Protein AF-0000000079573083 (afdb_homodimer)

Solvent-accessible surface area (backbone atoms only — not comparable to full-atom values): 35381 Å² total; per-residue (Å²): 120,45,74,35,43,55,66,50,50,51,19,24,34,50,14,13,25,36,42,2,14,21,21,33,51,56,46,67,58,15,54,59,67,40,42,66,46,48,74,71,64,52,64,42,42,36,28,48,60,87,72,48,52,52,82,40,28,32,33,27,29,32,78,43,72,54,77,53,94,65,79,54,73,93,53,65,86,60,61,70,41,91,61,54,21,32,51,43,2,43,50,37,40,25,65,65,67,75,42,70,73,58,32,30,28,34,64,26,29,6,6,20,43,26,35,42,21,53,44,44,18,58,75,69,71,33,32,32,44,26,29,21,28,49,69,20,33,64,74,49,85,61,51,26,33,34,49,69,66,69,46,61,59,46,43,26,10,33,9,30,50,51,61,25,26,28,33,36,62,41,59,85,44,63,67,54,46,50,49,44,54,50,33,44,10,57,76,41,63,19,30,25,10,28,19,30,45,53,41,34,24,58,59,51,60,72,30,45,41,78,45,36,46,55,54,24,22,51,45,13,44,49,36,53,54,28,47,76,69,69,49,61,26,70,59,50,46,18,68,72,58,66,22,35,81,74,49,41,27,25,31,69,43,75,49,76,47,78,54,96,90,37,42,35,40,39,42,29,31,39,33,36,78,99,30,54,93,38,41,37,37,37,37,30,50,49,20,45,40,39,30,24,50,73,85,35,82,60,47,46,29,59,36,38,45,23,38,27,32,81,82,51,44,62,41,57,65,76,86,82,52,74,63,42,46,37,35,35,32,37,34,71,46,60,69,67,44,75,35,75,64,23,30,62,58,48,19,40,59,65,76,71,40,95,54,83,86,63,85,70,83,112,120,45,74,34,43,55,67,51,51,50,19,24,32,49,14,13,25,36,41,2,14,22,20,32,52,55,47,67,58,15,53,58,68,40,43,67,44,47,75,70,65,52,65,42,44,35,29,48,59,86,72,47,53,53,82,41,29,32,32,28,30,31,77,44,72,53,76,54,95,67,79,54,72,93,54,66,86,59,61,69,42,92,61,55,22,30,52,43,2,44,49,37,40,25,65,66,67,74,45,71,72,57,32,29,29,35,65,27,30,6,6,22,44,29,34,43,20,53,43,44,17,58,75,68,71,32,30,32,45,27,28,21,27,46,68,19,33,62,76,50,84,61,50,26,33,34,48,69,64,71,46,60,60,44,43,26,9,34,10,30,49,52,63,23,25,28,34,36,62,42,58,85,44,63,67,53,46,51,49,45,54,49,32,42,9,58,77,42,62,19,31,25,10,27,18,30,44,53,40,34,22,60,58,50,59,73,30,44,40,79,45,36,46,56,52,23,22,50,46,13,44,51,34,52,54,27,47,75,67,70,49,61,25,68,58,52,47,18,69,74,58,66,22,34,80,74,47,42,26,25,30,68,43,74,49,76,45,78,56,98,91,36,43,34,38,40,41,30,30,38,33,36,77,98,31,53,94,40,42,37,38,36,39,31,51,49,21,47,40,38,29,25,50,73,85,36,81,60,48,45,30,59,35,39,48,24,37,27,33,80,85,50,43,59,41,58,65,75,86,81,51,75,63,42,45,37,36,35,32,35,36,71,45,61,70,66,43,74,35,75,64,23,30,62,60,47,20,40,58,65,76,69,38,96,55,83,87,63,84,70,83,111

InterPro domains:
  IPR010318 S-Me-THD, N-terminal domain [PF06032] (8-169)
  IPR024071 S-Me-THD, C-terminal domain superfamily [G3DSA:2.40.390.10] (235-350)
  IPR027479 S-Me-THD, N-terminal domain superfamily [G3DSA:3.40.1610.10] (2-227)
  IPR048350 S-Me-THD-like, C-terminal domain [PF20906] (173-359)

Foldseek 3Di:
DDKAWPLLVLLLLLLLLQLQQQFQDDLVQLCVLCVVVNVVGDIAAEDFLVPADQFAKEKEKFKFFDFDPDFDPVCVVFDFDPDDQQLLQQVLVCVVVVHHHQEYEFAFRHNRRRSRRRSNCRVVVHHYYQWYQQLYHDQFSCNGLCNLVVQAFDQKWKGARRSDIDTDHDDPHRVRVNVVNQVVCVVRSTMMMMMTSIDGSNSVSPRTGTRSSVLSSVLSVLLVVCLVVVHDSQVSSCVVQVKFFDAKFFWADWDWDDDPNWIWIKTKGAGDDVQHPKIKMFTDTSRTAWMDIRRHTAAGPPKRWWKAWPSSGTHHDDDDDGGTIIIIMIGGTDPSLVDPSNCVRRNPVVVPDPDDDDDHDD/DDKAWPLLVLLLLQLLLQLQQQFQDDLVQLCVLCVVVNVVGDIAAEDFLVPADQFAKEKEKFKFFDFDPDFDPVCVVFDFDPDDQQLLQQVLVCVVVVHHHQEYEFAFRHSRRRSRRRSNCRVVVHHYYQWYQQLYHDQFSCNGLCNLVVQAFDQKWKGARRSDIDTDHDDPHRVRVNVVNQVVCVVRSTMMMMMTRIDGSNSVSPRTGTRSSVLSSVLSVLLVVCLVVVHDSQVSSCVVQVKFFDAKFFWADKDWDDDPNWIWIKTKGAGDDVQHPKIKMFTDTSRTAWMDIRRHTAAGPPKRWWKAWPSSGTHHDDDDDGGTIIIIMTGGTDPSLVDPSNCVRRNPVVVPDPDDDDDHDD

Organism: NCBI:txid592978

Secondary structure (DSSP, 8-state):
-EEE-HHHHHHHHHHHHHHTTT-SS-HHHHHHHHHHHHHTT--EEEE-GGGS-TTSEEEEEEEEE---SS--GGGTTSPPPSS-HHHHHHHHHHHHHT--EEEE--SS--HHHHHHHHHHHHHHT-PEESEESSSS--SSTT-SHHHHTT----SEEEEETTS-EEEEEE-SSHHHHHHHHHHHHHTTTTEEEEEEEEEEHHHHHTTSEETHHHHHHHHHHHHHHHHHHT--HHHHHHHHTT-EEEEEEEEEEEEEEEETTEEEEEEEEEE-GGGTT-EEEEEEESEEEEEEETTEEEEETTSEEEEEETTS-B--SS---TT-EEEEEEEPPPGGGGSHHHHHHHSGGGGT------PPP-/-EEE-HHHHHHHHHHHHHHTTT-SS-HHHHHHHHHHHHHTT--EEEE-GGGS-TTSEEEEEEEEE---SS--GGGTTSPPPSS-HHHHHHHHHHHHHT--EEEE--SS--HHHHHHHHHHHHHHT-PEESEESSSS--SSTT-SHHHHTT----SEEEEETTS-EEEEEE-SSHHHHHHHHHHHHHTTTTEEEEEEEEEEHHHHTTTSEETHHHHHHHHHHHHHHHHHHT--HHHHHHHHTT-EEEEEEEEEEEEEEEETTEEEEEEEEEE-GGGTT-EEEEEEESEEEEEEETTEEEEETTSEEEEEETTS-B--SS---TT-EEEEEEEPPPGGGGSHHHHHHHSGGGGT------PPP-

pLDDT: mean 95.77, std 5.27, range [60.56, 98.88]

Nearest PDB structures (foldseek):
  2o3i-assembly1_A  TM=7.972E-01  e=1.270E-24  Chromobacterium violaceum
  2o3i-assembly1_B  TM=7.947E-01  e=7.758E-24  Chromobacterium violaceum
  1uuz-assembly2_B  TM=4.400E-01  e=6.073E-01  Pseudomonas aeruginosa
  2ret-assembly1_G  TM=3.176E-01  e=4.721E+00  Vibrio vulnificus
  2o3i-assembly1_A  TM=8.034E-01  e=6.096E-25  Chromobacterium violaceum

Radius of gyration: 31.09 Å; Cα contacts (8 Å, |Δi|>4): 1873; chains: 2; bounding box: 51×95×67 Å

Sequence (724 aa):
MRELNKQDMIDLLYGCAVLGTGGGGPLADGLALLEEHFEKGKTLKLITLDELPDDEYVVTPYGCGAPSAKPDPRLAHLKHSETAPAVLAVQALEESLGKKMYAIGSTELGGENTAEALHVALLMDLPLIDADPAGRSVPELQHSTYYVKNVPIFPMGVATKFGEKIVIQNVADDLRAEDIVRAIAVVSDNLVGVADHANVGKVIKNSLIPGAITYAQEIGRVLRETKEAGGDVASAICDDKEGKVLFRGHISDYTCETRDGFNFGEIHLKGERDYTDEAYRIWFKNENIISYRNGEVDVIAPDLICMINGEGNPMTTPNFEVGDKMTVIALPSPEIWTTPEGLECFGPKHFGFDVEYKPFEKMRELNKQDMIDLLYGCAVLGTGGGGPLADGLALLEEHFEKGKTLKLITLDELPDDEYVVTPYGCGAPSAKPDPRLAHLKHSETAPAVLAVQALEESLGKKMYAIGSTELGGENTAEALHVALLMDLPLIDADPAGRSVPELQHSTYYVKNVPIFPMGVATKFGEKIVIQNVADDLRAEDIVRAIAVVSDNLVGVADHANVGKVIKNSLIPGAITYAQEIGRVLRETKEAGGDVASAICDDKEGKVLFRGHISDYTCETRDGFNFGEIHLKGERDYTDEAYRIWFKNENIISYRNGEVDVIAPDLICMINGEGNPMTTPNFEVGDKMTVIALPSPEIWTTPEGLECFGPKHFGFDVEYKPFEK

Structure (mmCIF, N/CA/C/O backbone):
data_AF-0000000079573083-model_v1
#
loop_
_entity.id
_entity.type
_entity.pdbx_description
1 polymer 'DUF917 family protein'
#
loop_
_atom_site.group_PDB
_atom_site.id
_atom_site.type_symbol
_atom_site.label_atom_id
_atom_site.label_alt_id
_atom_site.label_comp_id
_atom_site.label_asym_id
_atom_site.label_entity_id
_atom_site.label_seq_id
_atom_site.pdbx_PDB_ins_code
_atom_site.Cartn_x
_atom_site.Cartn_y
_atom_site.Cartn_z
_atom_site.occupancy
_atom_site.B_iso_or_equiv
_atom_site.auth_seq_id
_atom_site.auth_comp_id
_atom_site.auth_asym_id
_atom_site.auth_atom_id
_atom_site.pdbx_PDB_model_num
ATOM 1 N N . MET A 1 1 ? 17.703 -34 0.01 1 91.31 1 MET A N 1
ATOM 2 C CA . MET A 1 1 ? 17.969 -32.875 -0.872 1 91.31 1 MET A CA 1
ATOM 3 C C . MET A 1 1 ? 18.406 -33.344 -2.252 1 91.31 1 MET A C 1
ATOM 5 O O . MET A 1 1 ? 19.188 -34.281 -2.369 1 91.31 1 MET A O 1
ATOM 9 N N . ARG A 1 2 ? 17.734 -32.844 -3.26 1 95.56 2 ARG A N 1
ATOM 10 C CA . ARG A 1 2 ? 18.094 -33.125 -4.645 1 95.56 2 ARG A CA 1
ATOM 11 C C . ARG A 1 2 ? 18.406 -31.828 -5.402 1 95.56 2 ARG A C 1
ATOM 13 O O . ARG A 1 2 ? 17.938 -30.75 -5.027 1 95.56 2 ARG A O 1
ATOM 20 N N . GLU A 1 3 ? 19.234 -32 -6.422 1 97.94 3 GLU A N 1
ATOM 21 C CA . GLU A 1 3 ? 19.578 -30.859 -7.254 1 97.94 3 GLU A CA 1
ATOM 22 C C . GLU A 1 3 ? 18.906 -30.953 -8.625 1 97.94 3 GLU A C 1
ATOM 24 O O . GLU A 1 3 ? 18.922 -32 -9.258 1 97.94 3 GLU A O 1
ATOM 29 N N . LEU A 1 4 ? 18.359 -29.922 -8.984 1 98.62 4 LEU A N 1
ATOM 30 C CA . LEU A 1 4 ? 17.766 -29.812 -10.312 1 98.62 4 LEU A CA 1
ATOM 31 C C . LEU A 1 4 ? 18.688 -29.047 -11.258 1 98.62 4 LEU A C 1
ATOM 33 O O . LEU A 1 4 ? 19.047 -27.906 -11 1 98.62 4 LEU A O 1
ATOM 37 N N . ASN A 1 5 ? 19.047 -29.672 -12.305 1 98.25 5 ASN A N 1
ATOM 38 C CA . ASN A 1 5 ? 19.844 -29 -13.336 1 98.25 5 ASN A CA 1
ATOM 39 C C . ASN A 1 5 ? 18.953 -28.297 -14.352 1 98.25 5 ASN A C 1
ATOM 41 O O . ASN A 1 5 ? 17.734 -28.219 -14.172 1 98.25 5 ASN A O 1
ATOM 45 N N . LYS A 1 6 ? 19.547 -27.781 -15.391 1 98.5 6 LYS A N 1
ATOM 46 C CA . LYS A 1 6 ? 18.844 -27.016 -16.406 1 98.5 6 LYS A CA 1
ATOM 47 C C . LYS A 1 6 ? 17.672 -27.797 -16.984 1 98.5 6 LYS A C 1
ATOM 49 O O . LYS A 1 6 ? 16.547 -27.328 -17.016 1 98.5 6 LYS A O 1
ATOM 54 N N . GLN A 1 7 ? 17.922 -29.016 -17.422 1 98.56 7 GLN A N 1
ATOM 55 C CA . GLN A 1 7 ? 16.875 -29.828 -18.031 1 98.56 7 GLN A CA 1
ATOM 56 C C . GLN A 1 7 ? 15.773 -30.141 -17.031 1 98.56 7 GLN A C 1
ATOM 58 O O . GLN A 1 7 ? 14.586 -30.141 -17.391 1 98.56 7 GLN A O 1
ATOM 63 N N . ASP A 1 8 ? 16.172 -30.438 -15.828 1 98.62 8 ASP A N 1
ATOM 64 C CA . ASP A 1 8 ? 15.188 -30.703 -14.781 1 98.62 8 ASP A CA 1
ATOM 65 C C . ASP A 1 8 ? 14.258 -29.5 -14.609 1 98.62 8 ASP A C 1
ATOM 67 O O . ASP A 1 8 ? 13.047 -29.672 -14.461 1 98.62 8 ASP A O 1
ATOM 71 N N . MET A 1 9 ? 14.828 -28.312 -14.586 1 98.81 9 MET A N 1
ATOM 72 C CA . MET A 1 9 ? 14.039 -27.109 -14.367 1 98.81 9 MET A CA 1
ATOM 73 C C . MET A 1 9 ? 13.148 -26.812 -15.57 1 98.81 9 MET A C 1
ATOM 75 O O . MET A 1 9 ? 12.023 -26.344 -15.414 1 98.81 9 MET A O 1
ATOM 79 N N . ILE A 1 10 ? 13.648 -27.078 -16.734 1 98.75 10 ILE A N 1
ATOM 80 C CA . ILE A 1 10 ? 12.844 -26.906 -17.938 1 98.75 10 ILE A CA 1
ATOM 81 C C . ILE A 1 10 ? 11.672 -27.875 -17.922 1 98.75 10 ILE A C 1
ATOM 83 O O . ILE A 1 10 ? 10.531 -27.5 -18.188 1 98.75 10 ILE A O 1
ATOM 87 N N . ASP A 1 11 ? 11.945 -29.172 -17.594 1 98.81 11 ASP A N 1
ATOM 88 C CA . ASP A 1 11 ? 10.875 -30.156 -17.453 1 98.81 11 ASP A CA 1
ATOM 89 C C . ASP A 1 11 ? 9.836 -29.688 -16.438 1 98.81 11 ASP A C 1
ATOM 91 O O . ASP A 1 11 ? 8.633 -29.812 -16.672 1 98.81 11 ASP A O 1
ATOM 95 N N . LEU A 1 12 ? 10.359 -29.203 -15.367 1 98.81 12 LEU A N 1
ATOM 96 C CA . LEU A 1 12 ? 9.484 -28.719 -14.305 1 98.81 12 LEU A CA 1
ATOM 97 C C . LEU A 1 12 ? 8.539 -27.641 -14.82 1 98.81 12 LEU A C 1
ATOM 99 O O . LEU A 1 12 ? 7.332 -27.703 -14.594 1 98.81 12 LEU A O 1
ATOM 103 N N . LEU A 1 13 ? 9.023 -26.656 -15.562 1 98.75 13 LEU A N 1
ATOM 104 C CA . LEU A 1 13 ? 8.211 -25.531 -16.016 1 98.75 13 LEU A CA 1
ATOM 105 C C . LEU A 1 13 ? 7.207 -26 -17.078 1 98.75 13 LEU A C 1
ATOM 107 O O . LEU A 1 13 ? 6.086 -25.484 -17.125 1 98.75 13 LEU A O 1
ATOM 111 N N . TYR A 1 14 ? 7.582 -26.938 -17.922 1 98.75 14 TYR A N 1
ATOM 112 C CA . TYR A 1 14 ? 6.625 -27.5 -18.859 1 98.75 14 TYR A CA 1
ATOM 113 C C . TYR A 1 14 ? 5.5 -28.234 -18.125 1 98.75 14 TYR A C 1
ATOM 115 O O . TYR A 1 14 ? 4.328 -28.094 -18.484 1 98.75 14 TYR A O 1
ATOM 123 N N . GLY A 1 15 ? 5.887 -29.016 -17.156 1 98.81 15 GLY A N 1
ATOM 124 C CA . GLY A 1 15 ? 4.871 -29.656 -16.344 1 98.81 15 GLY A CA 1
ATOM 125 C C . GLY A 1 15 ? 3.949 -28.672 -15.656 1 98.81 15 GLY A C 1
ATOM 126 O O . GLY A 1 15 ? 2.738 -28.891 -15.578 1 98.81 15 GLY A O 1
ATOM 127 N N . CYS A 1 16 ? 4.535 -27.594 -15.148 1 98.69 16 CYS A N 1
ATOM 128 C CA . CYS A 1 16 ? 3.756 -26.547 -14.508 1 98.69 16 CYS A CA 1
ATOM 129 C C . CYS A 1 16 ? 2.783 -25.906 -15.5 1 98.69 16 CYS A C 1
ATOM 131 O O . CYS A 1 16 ? 1.665 -25.547 -15.125 1 98.69 16 CYS A O 1
ATOM 133 N N . ALA A 1 17 ? 3.23 -25.734 -16.703 1 98.25 17 ALA A N 1
ATOM 134 C CA . ALA A 1 17 ? 2.352 -25.188 -17.734 1 98.25 17 ALA A CA 1
ATOM 135 C C . ALA A 1 17 ? 1.168 -26.109 -18 1 98.25 17 ALA A C 1
ATOM 137 O O . ALA A 1 17 ? 0.049 -25.641 -18.234 1 98.25 17 ALA A O 1
ATOM 138 N N . VAL A 1 18 ? 1.409 -27.375 -18 1 98.56 18 VAL A N 1
ATOM 139 C CA . VAL A 1 18 ? 0.328 -28.344 -18.156 1 98.56 18 VAL A CA 1
ATOM 140 C C . VAL A 1 18 ? -0.638 -28.234 -16.984 1 98.56 18 VAL A C 1
ATOM 142 O O . VAL A 1 18 ? -1.854 -28.156 -17.172 1 98.56 18 VAL A O 1
ATOM 145 N N . LEU A 1 19 ? -0.084 -28.109 -15.812 1 98.62 19 LEU A N 1
ATOM 146 C CA . LEU A 1 19 ? -0.875 -28.078 -14.586 1 98.62 19 LEU A CA 1
ATOM 147 C C . LEU A 1 19 ? -1.496 -26.688 -14.391 1 98.62 19 LEU A C 1
ATOM 149 O O . LEU A 1 19 ? -2.297 -26.5 -13.477 1 98.62 19 LEU A O 1
ATOM 153 N N . GLY A 1 20 ? -1.164 -25.781 -15.258 1 97.69 20 GLY A N 1
ATOM 154 C CA . GLY A 1 20 ? -1.67 -24.422 -15.156 1 97.69 20 GLY A CA 1
ATOM 155 C C . GLY A 1 20 ? -3.113 -24.297 -15.602 1 97.69 20 GLY A C 1
ATOM 156 O O . GLY A 1 20 ? -3.746 -23.25 -15.375 1 97.69 20 GLY A O 1
ATOM 157 N N . THR A 1 21 ? -3.605 -25.312 -16.281 1 97.31 21 THR A N 1
ATOM 158 C CA . THR A 1 21 ? -4.984 -25.375 -16.75 1 97.31 21 THR A CA 1
ATOM 159 C C . THR A 1 21 ? -5.348 -24.109 -17.516 1 97.31 21 THR A C 1
ATOM 161 O O . THR A 1 21 ? -6.395 -23.516 -17.281 1 97.31 21 THR A O 1
ATOM 164 N N . GLY A 1 22 ? -4.453 -23.672 -18.281 1 95.25 22 GLY A N 1
ATOM 165 C CA . GLY A 1 22 ? -4.691 -22.5 -19.125 1 95.25 22 GLY A CA 1
ATOM 166 C C . GLY A 1 22 ? -4.113 -21.219 -18.547 1 95.25 22 GLY A C 1
ATOM 167 O O . GLY A 1 22 ? -3.961 -20.234 -19.25 1 95.25 22 GLY A O 1
ATOM 168 N N . GLY A 1 23 ? -3.811 -21.266 -17.297 1 94.38 23 GLY A N 1
ATOM 169 C CA . GLY A 1 23 ? -3.268 -20.094 -16.641 1 94.38 23 GLY A CA 1
ATOM 170 C C . GLY A 1 23 ? -1.901 -20.328 -16.031 1 94.38 23 GLY A C 1
ATOM 171 O O . GLY A 1 23 ? -1.12 -21.141 -16.531 1 94.38 23 GLY A O 1
ATOM 172 N N . GLY A 1 24 ? -1.458 -19.359 -15.07 1 91.88 24 GLY A N 1
ATOM 173 C CA . GLY A 1 24 ? -0.182 -19.484 -14.383 1 91.88 24 GLY A CA 1
ATOM 174 C C . GLY A 1 24 ? 0.926 -18.688 -15.047 1 91.88 24 GLY A C 1
ATOM 175 O O . GLY A 1 24 ? 2.076 -18.719 -14.602 1 91.88 24 GLY A O 1
ATOM 176 N N . GLY A 1 25 ? 0.586 -17.938 -16.016 1 91.69 25 GLY A N 1
ATOM 177 C CA . GLY A 1 25 ? 1.544 -17.125 -16.75 1 91.69 25 GLY A CA 1
ATOM 178 C C . GLY A 1 25 ? 2.172 -17.844 -17.922 1 91.69 25 GLY A C 1
ATOM 179 O O . GLY A 1 25 ? 2.303 -19.062 -17.906 1 91.69 25 GLY A O 1
ATOM 180 N N . PRO A 1 26 ? 2.625 -17.109 -18.844 1 92.44 26 PRO A N 1
ATOM 181 C CA . PRO A 1 26 ? 3.191 -17.734 -20.047 1 92.44 26 PRO A CA 1
ATOM 182 C C . PRO A 1 26 ? 4.48 -18.5 -19.766 1 92.44 26 PRO A C 1
ATOM 184 O O . PRO A 1 26 ? 5.391 -17.969 -19.125 1 92.44 26 PRO A O 1
ATOM 187 N N . LEU A 1 27 ? 4.527 -19.703 -20.312 1 96.12 27 LEU A N 1
ATOM 188 C CA . LEU A 1 27 ? 5.703 -20.547 -20.156 1 96.12 27 LEU A CA 1
ATOM 189 C C . LEU A 1 27 ? 6.949 -19.859 -20.688 1 96.12 27 LEU A C 1
ATOM 191 O O . LEU A 1 27 ? 8.016 -19.922 -20.078 1 96.12 27 LEU A O 1
ATOM 195 N N . ALA A 1 28 ? 6.832 -19.188 -21.781 1 95.75 28 ALA A N 1
ATOM 196 C CA . ALA A 1 28 ? 7.957 -18.5 -22.406 1 95.75 28 ALA A CA 1
ATOM 197 C C . ALA A 1 28 ? 8.578 -17.469 -21.453 1 95.75 28 ALA A C 1
ATOM 199 O O . ALA A 1 28 ? 9.797 -17.328 -21.406 1 95.75 28 ALA A O 1
ATOM 200 N N . ASP A 1 29 ? 7.723 -16.781 -20.781 1 94.44 29 ASP A N 1
ATOM 201 C CA . ASP A 1 29 ? 8.203 -15.789 -19.828 1 94.44 29 ASP A CA 1
ATOM 202 C C . ASP A 1 29 ? 8.938 -16.453 -18.656 1 94.44 29 ASP A C 1
ATOM 204 O O . ASP A 1 29 ? 9.945 -15.93 -18.172 1 94.44 29 ASP A O 1
ATOM 208 N N . GLY A 1 30 ? 8.445 -17.547 -18.203 1 96.94 30 GLY A N 1
ATOM 209 C CA . GLY A 1 30 ? 9.117 -18.297 -17.156 1 96.94 30 GLY A CA 1
ATOM 210 C C . GLY A 1 30 ? 10.492 -18.781 -17.562 1 96.94 30 GLY A C 1
ATOM 211 O O . GLY A 1 30 ? 11.453 -18.656 -16.797 1 96.94 30 GLY A O 1
ATOM 212 N N . LEU A 1 31 ? 10.562 -19.344 -18.734 1 98.06 31 LEU A N 1
ATOM 213 C CA . LEU A 1 31 ? 11.844 -19.828 -19.25 1 98.06 31 LEU A CA 1
ATOM 214 C C . LEU A 1 31 ? 12.828 -18.672 -19.391 1 98.06 31 LEU A C 1
ATOM 216 O O . LEU A 1 31 ? 14.008 -18.812 -19.047 1 98.06 31 LEU A O 1
ATOM 220 N N . ALA A 1 32 ? 12.32 -17.578 -19.875 1 97.56 32 ALA A N 1
ATOM 221 C CA . ALA A 1 32 ? 13.164 -16.391 -20.062 1 97.56 32 ALA A CA 1
ATOM 222 C C . ALA A 1 32 ? 13.719 -15.906 -18.719 1 97.56 32 ALA A C 1
ATOM 224 O O . ALA A 1 32 ? 14.859 -15.445 -18.641 1 97.56 32 ALA A O 1
ATOM 225 N N . LEU A 1 33 ? 12.914 -15.984 -17.734 1 96.12 33 LEU A N 1
ATOM 226 C CA . LEU A 1 33 ? 13.289 -15.539 -16.406 1 96.12 33 LEU A CA 1
ATOM 227 C C . LEU A 1 33 ? 14.492 -16.328 -15.883 1 96.12 33 LEU A C 1
ATOM 229 O O . LEU A 1 33 ? 15.297 -15.805 -15.109 1 96.12 33 LEU A O 1
ATOM 233 N N . LEU A 1 34 ? 14.664 -17.578 -16.312 1 98.25 34 LEU A N 1
ATOM 234 C CA . LEU A 1 34 ? 15.688 -18.469 -15.766 1 98.25 34 LEU A CA 1
ATOM 235 C C . LEU A 1 34 ? 16.875 -18.594 -16.719 1 98.25 34 LEU A C 1
ATOM 237 O O . LEU A 1 34 ? 17.859 -19.266 -16.406 1 98.25 34 LEU A O 1
ATOM 241 N N . GLU A 1 35 ? 16.828 -17.906 -17.812 1 98.12 35 GLU A N 1
ATOM 242 C CA . GLU A 1 35 ? 17.797 -18.078 -18.891 1 98.12 35 GLU A CA 1
ATOM 243 C C . GLU A 1 35 ? 19.219 -17.828 -18.391 1 98.12 35 GLU A C 1
ATOM 245 O O . GLU A 1 35 ? 20.141 -18.594 -18.688 1 98.12 35 GLU A O 1
ATOM 250 N N . GLU A 1 36 ? 19.375 -16.734 -17.703 1 97.44 36 GLU A N 1
ATOM 251 C CA . GLU A 1 36 ? 20.703 -16.391 -17.203 1 97.44 36 GLU A CA 1
ATOM 252 C C . GLU A 1 36 ? 21.25 -17.469 -16.281 1 97.44 36 GLU A C 1
ATOM 254 O O . GLU A 1 36 ? 22.453 -17.75 -16.281 1 97.44 36 GLU A O 1
ATOM 259 N N . HIS A 1 37 ? 20.406 -18 -15.477 1 98.12 37 HIS A N 1
ATOM 260 C CA . HIS A 1 37 ? 20.812 -19.062 -14.57 1 98.12 37 HIS A CA 1
ATOM 261 C C . HIS A 1 37 ? 21.25 -20.297 -15.344 1 98.12 37 HIS A C 1
ATOM 263 O O . HIS A 1 37 ? 22.219 -20.969 -14.977 1 98.12 37 HIS A O 1
ATOM 269 N N . PHE A 1 38 ? 20.5 -20.609 -16.375 1 97.88 38 PHE A N 1
ATOM 270 C CA . PHE A 1 38 ? 20.844 -21.75 -17.219 1 97.88 38 PHE A CA 1
ATOM 271 C C . PHE A 1 38 ? 22.219 -21.562 -17.859 1 97.88 38 PHE A C 1
ATOM 273 O O . PHE A 1 38 ? 23.031 -22.5 -17.875 1 97.88 38 PHE A O 1
ATOM 280 N N . GLU A 1 39 ? 22.422 -20.391 -18.344 1 98 39 GLU A N 1
ATOM 281 C CA . GLU A 1 39 ? 23.688 -20.094 -19 1 98 39 GLU A CA 1
ATOM 282 C C . GLU A 1 39 ? 24.859 -20.219 -18.031 1 98 39 GLU A C 1
ATOM 284 O O . GLU A 1 39 ? 25.953 -20.641 -18.438 1 98 39 GLU A O 1
ATOM 289 N N . LYS A 1 40 ? 24.656 -19.922 -16.844 1 97.94 40 LYS A N 1
ATOM 290 C CA . LYS A 1 40 ? 25.703 -19.953 -15.82 1 97.94 40 LYS A CA 1
ATOM 291 C C . LYS A 1 40 ? 25.828 -21.359 -15.219 1 97.94 40 LYS A C 1
ATOM 293 O O . LYS A 1 40 ? 26.688 -21.578 -14.352 1 97.94 40 LYS A O 1
ATOM 298 N N . GLY A 1 41 ? 25 -22.219 -15.57 1 97.69 41 GLY A N 1
ATOM 299 C CA . GLY A 1 41 ? 25.062 -23.594 -15.117 1 97.69 41 GLY A CA 1
ATOM 300 C C . GLY A 1 41 ? 24.609 -23.766 -13.68 1 97.69 41 GLY A C 1
ATOM 301 O O . GLY A 1 41 ? 25.062 -24.688 -12.984 1 97.69 41 GLY A O 1
ATOM 302 N N . LYS A 1 42 ? 23.75 -22.922 -13.25 1 97.75 42 LYS A N 1
ATOM 303 C CA . LYS A 1 42 ? 23.281 -23.016 -11.867 1 97.75 42 LYS A CA 1
ATOM 304 C C . LYS A 1 42 ? 22.344 -24.203 -11.68 1 97.75 42 LYS A C 1
ATOM 306 O O . LYS A 1 42 ? 21.609 -24.578 -12.594 1 97.75 42 LYS A O 1
ATOM 311 N N . THR A 1 43 ? 22.422 -24.781 -10.469 1 98.38 43 THR A N 1
ATOM 312 C CA . THR A 1 43 ? 21.516 -25.844 -10.078 1 98.38 43 THR A CA 1
ATOM 313 C C . THR A 1 43 ? 20.641 -25.406 -8.906 1 98.38 43 THR A C 1
ATOM 315 O O . THR A 1 43 ? 21.047 -24.562 -8.102 1 98.38 43 THR A O 1
ATOM 318 N N . LEU A 1 44 ? 19.469 -25.906 -8.859 1 98.69 44 LEU A N 1
ATOM 319 C CA . LEU A 1 44 ? 18.516 -25.562 -7.816 1 98.69 44 LEU A CA 1
ATOM 320 C C . LEU A 1 44 ? 18.406 -26.688 -6.789 1 98.69 44 LEU A C 1
ATOM 322 O O . LEU A 1 44 ? 18.219 -27.844 -7.152 1 98.69 44 LEU A O 1
ATOM 326 N N . LYS A 1 45 ? 18.562 -26.344 -5.574 1 98.62 45 LYS A N 1
ATOM 327 C CA . LYS A 1 45 ? 18.375 -27.312 -4.5 1 98.62 45 LYS A CA 1
ATOM 328 C C . LYS A 1 45 ? 16.891 -27.516 -4.199 1 98.62 45 LYS A C 1
ATOM 330 O O . LYS A 1 45 ? 16.141 -26.547 -4.031 1 98.62 45 LYS A O 1
ATOM 335 N N . LEU A 1 46 ? 16.469 -28.734 -4.211 1 98.81 46 LEU A N 1
ATOM 336 C CA . LEU A 1 46 ? 15.094 -29.109 -3.871 1 98.81 46 LEU A CA 1
ATOM 337 C C . LEU A 1 46 ? 15.062 -29.953 -2.604 1 98.81 46 LEU A C 1
ATOM 339 O O . LEU A 1 46 ? 15.773 -30.969 -2.508 1 98.81 46 LEU A O 1
ATOM 343 N N . ILE A 1 47 ? 14.234 -29.547 -1.633 1 98.81 47 ILE A N 1
ATOM 344 C CA . ILE A 1 47 ? 14.141 -30.312 -0.396 1 98.81 47 ILE A CA 1
ATOM 345 C C . ILE A 1 47 ? 12.695 -30.75 -0.165 1 98.81 47 ILE A C 1
ATOM 347 O O . ILE A 1 47 ? 11.766 -30.031 -0.524 1 98.81 47 ILE A O 1
ATOM 351 N N . THR A 1 48 ? 12.508 -31.906 0.437 1 98.5 48 THR A N 1
ATOM 352 C CA . THR A 1 48 ? 11.18 -32.375 0.817 1 98.5 48 THR A CA 1
ATOM 353 C C . THR A 1 48 ? 10.719 -31.703 2.102 1 98.5 48 THR A C 1
ATOM 355 O O . THR A 1 48 ? 11.508 -31.062 2.791 1 98.5 48 THR A O 1
ATOM 358 N N . LEU A 1 49 ? 9.469 -31.797 2.383 1 98.25 49 LEU A N 1
ATOM 359 C CA . LEU A 1 49 ? 8.922 -31.234 3.609 1 98.25 49 LEU A CA 1
ATOM 360 C C . LEU A 1 49 ? 9.555 -31.875 4.836 1 98.25 49 LEU A C 1
ATOM 362 O O . LEU A 1 49 ? 9.742 -31.219 5.863 1 98.25 49 LEU A O 1
ATOM 366 N N . ASP A 1 50 ? 9.883 -33.156 4.742 1 97.56 50 ASP A N 1
ATOM 367 C CA . ASP A 1 50 ? 10.492 -33.875 5.855 1 97.56 50 ASP A CA 1
ATOM 368 C C . ASP A 1 50 ? 11.883 -33.344 6.164 1 97.56 50 ASP A C 1
ATOM 370 O O . ASP A 1 50 ? 12.352 -33.438 7.305 1 97.56 50 ASP A O 1
ATOM 374 N N . GLU A 1 51 ? 12.523 -32.781 5.215 1 98.25 51 GLU A N 1
ATOM 375 C CA . GLU A 1 51 ? 13.883 -32.281 5.363 1 98.25 51 GLU A CA 1
ATOM 376 C C . GLU A 1 51 ? 13.859 -30.844 5.91 1 98.25 51 GLU A C 1
ATOM 378 O O . GLU A 1 51 ? 14.898 -30.312 6.316 1 98.25 51 GLU A O 1
ATOM 383 N N . LEU A 1 52 ? 12.742 -30.219 5.926 1 98.31 52 LEU A N 1
ATOM 384 C CA . LEU A 1 52 ? 12.594 -28.859 6.445 1 98.31 52 LEU A CA 1
ATOM 385 C C . LEU A 1 52 ? 12.586 -28.859 7.973 1 98.31 52 LEU A C 1
ATOM 387 O O . LEU A 1 52 ? 11.734 -29.5 8.594 1 98.31 52 LEU A O 1
ATOM 391 N N . PRO A 1 53 ? 13.562 -28.156 8.578 1 98.5 53 PRO A N 1
ATOM 392 C CA . PRO A 1 53 ? 13.516 -28.062 10.039 1 98.5 53 PRO A CA 1
ATOM 393 C C . PRO A 1 53 ? 12.25 -27.375 10.547 1 98.5 53 PRO A C 1
ATOM 395 O O . PRO A 1 53 ? 11.781 -26.422 9.93 1 98.5 53 PRO A O 1
ATOM 398 N N . ASP A 1 54 ? 11.789 -27.781 11.727 1 98.31 54 ASP A N 1
ATOM 399 C CA . ASP A 1 54 ? 10.508 -27.328 12.273 1 98.31 54 ASP A CA 1
ATOM 400 C C . ASP A 1 54 ? 10.547 -25.844 12.602 1 98.31 54 ASP A C 1
ATOM 402 O O . ASP A 1 54 ? 9.516 -25.172 12.57 1 98.31 54 ASP A O 1
ATOM 406 N N . ASP A 1 55 ? 11.727 -25.312 12.914 1 98.06 55 ASP A N 1
ATOM 407 C CA . ASP A 1 55 ? 11.797 -23.984 13.5 1 98.06 55 ASP A CA 1
ATOM 408 C C . ASP A 1 55 ? 12.328 -22.969 12.492 1 98.06 55 ASP A C 1
ATOM 410 O O . ASP A 1 55 ? 12.438 -21.781 12.797 1 98.06 55 ASP A O 1
ATOM 414 N N . GLU A 1 56 ? 12.648 -23.438 11.281 1 98.31 56 GLU A N 1
ATOM 415 C CA . GLU A 1 56 ? 13.164 -22.531 10.258 1 98.31 56 GLU A CA 1
ATOM 416 C C . GLU A 1 56 ? 12.047 -21.984 9.383 1 98.31 56 GLU A C 1
ATOM 418 O O . GLU A 1 56 ? 11.031 -22.656 9.172 1 98.31 56 GLU A O 1
ATOM 423 N N . TYR A 1 57 ? 12.258 -20.797 8.836 1 98.5 57 TYR A N 1
ATOM 424 C CA . TYR A 1 57 ? 11.188 -20.078 8.141 1 98.5 57 TYR A CA 1
ATOM 425 C C . TYR A 1 57 ? 11.219 -20.359 6.645 1 98.5 57 TYR A C 1
ATOM 427 O O . TYR A 1 57 ? 12.297 -20.5 6.055 1 98.5 57 TYR A O 1
ATOM 435 N N . VAL A 1 58 ? 10.062 -20.438 6.082 1 98.62 58 VAL A N 1
ATOM 436 C CA . VAL A 1 58 ? 9.812 -20.531 4.645 1 98.62 58 VAL A CA 1
ATOM 437 C C . VAL A 1 58 ? 8.914 -19.375 4.203 1 98.62 58 VAL A C 1
ATOM 439 O O . VAL A 1 58 ? 8.133 -18.859 4.996 1 98.62 58 VAL A O 1
ATOM 442 N N . VAL A 1 59 ? 9.117 -18.938 3.006 1 98.62 59 VAL A N 1
ATOM 443 C CA . VAL A 1 59 ? 8.289 -17.859 2.471 1 98.62 59 VAL A CA 1
ATOM 444 C C . VAL A 1 59 ? 7.938 -18.156 1.014 1 98.62 59 VAL A C 1
ATOM 446 O O . VAL A 1 59 ? 8.625 -18.938 0.346 1 98.62 59 VAL A O 1
ATOM 449 N N . THR A 1 60 ? 6.863 -17.578 0.541 1 98.31 60 THR A N 1
ATOM 450 C CA . THR A 1 60 ? 6.375 -17.766 -0.821 1 98.31 60 THR A CA 1
ATOM 451 C C . THR A 1 60 ? 6.445 -16.469 -1.611 1 98.31 60 THR A C 1
ATOM 453 O O . THR A 1 60 ? 5.543 -15.625 -1.521 1 98.31 60 THR A O 1
ATOM 456 N N . PRO A 1 61 ? 7.406 -16.328 -2.447 1 98.19 61 PRO A N 1
ATOM 457 C CA . PRO A 1 61 ? 7.551 -15.109 -3.242 1 98.19 61 PRO A CA 1
ATOM 458 C C . PRO A 1 61 ? 6.918 -15.227 -4.625 1 98.19 61 PRO A C 1
ATOM 460 O O . PRO A 1 61 ? 6.859 -16.312 -5.191 1 98.19 61 PRO A O 1
ATOM 463 N N . TYR A 1 62 ? 6.445 -14.125 -5.164 1 96 62 TYR A N 1
ATOM 464 C CA . TYR A 1 62 ? 5.91 -14.07 -6.52 1 96 62 TYR A CA 1
ATOM 465 C C . TYR A 1 62 ? 5.746 -12.633 -6.992 1 96 62 TYR A C 1
ATOM 467 O O . TYR A 1 62 ? 6.051 -11.695 -6.254 1 96 62 TYR A O 1
ATOM 475 N N . GLY A 1 63 ? 5.461 -12.508 -8.227 1 93.12 63 GLY A N 1
ATOM 476 C CA . GLY A 1 63 ? 5.102 -11.211 -8.773 1 93.12 63 GLY A CA 1
ATOM 477 C C . GLY A 1 63 ? 3.604 -10.969 -8.805 1 93.12 63 GLY A C 1
ATOM 478 O O . GLY A 1 63 ? 2.82 -11.914 -8.938 1 93.12 63 GLY A O 1
ATOM 479 N N . CYS A 1 64 ? 3.25 -9.742 -8.625 1 89.94 64 CYS A N 1
ATOM 480 C CA . CYS A 1 64 ? 1.849 -9.352 -8.719 1 89.94 64 CYS A CA 1
ATOM 481 C C . CYS A 1 64 ? 1.681 -8.141 -9.633 1 89.94 64 CYS A C 1
ATOM 483 O O . CYS A 1 64 ? 2.439 -7.18 -9.531 1 89.94 64 CYS A O 1
ATOM 485 N N . GLY A 1 65 ? 0.717 -8.203 -10.492 1 81.5 65 GLY A N 1
ATOM 486 C CA . GLY A 1 65 ? 0.464 -7.141 -11.453 1 81.5 65 GLY A CA 1
ATOM 487 C C . GLY A 1 65 ? 0.736 -7.555 -12.883 1 81.5 65 GLY A C 1
ATOM 488 O O . GLY A 1 65 ? 0.872 -8.742 -13.18 1 81.5 65 GLY A O 1
ATOM 489 N N . ALA A 1 66 ? 0.511 -6.652 -13.812 1 72.5 66 ALA A N 1
ATOM 490 C CA . ALA A 1 66 ? 0.775 -6.883 -15.234 1 72.5 66 ALA A CA 1
ATOM 491 C C . ALA A 1 66 ? 1.559 -5.723 -15.836 1 72.5 66 ALA A C 1
ATOM 493 O O . ALA A 1 66 ? 1.155 -4.562 -15.719 1 72.5 66 ALA A O 1
ATOM 494 N N . PRO A 1 67 ? 2.656 -6.129 -16.234 1 62.78 67 PRO A N 1
ATOM 495 C CA . PRO A 1 67 ? 3.439 -5.047 -16.828 1 62.78 67 PRO A CA 1
ATOM 496 C C . PRO A 1 67 ? 2.641 -4.242 -17.859 1 62.78 67 PRO A C 1
ATOM 498 O O . PRO A 1 67 ? 1.838 -4.809 -18.594 1 62.78 67 PRO A O 1
ATOM 501 N N . SER A 1 68 ? 2.705 -2.998 -17.562 1 60.88 68 SER A N 1
ATOM 502 C CA . SER A 1 68 ? 2.027 -2.105 -18.484 1 60.88 68 SER A CA 1
ATOM 503 C C . SER A 1 68 ? 2.811 -1.971 -19.797 1 60.88 68 SER A C 1
ATOM 505 O O . SER A 1 68 ? 4.043 -1.985 -19.781 1 60.88 68 SER A O 1
ATOM 507 N N . ALA A 1 69 ? 2.113 -1.996 -20.859 1 60.94 69 ALA A N 1
ATOM 508 C CA . ALA A 1 69 ? 2.75 -1.736 -22.156 1 60.94 69 ALA A CA 1
ATOM 509 C C . ALA A 1 69 ? 3.363 -0.34 -22.188 1 60.94 69 ALA A C 1
ATOM 511 O O . ALA A 1 69 ? 4.375 -0.117 -22.859 1 60.94 69 ALA A O 1
ATOM 512 N N . LYS A 1 70 ? 2.76 0.649 -21.469 1 74 70 LYS A N 1
ATOM 513 C CA . LYS A 1 70 ? 3.266 2.02 -21.469 1 74 70 LYS A CA 1
ATOM 514 C C . LYS A 1 70 ? 3.707 2.441 -20.078 1 74 70 LYS A C 1
ATOM 516 O O . LYS A 1 70 ? 2.895 2.49 -19.156 1 74 70 LYS A O 1
ATOM 521 N N . PRO A 1 71 ? 5.012 2.732 -20.047 1 77.75 71 PRO A N 1
ATOM 522 C CA . PRO A 1 71 ? 5.496 3.188 -18.75 1 77.75 71 PRO A CA 1
ATOM 523 C C . PRO A 1 71 ? 4.828 4.484 -18.297 1 77.75 71 PRO A C 1
ATOM 525 O O . PRO A 1 71 ? 4.516 5.348 -19.125 1 77.75 71 PRO A O 1
ATOM 528 N N . ASP A 1 72 ? 4.559 4.594 -17.031 1 82.31 72 ASP A N 1
ATOM 529 C CA . ASP A 1 72 ? 4.031 5.82 -16.453 1 82.31 72 ASP A CA 1
ATOM 530 C C . ASP A 1 72 ? 5.086 6.926 -16.438 1 82.31 72 ASP A C 1
ATOM 532 O O . ASP A 1 72 ? 6.117 6.809 -15.773 1 82.31 72 ASP A O 1
ATOM 536 N N . PRO A 1 73 ? 4.812 7.984 -17.188 1 85.44 73 PRO A N 1
ATOM 537 C CA . PRO A 1 73 ? 5.801 9.062 -17.266 1 85.44 73 PRO A CA 1
ATOM 538 C C . PRO A 1 73 ? 6.113 9.68 -15.914 1 85.44 73 PRO A C 1
ATOM 540 O O . PRO A 1 73 ? 7.215 10.188 -15.695 1 85.44 73 PRO A O 1
ATOM 543 N N . ARG A 1 74 ? 5.273 9.68 -14.953 1 83.31 74 ARG A N 1
ATOM 544 C CA . ARG A 1 74 ? 5.457 10.25 -13.617 1 83.31 74 ARG A CA 1
ATOM 545 C C . ARG A 1 74 ? 6.539 9.508 -12.844 1 83.31 74 ARG A C 1
ATOM 547 O O . ARG A 1 74 ? 7.062 10.016 -11.852 1 83.31 74 ARG A O 1
ATOM 554 N N . LEU A 1 75 ? 6.922 8.328 -13.359 1 92.06 75 LEU A N 1
ATOM 555 C CA . LEU A 1 75 ? 7.875 7.484 -12.648 1 92.06 75 LEU A CA 1
ATOM 556 C C . LEU A 1 75 ? 9.219 7.465 -13.359 1 92.06 75 LEU A C 1
ATOM 558 O O . LEU A 1 75 ? 10.148 6.781 -12.93 1 92.06 75 LEU A O 1
ATOM 562 N N . ALA A 1 76 ? 9.344 8.188 -14.453 1 90.38 76 ALA A N 1
ATOM 563 C CA . ALA A 1 76 ? 10.516 8.141 -15.328 1 90.38 76 ALA A CA 1
ATOM 564 C C . ALA A 1 76 ? 11.773 8.578 -14.586 1 90.38 76 ALA A C 1
ATOM 566 O O . ALA A 1 76 ? 12.875 8.148 -14.914 1 90.38 76 ALA A O 1
ATOM 567 N N . HIS A 1 77 ? 11.609 9.359 -13.57 1 91.94 77 HIS A N 1
ATOM 568 C CA . HIS A 1 77 ? 12.758 9.914 -12.859 1 91.94 77 HIS A CA 1
ATOM 569 C C . HIS A 1 77 ? 13.32 8.906 -11.859 1 91.94 77 HIS A C 1
ATOM 571 O O . HIS A 1 77 ? 14.422 9.094 -11.344 1 91.94 77 HIS A O 1
ATOM 577 N N . LEU A 1 78 ? 12.648 7.848 -11.625 1 94.69 78 LEU A N 1
ATOM 578 C CA . LEU A 1 78 ? 13.047 6.891 -10.594 1 94.69 78 LEU A CA 1
ATOM 579 C C . LEU A 1 78 ? 14.016 5.859 -11.164 1 94.69 78 LEU A C 1
ATOM 581 O O . LEU A 1 78 ? 13.867 5.422 -12.305 1 94.69 78 LEU A O 1
ATOM 585 N N . LYS A 1 79 ? 14.945 5.512 -10.344 1 94.44 79 LYS A N 1
ATOM 586 C CA . LYS A 1 79 ? 15.906 4.477 -10.719 1 94.44 79 LYS A CA 1
ATOM 587 C C . LYS A 1 79 ? 15.391 3.09 -10.344 1 94.44 79 LYS A C 1
ATOM 589 O O . LYS A 1 79 ? 14.789 2.91 -9.281 1 94.44 79 LYS A O 1
ATOM 594 N N . HIS A 1 80 ? 15.695 2.148 -11.211 1 94.94 80 HIS A N 1
ATOM 595 C CA . HIS A 1 80 ? 15.328 0.764 -10.938 1 94.94 80 HIS A CA 1
ATOM 596 C C . HIS A 1 80 ? 16.344 0.094 -10.023 1 94.94 80 HIS A C 1
ATOM 598 O O . HIS A 1 80 ? 17.547 0.316 -10.156 1 94.94 80 HIS A O 1
ATOM 604 N N . SER A 1 81 ? 15.844 -0.668 -9.148 1 96.06 81 SER A N 1
ATOM 605 C CA . SER A 1 81 ? 16.719 -1.442 -8.273 1 96.06 81 SER A CA 1
ATOM 606 C C . SER A 1 81 ? 17.438 -2.547 -9.039 1 96.06 81 SER A C 1
ATOM 608 O O . SER A 1 81 ? 16.875 -3.131 -9.969 1 96.06 81 SER A O 1
ATOM 610 N N . GLU A 1 82 ? 18.625 -2.891 -8.586 1 95.88 82 GLU A N 1
ATOM 611 C CA . GLU A 1 82 ? 19.375 -4.02 -9.141 1 95.88 82 GLU A CA 1
ATOM 612 C C . GLU A 1 82 ? 18.844 -5.344 -8.602 1 95.88 82 GLU A C 1
ATOM 614 O O . GLU A 1 82 ? 19.031 -6.395 -9.219 1 95.88 82 GLU A O 1
ATOM 619 N N . THR A 1 83 ? 18.281 -5.277 -7.512 1 97.19 83 THR A N 1
ATOM 620 C CA . THR A 1 83 ? 17.719 -6.465 -6.875 1 97.19 83 THR A CA 1
ATOM 621 C C . THR A 1 83 ? 16.281 -6.707 -7.336 1 97.19 83 THR A C 1
ATOM 623 O O . THR A 1 83 ? 15.492 -5.77 -7.43 1 97.19 83 THR A O 1
ATOM 626 N N . ALA A 1 84 ? 15.922 -7.934 -7.637 1 96.94 84 ALA A N 1
ATOM 627 C CA . ALA A 1 84 ? 14.586 -8.297 -8.086 1 96.94 84 ALA A CA 1
ATOM 628 C C . ALA A 1 84 ? 13.539 -7.965 -7.02 1 96.94 84 ALA A C 1
ATOM 630 O O . ALA A 1 84 ? 13.766 -8.195 -5.832 1 96.94 84 ALA A O 1
ATOM 631 N N . PRO A 1 85 ? 12.422 -7.43 -7.434 1 97.38 85 PRO A N 1
ATOM 632 C CA . PRO A 1 85 ? 11.406 -7.004 -6.469 1 97.38 85 PRO A CA 1
ATOM 633 C C . PRO A 1 85 ? 10.977 -8.125 -5.527 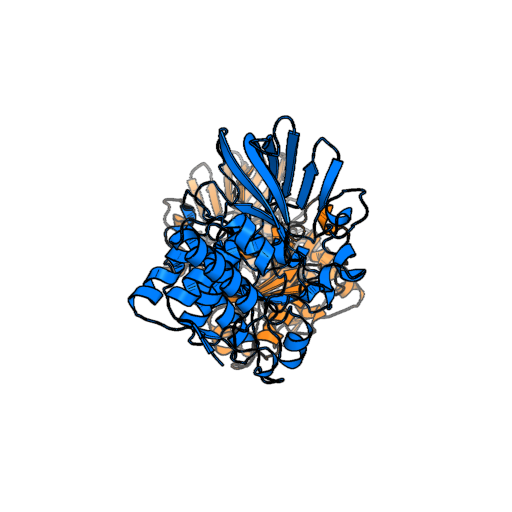1 97.38 85 PRO A C 1
ATOM 635 O O . PRO A 1 85 ? 10.789 -7.895 -4.332 1 97.38 85 PRO A O 1
ATOM 638 N N . ALA A 1 86 ? 10.828 -9.305 -6.047 1 98.06 86 ALA A N 1
ATOM 639 C CA . ALA A 1 86 ? 10.398 -10.414 -5.199 1 98.06 86 ALA A CA 1
ATOM 640 C C . ALA A 1 86 ? 11.445 -10.727 -4.129 1 98.06 86 ALA A C 1
ATOM 642 O O . ALA A 1 86 ? 11.102 -11.102 -3.008 1 98.06 86 ALA A O 1
ATOM 643 N N . VAL A 1 87 ? 12.727 -10.633 -4.484 1 98.69 87 VAL A N 1
ATOM 644 C CA . VAL A 1 87 ? 13.797 -10.82 -3.512 1 98.69 87 VAL A CA 1
ATOM 645 C C . VAL A 1 87 ? 13.734 -9.727 -2.453 1 98.69 87 VAL A C 1
ATOM 647 O O . VAL A 1 87 ? 13.859 -10 -1.257 1 98.69 87 VAL A O 1
ATOM 650 N N . LEU A 1 88 ? 13.5 -8.484 -2.889 1 98.75 88 LEU A N 1
ATOM 651 C CA . LEU A 1 88 ? 13.359 -7.371 -1.961 1 98.75 88 LEU A CA 1
ATOM 652 C C . LEU A 1 88 ? 12.195 -7.602 -1.002 1 98.75 88 LEU A C 1
ATOM 654 O O . LEU A 1 88 ? 12.273 -7.242 0.175 1 98.75 88 LEU A O 1
ATOM 658 N N . ALA A 1 89 ? 11.109 -8.133 -1.524 1 98.81 89 ALA A N 1
ATOM 659 C CA . ALA A 1 89 ? 9.953 -8.445 -0.685 1 98.81 89 ALA A CA 1
ATOM 660 C C . ALA A 1 89 ? 10.32 -9.453 0.401 1 98.81 89 ALA A C 1
ATOM 662 O O . ALA A 1 89 ? 9.898 -9.312 1.553 1 98.81 89 ALA A O 1
ATOM 663 N N . VAL A 1 90 ? 11.078 -10.477 0.033 1 98.81 90 VAL A N 1
ATOM 664 C CA . VAL A 1 90 ? 11.547 -11.453 1.005 1 98.81 90 VAL A CA 1
ATOM 665 C C . VAL A 1 90 ? 12.43 -10.773 2.047 1 98.81 90 VAL A C 1
ATOM 667 O O . VAL A 1 90 ? 12.273 -11 3.248 1 98.81 90 VAL A O 1
ATOM 670 N N . GLN A 1 91 ? 13.344 -9.953 1.612 1 98.69 91 GLN A N 1
ATOM 671 C CA . GLN A 1 91 ? 14.25 -9.25 2.508 1 98.69 91 GLN A CA 1
ATOM 672 C C . GLN A 1 91 ? 13.484 -8.336 3.461 1 98.69 91 GLN A C 1
ATOM 674 O O . GLN A 1 91 ? 13.859 -8.195 4.629 1 98.69 91 GLN A O 1
ATOM 679 N N . ALA A 1 92 ? 12.445 -7.688 2.949 1 98.5 92 ALA A N 1
ATOM 680 C CA . ALA A 1 92 ? 11.602 -6.852 3.801 1 98.5 92 ALA A CA 1
ATOM 681 C C . ALA A 1 92 ? 11.039 -7.652 4.973 1 98.5 92 ALA A C 1
ATOM 683 O O . ALA A 1 92 ? 11.031 -7.18 6.109 1 98.5 92 ALA A O 1
ATOM 684 N N . LEU A 1 93 ? 10.562 -8.852 4.695 1 98.19 93 LEU A N 1
ATOM 685 C CA . LEU A 1 93 ? 10.008 -9.719 5.734 1 98.19 93 LEU A CA 1
ATOM 686 C C . LEU A 1 93 ? 11.102 -10.18 6.695 1 98.19 93 LEU A C 1
ATOM 688 O O . LEU A 1 93 ? 10.883 -10.25 7.906 1 98.19 93 LEU A O 1
ATOM 692 N N . GLU A 1 94 ? 12.281 -10.539 6.117 1 98.44 94 GLU A N 1
ATOM 693 C CA . GLU A 1 94 ? 13.398 -10.953 6.965 1 98.44 94 GLU A CA 1
ATOM 694 C C . GLU A 1 94 ? 13.758 -9.867 7.973 1 98.44 94 GLU A C 1
ATOM 696 O O . GLU A 1 94 ? 13.969 -10.148 9.156 1 98.44 94 GLU A O 1
ATOM 701 N N . GLU A 1 95 ? 13.828 -8.656 7.477 1 96.81 95 GLU A N 1
ATOM 702 C CA . GLU A 1 95 ? 14.148 -7.523 8.336 1 96.81 95 GLU A CA 1
ATOM 703 C C . GLU A 1 95 ? 13.078 -7.34 9.414 1 96.81 95 GLU A C 1
ATOM 705 O O . GLU A 1 95 ? 13.406 -7.105 10.586 1 96.81 95 GLU A O 1
ATOM 710 N N . SER A 1 96 ? 11.867 -7.445 9.055 1 96.06 96 SER A N 1
ATOM 711 C CA . SER A 1 96 ? 10.75 -7.23 9.977 1 96.06 96 SER A CA 1
ATOM 712 C C . SER A 1 96 ? 10.672 -8.344 11.016 1 96.06 96 SER A C 1
ATOM 714 O O . SER A 1 96 ? 10.367 -8.094 12.18 1 96.06 96 SER A O 1
ATOM 716 N N . LEU A 1 97 ? 10.914 -9.562 10.609 1 95.38 97 LEU A N 1
ATOM 717 C CA . LEU A 1 97 ? 10.797 -10.719 11.484 1 95.38 97 LEU A CA 1
ATOM 718 C C . LEU A 1 97 ? 12.078 -10.922 12.297 1 95.38 97 LEU A C 1
ATOM 720 O O . LEU A 1 97 ? 12.07 -11.625 13.305 1 95.38 97 LEU A O 1
ATOM 724 N N . GLY A 1 98 ? 13.188 -10.359 11.883 1 95.75 98 GLY A N 1
ATOM 725 C CA . GLY A 1 98 ? 14.484 -10.602 12.5 1 95.75 98 GLY A CA 1
ATOM 726 C C . GLY A 1 98 ? 14.992 -12.016 12.273 1 95.75 98 GLY A C 1
ATOM 727 O O . GLY A 1 98 ? 15.656 -12.586 13.141 1 95.75 98 GLY A O 1
ATOM 728 N N . LYS A 1 99 ? 14.492 -12.641 11.219 1 96.44 99 LYS A N 1
ATOM 729 C CA . LYS A 1 99 ? 14.836 -14.016 10.859 1 96.44 99 LYS A CA 1
ATOM 730 C C . LYS A 1 99 ? 15.18 -14.125 9.375 1 96.44 99 LYS A C 1
ATOM 732 O O . LYS A 1 99 ? 14.648 -13.375 8.555 1 96.44 99 LYS A O 1
ATOM 737 N N . LYS A 1 100 ? 16.062 -15.023 9.109 1 98.12 100 LYS A N 1
ATOM 738 C CA . LYS A 1 100 ? 16.375 -15.344 7.723 1 98.12 100 LYS A CA 1
ATOM 739 C C . LYS A 1 100 ? 15.523 -16.516 7.23 1 98.12 100 LYS A C 1
ATOM 741 O O . LYS A 1 100 ? 15.195 -17.422 8.008 1 98.12 100 LYS A O 1
ATOM 746 N N . MET A 1 101 ? 15.242 -16.469 5.977 1 98.69 101 MET A N 1
ATOM 747 C CA . MET A 1 101 ? 14.5 -17.578 5.391 1 98.69 101 MET A CA 1
ATOM 748 C C . MET A 1 101 ? 15.414 -18.766 5.145 1 98.69 101 MET A C 1
ATOM 750 O O . MET A 1 101 ? 16.562 -18.609 4.738 1 98.69 101 MET A O 1
ATOM 754 N N . TYR A 1 102 ? 14.867 -19.922 5.352 1 98.75 102 TYR A N 1
ATOM 755 C CA . TYR A 1 102 ? 15.609 -21.156 5.156 1 98.75 102 TYR A CA 1
ATOM 756 C C . TYR A 1 102 ? 15.336 -21.75 3.773 1 98.75 102 TYR A C 1
ATOM 758 O O . TYR A 1 102 ? 16.203 -22.391 3.184 1 98.75 102 TYR A O 1
ATOM 766 N N . ALA A 1 103 ? 14.141 -21.5 3.244 1 98.81 103 ALA A N 1
ATOM 767 C CA . ALA A 1 103 ? 13.727 -22.078 1.973 1 98.81 103 ALA A CA 1
ATOM 768 C C . ALA A 1 103 ? 12.641 -21.25 1.313 1 98.81 103 ALA A C 1
ATOM 770 O O . ALA A 1 103 ? 12.062 -20.359 1.947 1 98.81 103 ALA A O 1
ATOM 771 N N . ILE A 1 104 ? 12.422 -21.547 0.039 1 98.88 104 ILE A N 1
ATOM 772 C CA . ILE A 1 104 ? 11.438 -20.844 -0.776 1 98.88 104 ILE A CA 1
ATOM 773 C C . ILE A 1 104 ? 10.328 -21.812 -1.19 1 98.88 104 ILE A C 1
ATOM 775 O O . ILE A 1 104 ? 10.602 -22.969 -1.522 1 98.88 104 ILE A O 1
ATOM 779 N N . GLY A 1 105 ? 9.125 -21.328 -1.069 1 98.62 105 GLY A N 1
ATOM 780 C CA . GLY A 1 105 ? 7.984 -22.062 -1.605 1 98.62 105 GLY A CA 1
ATOM 781 C C . GLY A 1 105 ? 7.402 -21.438 -2.854 1 98.62 105 GLY A C 1
ATOM 782 O O . GLY A 1 105 ? 7.566 -20.234 -3.082 1 98.62 105 GLY A O 1
ATOM 783 N N . SER A 1 106 ? 6.703 -22.234 -3.662 1 98.19 106 SER A N 1
ATOM 784 C CA . SER A 1 106 ? 5.984 -21.703 -4.816 1 98.19 106 SER A CA 1
ATOM 785 C C . SER A 1 106 ? 4.602 -21.188 -4.422 1 98.19 106 SER A C 1
ATOM 787 O O . SER A 1 106 ? 4.066 -21.578 -3.381 1 98.19 106 SER A O 1
ATOM 789 N N . THR A 1 107 ? 4.07 -20.281 -5.199 1 96.94 107 THR A N 1
ATOM 790 C CA . THR A 1 107 ? 2.734 -19.75 -4.941 1 96.94 107 THR A CA 1
ATOM 791 C C . THR A 1 107 ? 1.669 -20.625 -5.594 1 96.94 107 THR A C 1
ATOM 793 O O . THR A 1 107 ? 0.547 -20.719 -5.09 1 96.94 107 THR A O 1
ATOM 796 N N . GLU A 1 108 ? 1.962 -21.109 -6.656 1 97.31 108 GLU A N 1
ATOM 797 C CA . GLU A 1 108 ? 1.155 -22.031 -7.453 1 97.31 108 GLU A CA 1
ATOM 798 C C . GLU A 1 108 ? 1.997 -22.719 -8.523 1 97.31 108 GLU A C 1
ATOM 800 O O . GLU A 1 108 ? 3.146 -22.328 -8.758 1 97.31 108 GLU A O 1
ATOM 805 N N . LEU A 1 109 ? 1.428 -23.734 -9.078 1 98.12 109 LEU A N 1
ATOM 806 C CA . LEU A 1 109 ? 2.102 -24.359 -10.219 1 98.12 109 LEU A CA 1
ATOM 807 C C . LEU A 1 109 ? 1.67 -23.703 -11.523 1 98.12 109 LEU A C 1
ATOM 809 O O . LEU A 1 109 ? 0.508 -23.812 -11.93 1 98.12 109 LEU A O 1
ATOM 813 N N . GLY A 1 110 ? 2.561 -22.984 -12.109 1 96.75 110 GLY A N 1
ATOM 814 C CA . GLY A 1 110 ? 2.375 -22.297 -13.375 1 96.75 110 GLY A CA 1
ATOM 815 C C . GLY A 1 110 ? 3.682 -21.953 -14.07 1 96.75 110 GLY A C 1
ATOM 816 O O . GLY A 1 110 ? 4.703 -21.75 -13.414 1 96.75 110 GLY A O 1
ATOM 817 N N . GLY A 1 111 ? 3.598 -21.906 -15.344 1 95.69 111 GLY A N 1
ATOM 818 C CA . GLY A 1 111 ? 4.801 -21.688 -16.125 1 95.69 111 GLY A CA 1
ATOM 819 C C . GLY A 1 111 ? 5.605 -20.5 -15.664 1 95.69 111 GLY A C 1
ATOM 820 O O . GLY A 1 111 ? 6.805 -20.609 -15.398 1 95.69 111 GLY A O 1
ATOM 821 N N . GLU A 1 112 ? 4.98 -19.422 -15.562 1 95 112 GLU A N 1
ATOM 822 C CA . GLU A 1 112 ? 5.684 -18.219 -15.148 1 95 112 GLU A CA 1
ATOM 823 C C . GLU A 1 112 ? 5.723 -18.094 -13.625 1 95 112 GLU A C 1
ATOM 825 O O . GLU A 1 112 ? 6.758 -17.75 -13.055 1 95 112 GLU A O 1
ATOM 830 N N . ASN A 1 113 ? 4.668 -18.375 -12.938 1 94.94 113 ASN A N 1
ATOM 831 C CA . ASN A 1 113 ? 4.562 -18.172 -11.5 1 94.94 113 ASN A CA 1
ATOM 832 C C . ASN A 1 113 ? 5.547 -19.062 -10.734 1 94.94 113 ASN A C 1
ATOM 834 O O . ASN A 1 113 ? 6.184 -18.594 -9.781 1 94.94 113 ASN A O 1
ATOM 838 N N . THR A 1 114 ? 5.609 -20.281 -11.133 1 98.19 114 THR A N 1
ATOM 839 C CA . THR A 1 114 ? 6.57 -21.156 -10.484 1 98.19 114 THR A CA 1
ATOM 840 C C . THR A 1 114 ? 8 -20.734 -10.805 1 98.19 114 THR A C 1
ATOM 842 O O . THR A 1 114 ? 8.891 -20.828 -9.961 1 98.19 114 THR A O 1
ATOM 845 N N . ALA A 1 115 ? 8.227 -20.328 -12.055 1 98.19 115 ALA A N 1
ATOM 846 C CA . ALA A 1 115 ? 9.555 -19.844 -12.445 1 98.19 115 ALA A CA 1
ATOM 847 C C . ALA A 1 115 ? 10.023 -18.734 -11.523 1 98.19 115 ALA A C 1
ATOM 849 O O . ALA A 1 115 ? 11.219 -18.625 -11.219 1 98.19 115 ALA A O 1
ATOM 850 N N . GLU A 1 116 ? 9.117 -17.938 -11.109 1 97.31 116 GLU A N 1
ATOM 851 C CA . GLU A 1 116 ? 9.469 -16.844 -10.195 1 97.31 116 GLU A CA 1
ATOM 852 C C . GLU A 1 116 ? 10.031 -17.375 -8.883 1 97.31 116 GLU A C 1
ATOM 854 O O . GLU A 1 116 ? 11 -16.828 -8.352 1 97.31 116 GLU A O 1
ATOM 859 N N . ALA A 1 117 ? 9.422 -18.359 -8.367 1 98.44 117 ALA A N 1
ATOM 860 C CA . ALA A 1 117 ? 9.922 -18.969 -7.133 1 98.44 117 ALA A CA 1
ATOM 861 C C . ALA A 1 117 ? 11.312 -19.562 -7.336 1 98.44 117 ALA A C 1
ATOM 863 O O . ALA A 1 117 ? 12.188 -19.406 -6.477 1 98.44 117 ALA A O 1
ATOM 864 N N . LEU A 1 118 ? 11.516 -20.25 -8.461 1 98.75 118 LEU A N 1
ATOM 865 C CA . LEU A 1 118 ? 12.836 -20.781 -8.773 1 98.75 118 LEU A CA 1
ATOM 866 C C . LEU A 1 118 ? 13.867 -19.672 -8.875 1 98.75 118 LEU A C 1
ATOM 868 O O . LEU A 1 118 ? 14.969 -19.797 -8.336 1 98.75 118 LEU A O 1
ATOM 872 N N . HIS A 1 119 ? 13.453 -18.656 -9.578 1 98.62 119 HIS A N 1
ATOM 873 C CA . HIS A 1 119 ? 14.328 -17.5 -9.789 1 98.62 119 HIS A CA 1
ATOM 874 C C . HIS A 1 119 ? 14.781 -16.906 -8.461 1 98.62 119 HIS A C 1
ATOM 876 O O . HIS A 1 119 ? 15.977 -16.672 -8.266 1 98.62 119 HIS A O 1
ATOM 882 N N . VAL A 1 120 ? 13.875 -16.734 -7.547 1 98.62 120 VAL A N 1
ATOM 883 C CA . VAL A 1 120 ? 14.18 -16.141 -6.246 1 98.62 120 VAL A CA 1
ATOM 884 C C . VAL A 1 120 ? 15.078 -17.094 -5.453 1 98.62 120 VAL A C 1
ATOM 886 O O . VAL A 1 120 ? 16.047 -16.672 -4.824 1 98.62 120 VAL A O 1
ATOM 889 N N . ALA A 1 121 ? 14.742 -18.359 -5.484 1 98.81 121 ALA A N 1
ATOM 890 C CA . ALA A 1 121 ? 15.555 -19.359 -4.789 1 98.81 121 ALA A CA 1
ATOM 891 C C . ALA A 1 121 ? 17 -19.328 -5.27 1 98.81 121 ALA A C 1
ATOM 893 O O . ALA A 1 121 ? 17.938 -19.359 -4.465 1 98.81 121 ALA A O 1
ATOM 894 N N . LEU A 1 122 ? 17.188 -19.25 -6.523 1 98.75 122 LEU A N 1
ATOM 895 C CA . LEU A 1 122 ? 18.516 -19.234 -7.125 1 98.75 122 LEU A CA 1
ATOM 896 C C . LEU A 1 122 ? 19.25 -17.953 -6.781 1 98.75 122 LEU A C 1
ATOM 898 O O . LEU A 1 122 ? 20.453 -17.984 -6.469 1 98.75 122 LEU A O 1
ATOM 902 N N . LEU A 1 123 ? 18.547 -16.844 -6.867 1 98.44 123 LEU A N 1
ATOM 903 C CA . LEU A 1 123 ? 19.172 -15.562 -6.559 1 98.44 123 LEU A CA 1
ATOM 904 C C . LEU A 1 123 ? 19.625 -15.516 -5.105 1 98.44 123 LEU A C 1
ATOM 906 O O . LEU A 1 123 ? 20.656 -14.914 -4.793 1 98.44 123 LEU A O 1
ATOM 910 N N . MET A 1 124 ? 18.875 -16.125 -4.254 1 98.5 124 MET A N 1
ATOM 911 C CA . MET A 1 124 ? 19.141 -16.031 -2.822 1 98.5 124 MET A CA 1
ATOM 912 C C . MET A 1 124 ? 19.953 -17.234 -2.346 1 98.5 124 MET A C 1
ATOM 914 O O . MET A 1 124 ? 20.328 -17.312 -1.175 1 98.5 124 MET A O 1
ATOM 918 N N . ASP A 1 125 ? 20.156 -18.188 -3.215 1 98.12 125 ASP A N 1
ATOM 919 C CA . ASP A 1 125 ? 20.859 -19.438 -2.902 1 98.12 125 ASP A CA 1
ATOM 920 C C . ASP A 1 125 ? 20.172 -20.188 -1.777 1 98.12 125 ASP A C 1
ATOM 922 O O . ASP A 1 125 ? 20.797 -20.547 -0.778 1 98.12 125 ASP A O 1
ATOM 926 N N . LEU A 1 126 ? 18.938 -20.344 -1.874 1 98.75 126 LEU A N 1
ATOM 927 C CA . LEU A 1 126 ? 18.109 -21.094 -0.937 1 98.75 126 LEU A CA 1
ATOM 928 C C . LEU A 1 126 ? 17.438 -22.281 -1.629 1 98.75 126 LEU A C 1
ATOM 930 O O . LEU A 1 126 ? 17.219 -22.25 -2.84 1 98.75 126 LEU A O 1
ATOM 934 N N . PRO A 1 127 ? 17.141 -23.312 -0.903 1 98.75 127 PRO A N 1
ATOM 935 C CA . PRO A 1 127 ? 16.422 -24.422 -1.523 1 98.75 127 PRO A CA 1
ATOM 936 C C . PRO A 1 127 ? 14.945 -24.109 -1.767 1 98.75 127 PRO A C 1
ATOM 938 O O . PRO A 1 127 ? 14.359 -23.297 -1.055 1 98.75 127 PRO A O 1
ATOM 941 N N . LEU A 1 128 ? 14.422 -24.75 -2.779 1 98.81 128 LEU A N 1
ATOM 942 C CA . LEU A 1 128 ? 12.984 -24.781 -3.012 1 98.81 128 LEU A CA 1
ATOM 943 C C . LEU A 1 128 ? 12.352 -25.969 -2.293 1 98.81 128 LEU A C 1
ATOM 945 O O . LEU A 1 128 ? 12.922 -27.062 -2.277 1 98.81 128 LEU A O 1
ATOM 949 N N . ILE A 1 129 ? 11.219 -25.766 -1.717 1 98.81 129 ILE A N 1
ATOM 950 C CA . ILE A 1 129 ? 10.555 -26.891 -1.082 1 98.81 129 ILE A CA 1
ATOM 951 C C . ILE A 1 129 ? 9.773 -27.688 -2.129 1 98.81 129 ILE A C 1
ATOM 953 O O . ILE A 1 129 ? 9.164 -27.109 -3.027 1 98.81 129 ILE A O 1
ATOM 957 N N . ASP A 1 130 ? 9.781 -28.984 -2.025 1 98.75 130 ASP A N 1
ATOM 958 C CA . ASP A 1 130 ? 9.031 -29.859 -2.924 1 98.75 130 ASP A CA 1
ATOM 959 C C . ASP A 1 130 ? 7.578 -29.969 -2.484 1 98.75 130 ASP A C 1
ATOM 961 O O . ASP A 1 130 ? 7.121 -31.062 -2.115 1 98.75 130 ASP A O 1
ATOM 965 N N . ALA A 1 131 ? 6.883 -28.891 -2.586 1 98.69 131 ALA A N 1
ATOM 966 C CA . ALA A 1 131 ? 5.48 -28.734 -2.207 1 98.69 131 ALA A CA 1
ATOM 967 C C . ALA A 1 131 ? 4.879 -27.484 -2.855 1 98.69 131 ALA A C 1
ATOM 969 O O . ALA A 1 131 ? 5.598 -26.672 -3.432 1 98.69 131 ALA A O 1
ATOM 970 N N . ASP A 1 132 ? 3.625 -27.391 -2.805 1 98.5 132 ASP A N 1
ATOM 971 C CA . ASP A 1 132 ? 2.895 -26.266 -3.389 1 98.5 132 ASP A CA 1
ATOM 972 C C . ASP A 1 132 ? 1.536 -26.078 -2.715 1 98.5 132 ASP A C 1
ATOM 974 O O . ASP A 1 132 ? 0.924 -27.062 -2.266 1 98.5 132 ASP A O 1
ATOM 978 N N . PRO A 1 133 ? 1.07 -24.891 -2.668 1 98.31 133 PRO A N 1
ATOM 979 C CA . PRO A 1 133 ? -0.167 -24.656 -1.921 1 98.31 133 PRO A CA 1
ATOM 980 C C . PRO A 1 133 ? -1.415 -24.797 -2.789 1 98.31 133 PRO A C 1
ATOM 982 O O . PRO A 1 133 ? -2.527 -24.531 -2.322 1 98.31 133 PRO A O 1
ATOM 985 N N . ALA A 1 134 ? -1.264 -25.156 -3.996 1 97.75 134 ALA A N 1
ATOM 986 C CA . ALA A 1 134 ? -2.428 -25.266 -4.871 1 97.75 134 ALA A CA 1
ATOM 987 C C . ALA A 1 134 ? -2.398 -26.562 -5.656 1 97.75 134 ALA A C 1
ATOM 989 O O . ALA A 1 134 ? -3.432 -27.219 -5.82 1 97.75 134 ALA A O 1
ATOM 990 N N . GLY A 1 135 ? -1.208 -26.938 -6.133 1 98 135 GLY A N 1
ATOM 991 C CA . GLY A 1 135 ? -1.068 -28.109 -6.965 1 98 135 GLY A CA 1
ATOM 992 C C . GLY A 1 135 ? -1.488 -27.891 -8.406 1 98 135 GLY A C 1
ATOM 993 O O . GLY A 1 135 ? -1.503 -28.828 -9.211 1 98 135 GLY A O 1
ATOM 994 N N . ARG A 1 136 ? -1.8 -26.734 -8.742 1 98 136 ARG A N 1
ATOM 995 C CA . ARG A 1 136 ? -2.197 -26.188 -10.039 1 98 136 ARG A CA 1
ATOM 996 C C . ARG A 1 136 ? -2.229 -24.672 -10.008 1 98 136 ARG A C 1
ATOM 998 O O . ARG A 1 136 ? -1.918 -24.062 -8.984 1 98 136 ARG A O 1
ATOM 1005 N N . SER A 1 137 ? -2.496 -24.047 -11.156 1 96.81 137 SER A N 1
ATOM 1006 C CA . SER A 1 137 ? -2.783 -22.625 -11.117 1 96.81 137 SER A CA 1
ATOM 1007 C C . SER A 1 137 ? -4.207 -22.359 -10.633 1 96.81 137 SER A C 1
ATOM 1009 O O . SER A 1 137 ? -5.102 -23.172 -10.844 1 96.81 137 SER A O 1
ATOM 1011 N N . VAL A 1 138 ? -4.344 -21.25 -9.953 1 95.81 138 VAL A N 1
ATOM 1012 C CA . VAL A 1 138 ? -5.641 -20.891 -9.398 1 95.81 138 VAL A CA 1
ATOM 1013 C C . VAL A 1 138 ? -5.875 -19.391 -9.594 1 95.81 138 VAL A C 1
ATOM 1015 O O . VAL A 1 138 ? -4.93 -18.594 -9.586 1 95.81 138 VAL A O 1
ATOM 1018 N N . PRO A 1 139 ? -7.094 -18.938 -9.68 1 91.75 139 PRO A N 1
ATOM 1019 C CA . PRO A 1 139 ? -7.375 -17.562 -10.078 1 91.75 139 PRO A CA 1
ATOM 1020 C C . PRO A 1 139 ? -7.227 -16.578 -8.922 1 91.75 139 PRO A C 1
ATOM 1022 O O . PRO A 1 139 ? -6.871 -15.414 -9.133 1 91.75 139 PRO A O 1
ATOM 1025 N N . GLU A 1 140 ? -7.504 -17.016 -7.688 1 88.75 140 GLU A N 1
ATOM 1026 C CA . GLU A 1 140 ? -7.578 -16.078 -6.574 1 88.75 140 GLU A CA 1
ATOM 1027 C C . GLU A 1 140 ? -6.645 -16.484 -5.441 1 88.75 140 GLU A C 1
ATOM 1029 O O . GLU A 1 140 ? -6.363 -17.672 -5.258 1 88.75 140 GLU A O 1
ATOM 1034 N N . LEU A 1 141 ? -6.301 -15.531 -4.613 1 86.25 141 LEU A N 1
ATOM 1035 C CA . LEU A 1 141 ? -5.312 -15.766 -3.566 1 86.25 141 LEU A CA 1
ATOM 1036 C C . LEU A 1 141 ? -5.855 -16.734 -2.514 1 86.25 141 LEU A C 1
ATOM 1038 O O . LEU A 1 141 ? -5.086 -17.453 -1.872 1 86.25 141 LEU A O 1
ATOM 1042 N N . GLN A 1 142 ? -7.141 -16.734 -2.354 1 89.12 142 GLN A N 1
ATOM 1043 C CA . GLN A 1 142 ? -7.707 -17.594 -1.317 1 89.12 142 GLN A CA 1
ATOM 1044 C C . GLN A 1 142 ? -7.688 -19.062 -1.745 1 89.12 142 GLN A C 1
ATOM 1046 O O . GLN A 1 142 ? -7.855 -19.953 -0.916 1 89.12 142 GLN A O 1
ATOM 1051 N N . HIS A 1 143 ? -7.52 -19.312 -3.051 1 94.31 143 HIS A N 1
ATOM 1052 C CA . HIS A 1 143 ? -7.441 -20.688 -3.533 1 94.31 143 HIS A CA 1
ATOM 1053 C C . HIS A 1 143 ? -6.078 -21.297 -3.236 1 94.31 143 HIS A C 1
ATOM 1055 O O . HIS A 1 143 ? -5.328 -21.625 -4.156 1 94.31 143 HIS A O 1
ATOM 1061 N N . SER A 1 144 ? -5.844 -21.469 -2 1 96.44 144 SER A N 1
ATOM 1062 C CA . SER A 1 144 ? -4.594 -21.969 -1.446 1 96.44 144 SER A CA 1
ATOM 1063 C C . SER A 1 144 ? -4.852 -22.922 -0.281 1 96.44 144 SER A C 1
ATOM 1065 O O . SER A 1 144 ? -5.758 -22.688 0.521 1 96.44 144 SER A O 1
ATOM 1067 N N . THR A 1 145 ? -4.039 -23.938 -0.213 1 97.81 145 THR A N 1
ATOM 1068 C CA . THR A 1 145 ? -4.184 -24.844 0.916 1 97.81 145 THR A CA 1
ATOM 1069 C C . THR A 1 145 ? -3.85 -24.141 2.227 1 97.81 145 THR A C 1
ATOM 1071 O O . THR A 1 145 ? -4.301 -24.562 3.295 1 97.81 145 THR A O 1
ATOM 1074 N N . TYR A 1 146 ? -3.039 -23.062 2.213 1 97.31 146 TYR A N 1
ATOM 1075 C CA . TYR A 1 146 ? -2.863 -22.234 3.393 1 97.31 146 TYR A CA 1
ATOM 1076 C C . TYR A 1 146 ? -4.211 -21.766 3.941 1 97.31 146 TYR A C 1
ATOM 1078 O O . TYR A 1 146 ? -4.453 -21.844 5.148 1 97.31 146 TYR A O 1
ATOM 1086 N N . TYR A 1 147 ? -5.047 -21.328 3.023 1 95.62 147 TYR A N 1
ATOM 1087 C CA . TYR A 1 147 ? -6.363 -20.844 3.406 1 95.62 147 TYR A CA 1
ATOM 1088 C C . TYR A 1 147 ? -7.203 -21.953 4.016 1 95.62 147 TYR A C 1
ATOM 1090 O O . TYR A 1 147 ? -7.832 -21.766 5.062 1 95.62 147 TYR A O 1
ATOM 1098 N N . VAL A 1 148 ? -7.227 -23.078 3.328 1 96.31 148 VAL A N 1
ATOM 1099 C CA . VAL A 1 148 ? -8 -24.234 3.785 1 96.31 148 VAL A CA 1
ATOM 1100 C C . VAL A 1 148 ? -7.543 -24.641 5.184 1 96.31 148 VAL A C 1
ATOM 1102 O O . VAL A 1 148 ? -8.352 -25.062 6.012 1 96.31 148 VAL A O 1
ATOM 1105 N N . LYS A 1 149 ? -6.219 -24.531 5.473 1 96.75 149 LYS A N 1
ATOM 1106 C CA . LYS A 1 149 ? -5.629 -24.938 6.742 1 96.75 149 LYS A CA 1
ATOM 1107 C C . LYS A 1 149 ? -5.605 -23.781 7.738 1 96.75 149 LYS A C 1
ATOM 1109 O O . LYS A 1 149 ? -5.008 -23.891 8.812 1 96.75 149 LYS A O 1
ATOM 1114 N N . ASN A 1 150 ? -6.152 -22.656 7.406 1 95.25 150 ASN A N 1
ATOM 1115 C CA . ASN A 1 150 ? -6.301 -21.469 8.258 1 95.25 150 ASN A CA 1
ATOM 1116 C C . ASN A 1 150 ? -4.945 -20.859 8.602 1 95.25 150 ASN A C 1
ATOM 1118 O O . ASN A 1 150 ? -4.715 -20.453 9.742 1 95.25 150 ASN A O 1
ATOM 1122 N N . VAL A 1 151 ? -4.008 -20.969 7.73 1 96.62 151 VAL A N 1
ATOM 1123 C CA . VAL A 1 151 ? -2.734 -20.266 7.863 1 96.62 151 VAL A CA 1
ATOM 1124 C C . VAL A 1 151 ? -2.85 -18.859 7.262 1 96.62 151 VAL A C 1
ATOM 1126 O O . VAL A 1 151 ? -3.141 -18.719 6.07 1 96.62 151 VAL A O 1
ATOM 1129 N N . PRO A 1 152 ? -2.611 -17.891 8.055 1 95.25 152 PRO A N 1
ATOM 1130 C CA . PRO A 1 152 ? -2.814 -16.531 7.547 1 95.25 152 PRO A CA 1
ATOM 1131 C C . PRO A 1 152 ? -1.821 -16.156 6.449 1 95.25 152 PRO A C 1
ATOM 1133 O O . PRO A 1 152 ? -0.662 -16.578 6.492 1 95.25 152 PRO A O 1
ATOM 1136 N N . ILE A 1 153 ? -2.246 -15.312 5.555 1 97.31 153 ILE A N 1
ATOM 1137 C CA . ILE A 1 153 ? -1.445 -14.859 4.422 1 97.31 153 ILE A CA 1
ATOM 1138 C C . ILE A 1 153 ? -0.372 -13.891 4.906 1 97.31 153 ILE A C 1
ATOM 1140 O O . ILE A 1 153 ? 0.645 -13.695 4.234 1 97.31 153 ILE A O 1
ATOM 1144 N N . PHE A 1 154 ? -0.551 -13.195 6.043 1 97.12 154 PHE A N 1
ATOM 1145 C CA . PHE A 1 154 ? 0.361 -12.211 6.605 1 97.12 154 PHE A CA 1
ATOM 1146 C C . PHE A 1 154 ? 1.264 -12.844 7.656 1 97.12 154 PHE A C 1
ATOM 1148 O O . PHE A 1 154 ? 0.928 -13.883 8.227 1 97.12 154 PHE A O 1
ATOM 1155 N N . PRO A 1 155 ? 2.354 -12.281 7.953 1 97.69 155 PRO A N 1
ATOM 1156 C CA . PRO A 1 155 ? 2.871 -11.039 7.375 1 97.69 155 PRO A CA 1
ATOM 1157 C C . PRO A 1 155 ? 3.305 -11.195 5.922 1 97.69 155 PRO A C 1
ATOM 1159 O O . PRO A 1 155 ? 3.699 -12.289 5.508 1 97.69 155 PRO A O 1
ATOM 1162 N N . MET A 1 156 ? 3.199 -10.109 5.176 1 98.19 156 MET A N 1
ATOM 1163 C CA . MET A 1 156 ? 3.58 -10.094 3.768 1 98.19 156 MET A CA 1
ATOM 1164 C C . MET A 1 156 ? 4.641 -9.031 3.498 1 98.19 156 MET A C 1
ATOM 1166 O O . MET A 1 156 ? 4.652 -7.988 4.148 1 98.19 156 MET A O 1
ATOM 1170 N N . GLY A 1 157 ? 5.523 -9.359 2.627 1 98.62 157 GLY A N 1
ATOM 1171 C CA . GLY A 1 157 ? 6.41 -8.367 2.045 1 98.62 157 GLY A CA 1
ATOM 1172 C C . GLY A 1 157 ? 5.992 -7.934 0.651 1 98.62 157 GLY A C 1
ATOM 1173 O O . GLY A 1 157 ? 5.555 -8.758 -0.154 1 98.62 157 GLY A O 1
ATOM 1174 N N . VAL A 1 158 ? 6.051 -6.711 0.38 1 98.69 158 VAL A N 1
ATOM 1175 C CA . VAL A 1 158 ? 5.793 -6.133 -0.936 1 98.69 158 VAL A CA 1
ATOM 1176 C C . VAL A 1 158 ? 6.934 -5.195 -1.323 1 98.69 158 VAL A C 1
ATOM 1178 O O . VAL A 1 158 ? 7.43 -4.434 -0.49 1 98.69 158 VAL A O 1
ATOM 1181 N N . ALA A 1 159 ? 7.363 -5.305 -2.549 1 98.75 159 ALA A N 1
ATOM 1182 C CA . ALA A 1 159 ? 8.453 -4.43 -2.98 1 98.75 159 ALA A CA 1
ATOM 1183 C C . ALA A 1 159 ? 8.258 -3.992 -4.43 1 98.75 159 ALA A C 1
ATOM 1185 O O . ALA A 1 159 ? 7.754 -4.758 -5.254 1 98.75 159 ALA A O 1
ATOM 1186 N N . THR A 1 160 ? 8.656 -2.775 -4.715 1 97.75 160 THR A N 1
ATOM 1187 C CA . THR A 1 160 ? 8.555 -2.24 -6.07 1 97.75 160 THR A CA 1
ATOM 1188 C C . THR A 1 160 ? 9.891 -2.355 -6.801 1 97.75 160 THR A C 1
ATOM 1190 O O . THR A 1 160 ? 10.922 -2.611 -6.184 1 97.75 160 THR A O 1
ATOM 1193 N N . LYS A 1 161 ? 9.883 -2.219 -8.109 1 95.62 161 LYS A N 1
ATOM 1194 C CA . LYS A 1 161 ? 11.102 -2.283 -8.914 1 95.62 161 LYS A CA 1
ATOM 1195 C C . LYS A 1 161 ? 12.016 -1.099 -8.625 1 95.62 161 LYS A C 1
ATOM 1197 O O . LYS A 1 161 ? 13.172 -1.08 -9.055 1 95.62 161 LYS A O 1
ATOM 1202 N N . PHE A 1 162 ? 11.523 -0.139 -7.848 1 97.31 162 PHE A N 1
ATOM 1203 C CA . PHE A 1 162 ? 12.305 1.044 -7.508 1 97.31 162 PHE A CA 1
ATOM 1204 C C . PHE A 1 162 ? 13.031 0.853 -6.18 1 97.31 162 PHE A C 1
ATOM 1206 O O . PHE A 1 162 ? 13.703 1.766 -5.695 1 97.31 162 PHE A O 1
ATOM 1213 N N . GLY A 1 163 ? 12.883 -0.306 -5.57 1 98 163 GLY A N 1
ATOM 1214 C CA . GLY A 1 163 ? 13.609 -0.643 -4.359 1 98 163 GLY A CA 1
ATOM 1215 C C . GLY A 1 163 ? 12.828 -0.351 -3.092 1 98 163 GLY A C 1
ATOM 1216 O O . GLY A 1 163 ? 13.367 -0.444 -1.987 1 98 163 GLY A O 1
ATOM 1217 N N . GLU A 1 164 ? 11.594 0.001 -3.186 1 98.5 164 GLU A N 1
ATOM 1218 C CA . GLU A 1 164 ? 10.758 0.302 -2.029 1 98.5 164 GLU A CA 1
ATOM 1219 C C . GLU A 1 164 ? 10.25 -0.976 -1.37 1 98.5 164 GLU A C 1
ATOM 1221 O O . GLU A 1 164 ? 9.812 -1.904 -2.057 1 98.5 164 GLU A O 1
ATOM 1226 N N . LYS A 1 165 ? 10.352 -1.044 -0.067 1 98.69 165 LYS A N 1
ATOM 1227 C CA . LYS A 1 165 ? 9.969 -2.221 0.709 1 98.69 165 LYS A CA 1
ATOM 1228 C C . LYS A 1 165 ? 8.812 -1.906 1.655 1 98.69 165 LYS A C 1
ATOM 1230 O O . LYS A 1 165 ? 8.859 -0.917 2.389 1 98.69 165 LYS A O 1
ATOM 1235 N N . ILE A 1 166 ? 7.867 -2.721 1.633 1 98.81 166 ILE A N 1
ATOM 1236 C CA . ILE A 1 166 ? 6.652 -2.564 2.424 1 98.81 166 ILE A CA 1
ATOM 1237 C C . ILE A 1 166 ? 6.324 -3.877 3.131 1 98.81 166 ILE A C 1
ATOM 1239 O O . ILE A 1 166 ? 6.445 -4.953 2.543 1 98.81 166 ILE A O 1
ATOM 1243 N N . VAL A 1 167 ? 5.945 -3.797 4.348 1 98.81 167 VAL A N 1
ATOM 1244 C CA . VAL A 1 167 ? 5.5 -4.965 5.102 1 98.81 167 VAL A CA 1
ATOM 1245 C C . VAL A 1 167 ? 4.043 -4.785 5.523 1 98.81 167 VAL A C 1
ATOM 1247 O O . VAL A 1 167 ? 3.691 -3.785 6.148 1 98.81 167 VAL A O 1
ATOM 1250 N N . ILE A 1 168 ? 3.24 -5.66 5.125 1 98.69 168 ILE A N 1
ATOM 1251 C CA . ILE A 1 168 ? 1.878 -5.746 5.641 1 98.69 168 ILE A CA 1
ATOM 1252 C C . ILE A 1 168 ? 1.844 -6.672 6.855 1 98.69 168 ILE A C 1
ATOM 1254 O O . ILE A 1 168 ? 2.008 -7.887 6.727 1 98.69 168 ILE A O 1
ATOM 1258 N N . GLN A 1 169 ? 1.624 -6.102 7.996 1 98.5 169 GLN A N 1
ATOM 1259 C CA . GLN A 1 169 ? 1.718 -6.852 9.242 1 98.5 169 GLN A CA 1
ATOM 1260 C C . GLN A 1 169 ? 0.49 -7.738 9.445 1 98.5 169 GLN A C 1
ATOM 1262 O O . GLN A 1 169 ? 0.598 -8.844 9.969 1 98.5 169 GLN A O 1
ATOM 1267 N N . ASN A 1 170 ? -0.658 -7.199 9.062 1 97.94 170 ASN A N 1
ATOM 1268 C CA . ASN A 1 170 ? -1.894 -7.973 9.102 1 97.94 170 ASN A CA 1
ATOM 1269 C C . ASN A 1 170 ? -2.941 -7.406 8.148 1 97.94 170 ASN A C 1
ATOM 1271 O O . ASN A 1 170 ? -2.873 -6.234 7.773 1 97.94 170 ASN A O 1
ATOM 1275 N N . VAL A 1 171 ? -3.863 -8.25 7.75 1 96.94 171 VAL A N 1
ATOM 1276 C CA . VAL A 1 171 ? -5.031 -7.875 6.957 1 96.94 171 VAL A CA 1
ATOM 1277 C C . VAL A 1 171 ? -6.285 -8.523 7.551 1 96.94 171 VAL A C 1
ATOM 1279 O O . VAL A 1 171 ? -6.191 -9.516 8.273 1 96.94 171 VAL A O 1
ATOM 1282 N N . ALA A 1 172 ? -7.441 -7.957 7.211 1 95.19 172 ALA A N 1
ATOM 1283 C CA . ALA A 1 172 ? -8.711 -8.5 7.699 1 95.19 172 ALA A CA 1
ATOM 1284 C C . ALA A 1 172 ? -9 -9.859 7.074 1 95.19 172 ALA A C 1
ATOM 1286 O O . ALA A 1 172 ? -9.547 -10.75 7.734 1 95.19 172 ALA A O 1
ATOM 1287 N N . ASP A 1 173 ? -8.625 -10.039 5.828 1 91.5 173 ASP A N 1
ATOM 1288 C CA . ASP A 1 173 ? -8.75 -11.305 5.109 1 91.5 173 ASP A CA 1
ATOM 1289 C C . ASP A 1 173 ? -7.922 -11.289 3.83 1 91.5 173 ASP A C 1
ATOM 1291 O O . ASP A 1 173 ? -7.242 -10.305 3.533 1 91.5 173 ASP A O 1
ATOM 1295 N N . ASP A 1 174 ? -7.965 -12.383 3.066 1 90.44 174 ASP A N 1
ATOM 1296 C CA . ASP A 1 174 ? -7.109 -12.539 1.895 1 90.44 174 ASP A CA 1
ATOM 1297 C C . ASP A 1 174 ? -7.531 -11.586 0.776 1 90.44 174 ASP A C 1
ATOM 1299 O O . ASP A 1 174 ? -6.703 -11.164 -0.031 1 90.44 174 ASP A O 1
ATOM 1303 N N . LEU A 1 175 ? -8.766 -11.344 0.686 1 89.31 175 LEU A N 1
ATOM 1304 C CA . LEU A 1 175 ? -9.258 -10.414 -0.328 1 89.31 175 LEU A CA 1
ATOM 1305 C C . LEU A 1 175 ? -8.656 -9.031 -0.122 1 89.31 175 LEU A C 1
ATOM 1307 O O . LEU A 1 175 ? -8.289 -8.359 -1.089 1 89.31 175 LEU A O 1
ATOM 1311 N N . ARG A 1 176 ? -8.617 -8.633 1.179 1 94.75 176 ARG A N 1
ATOM 1312 C CA . ARG A 1 176 ? -8.016 -7.352 1.521 1 94.75 176 ARG A CA 1
ATOM 1313 C C . ARG A 1 176 ? -6.535 -7.324 1.143 1 94.75 176 ARG A C 1
ATOM 1315 O O . ARG A 1 176 ? -6.031 -6.305 0.667 1 94.75 176 ARG A O 1
ATOM 1322 N N . ALA A 1 177 ? -5.883 -8.438 1.372 1 95 177 ALA A N 1
ATOM 1323 C CA . ALA A 1 177 ? -4.48 -8.539 0.978 1 95 177 ALA A CA 1
ATOM 1324 C C . ALA A 1 177 ? -4.309 -8.273 -0.515 1 95 177 ALA A C 1
ATOM 1326 O O . ALA A 1 177 ? -3.436 -7.504 -0.917 1 95 177 ALA A O 1
ATOM 1327 N N . GLU A 1 178 ? -5.102 -8.867 -1.282 1 90.94 178 GLU A N 1
ATOM 1328 C CA . GLU A 1 178 ? -5.059 -8.703 -2.732 1 90.94 178 GLU A CA 1
ATOM 1329 C C . GLU A 1 178 ? -5.324 -7.254 -3.129 1 90.94 178 GLU A C 1
ATOM 1331 O O . GLU A 1 178 ? -4.613 -6.691 -3.967 1 90.94 178 GLU A O 1
ATOM 1336 N N . ASP A 1 179 ? -6.324 -6.676 -2.543 1 92.81 179 ASP A N 1
ATOM 1337 C CA . ASP A 1 179 ? -6.695 -5.301 -2.857 1 92.81 179 ASP A CA 1
ATOM 1338 C C . ASP A 1 179 ? -5.535 -4.344 -2.582 1 92.81 179 ASP A C 1
ATOM 1340 O O . ASP A 1 179 ? -5.223 -3.482 -3.406 1 92.81 179 ASP A O 1
ATOM 1344 N N . ILE A 1 180 ? -4.918 -4.48 -1.441 1 96.12 180 ILE A N 1
ATOM 1345 C CA . ILE A 1 180 ? -3.863 -3.57 -1.013 1 96.12 180 ILE A CA 1
ATOM 1346 C C . ILE A 1 180 ? -2.625 -3.77 -1.884 1 96.12 180 ILE A C 1
ATOM 1348 O O . ILE A 1 180 ? -2.039 -2.799 -2.371 1 96.12 180 ILE A O 1
ATOM 1352 N N . VAL A 1 181 ? -2.258 -5.016 -2.119 1 96.31 181 VAL A N 1
ATOM 1353 C CA . VAL A 1 181 ? -1.083 -5.316 -2.932 1 96.31 181 VAL A CA 1
ATOM 1354 C C . VAL A 1 181 ? -1.286 -4.785 -4.348 1 96.31 181 VAL A C 1
ATOM 1356 O O . VAL A 1 181 ? -0.391 -4.152 -4.914 1 96.31 181 VAL A O 1
ATOM 1359 N N . ARG A 1 182 ? -2.398 -5.016 -4.914 1 92.44 182 ARG A N 1
ATOM 1360 C CA . ARG A 1 182 ? -2.682 -4.566 -6.273 1 92.44 182 ARG A CA 1
ATOM 1361 C C . ARG A 1 182 ? -2.688 -3.041 -6.355 1 92.44 182 ARG A C 1
ATOM 1363 O O . ARG A 1 182 ? -2.26 -2.467 -7.359 1 92.44 182 ARG A O 1
ATOM 1370 N N . ALA A 1 183 ? -3.256 -2.402 -5.355 1 93.94 183 ALA A N 1
ATOM 1371 C CA . ALA A 1 183 ? -3.236 -0.942 -5.324 1 93.94 183 ALA A CA 1
ATOM 1372 C C . ALA A 1 183 ? -1.808 -0.41 -5.375 1 93.94 183 ALA A C 1
ATOM 1374 O O . ALA A 1 183 ? -1.522 0.554 -6.086 1 93.94 183 ALA A O 1
ATOM 1375 N N . ILE A 1 184 ? -0.913 -1.012 -4.613 1 96.44 184 ILE A N 1
ATOM 1376 C CA . ILE A 1 184 ? 0.49 -0.608 -4.609 1 96.44 184 ILE A CA 1
ATOM 1377 C C . ILE A 1 184 ? 1.104 -0.861 -5.984 1 96.44 184 ILE A C 1
ATOM 1379 O O . ILE A 1 184 ? 1.876 -0.041 -6.484 1 96.44 184 ILE A O 1
ATOM 1383 N N . ALA A 1 185 ? 0.745 -1.925 -6.621 1 94.31 185 ALA A N 1
ATOM 1384 C CA . ALA A 1 185 ? 1.252 -2.246 -7.953 1 94.31 185 ALA A CA 1
ATOM 1385 C C . ALA A 1 185 ? 0.841 -1.185 -8.969 1 94.31 185 ALA A C 1
ATOM 1387 O O . ALA A 1 185 ? 1.659 -0.741 -9.781 1 94.31 185 ALA A O 1
ATOM 1388 N N . VAL A 1 186 ? -0.373 -0.794 -8.898 1 91.5 186 VAL A N 1
ATOM 1389 C CA . VAL A 1 186 ? -0.935 0.146 -9.859 1 91.5 186 VAL A CA 1
ATOM 1390 C C . VAL A 1 186 ? -0.117 1.436 -9.859 1 91.5 186 VAL A C 1
ATOM 1392 O O . VAL A 1 186 ? 0.212 1.968 -10.93 1 91.5 186 VAL A O 1
ATOM 1395 N N . VAL A 1 187 ? 0.292 1.887 -8.727 1 93.38 187 VAL A N 1
ATOM 1396 C CA . VAL A 1 187 ? 1.006 3.158 -8.648 1 93.38 187 VAL A CA 1
ATOM 1397 C C . VAL A 1 187 ? 2.508 2.914 -8.781 1 93.38 187 VAL A C 1
ATOM 1399 O O . VAL A 1 187 ? 3.311 3.824 -8.57 1 93.38 187 VAL A O 1
ATOM 1402 N N . SER A 1 188 ? 2.922 1.704 -9 1 94.56 188 SER A N 1
ATOM 1403 C CA . SER A 1 188 ? 4.324 1.334 -9.141 1 94.56 188 SER A CA 1
ATOM 1404 C C . SER A 1 188 ? 4.582 0.644 -10.477 1 94.56 188 SER A C 1
ATOM 1406 O O . SER A 1 188 ? 5.211 -0.416 -10.523 1 94.56 188 SER A O 1
ATOM 1408 N N . ASP A 1 189 ? 4.016 1.235 -11.477 1 91.81 189 ASP A N 1
ATOM 1409 C CA . ASP A 1 189 ? 4.16 0.765 -12.852 1 91.81 189 ASP A CA 1
ATOM 1410 C C . ASP A 1 189 ? 3.531 -0.614 -13.031 1 91.81 189 ASP A C 1
ATOM 1412 O O . ASP A 1 189 ? 4.051 -1.448 -13.773 1 91.81 189 ASP A O 1
ATOM 1416 N N . ASN A 1 190 ? 2.604 -0.981 -12.195 1 90 190 ASN A N 1
ATOM 1417 C CA . ASN A 1 190 ? 1.657 -2.084 -12.312 1 90 190 ASN A CA 1
ATOM 1418 C C . ASN A 1 190 ? 2.322 -3.428 -12.031 1 90 190 ASN A C 1
ATOM 1420 O O . ASN A 1 190 ? 1.876 -4.465 -12.531 1 90 190 ASN A O 1
ATOM 1424 N N . LEU A 1 191 ? 3.436 -3.422 -11.359 1 90.56 191 LEU A N 1
ATOM 1425 C CA . LEU A 1 191 ? 4.102 -4.664 -10.984 1 90.56 191 LEU A CA 1
ATOM 1426 C C . LEU A 1 191 ? 4.832 -4.516 -9.656 1 90.56 191 LEU A C 1
ATOM 1428 O O . LEU A 1 191 ? 5.543 -3.529 -9.445 1 90.56 191 LEU A O 1
ATOM 1432 N N . VAL A 1 192 ? 4.656 -5.477 -8.812 1 96.19 192 VAL A N 1
ATOM 1433 C CA . VAL A 1 192 ? 5.387 -5.516 -7.547 1 96.19 192 VAL A CA 1
ATOM 1434 C C . VAL A 1 192 ? 5.824 -6.949 -7.25 1 96.19 192 VAL A C 1
ATOM 1436 O O . VAL A 1 192 ? 5.281 -7.898 -7.812 1 96.19 192 VAL A O 1
ATOM 1439 N N . GLY A 1 193 ? 6.906 -7.055 -6.473 1 97.19 193 GLY A N 1
ATOM 1440 C CA . GLY A 1 193 ? 7.215 -8.32 -5.824 1 97.19 193 GLY A CA 1
ATOM 1441 C C . GLY A 1 193 ? 6.465 -8.523 -4.52 1 97.19 1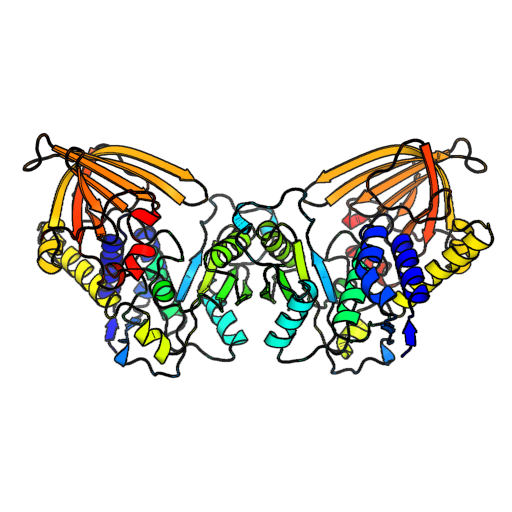93 GLY A C 1
ATOM 1442 O O . GLY A 1 193 ? 6.246 -7.566 -3.77 1 97.19 193 GLY A O 1
ATOM 1443 N N . VAL A 1 194 ? 6.113 -9.719 -4.289 1 98.06 194 VAL A N 1
ATOM 1444 C CA . VAL A 1 194 ? 5.367 -10.07 -3.088 1 98.06 194 VAL A CA 1
ATOM 1445 C C . VAL A 1 194 ? 5.992 -11.297 -2.43 1 98.06 194 VAL A C 1
ATOM 1447 O O . VAL A 1 194 ? 6.633 -12.109 -3.1 1 98.06 194 VAL A O 1
ATOM 1450 N N . ALA A 1 195 ? 5.938 -11.391 -1.183 1 98.31 195 ALA A N 1
ATOM 1451 C CA . ALA A 1 195 ? 6.258 -12.578 -0.387 1 98.31 195 ALA A CA 1
ATOM 1452 C C . ALA A 1 195 ? 5.238 -12.773 0.733 1 98.31 195 ALA A C 1
ATOM 1454 O O . ALA A 1 195 ? 5.055 -11.898 1.575 1 98.31 195 ALA A O 1
ATOM 1455 N N . ASP A 1 196 ? 4.574 -13.914 0.736 1 97.94 196 ASP A N 1
ATOM 1456 C CA . ASP A 1 196 ? 3.535 -14.102 1.742 1 97.94 196 ASP A CA 1
ATOM 1457 C C . ASP A 1 196 ? 3.678 -15.461 2.436 1 97.94 196 ASP A C 1
ATOM 1459 O O . ASP A 1 196 ? 4.602 -16.219 2.139 1 97.94 196 ASP A O 1
ATOM 1463 N N . HIS A 1 197 ? 2.928 -15.688 3.549 1 97.81 197 HIS A N 1
ATOM 1464 C CA . HIS A 1 197 ? 2.869 -16.922 4.316 1 97.81 197 HIS A CA 1
ATOM 1465 C C . HIS A 1 197 ? 4.234 -17.281 4.895 1 97.81 197 HIS A C 1
ATOM 1467 O O . HIS A 1 197 ? 4.637 -18.453 4.883 1 97.81 197 HIS A O 1
ATOM 1473 N N . ALA A 1 198 ? 4.977 -16.25 5.234 1 98.06 198 ALA A N 1
ATOM 1474 C CA . ALA A 1 198 ? 6.184 -16.547 5.996 1 98.06 198 ALA A CA 1
ATOM 1475 C C . ALA A 1 198 ? 5.852 -17.281 7.293 1 98.06 198 ALA A C 1
ATOM 1477 O O . ALA A 1 198 ? 5.137 -16.766 8.148 1 98.06 198 ALA A O 1
ATOM 1478 N N . ASN A 1 199 ? 6.355 -18.469 7.469 1 98.12 199 ASN A N 1
ATOM 1479 C CA . ASN A 1 199 ? 6.035 -19.281 8.641 1 98.12 199 ASN A CA 1
ATOM 1480 C C . ASN A 1 199 ? 7.102 -20.344 8.906 1 98.12 199 ASN A C 1
ATOM 1482 O O . ASN A 1 199 ? 7.992 -20.547 8.086 1 98.12 199 ASN A O 1
ATOM 1486 N N . VAL A 1 200 ? 7.059 -20.969 10.023 1 98.25 200 VAL A N 1
ATOM 1487 C CA . VAL A 1 200 ? 8.031 -21.969 10.438 1 98.25 200 VAL A CA 1
ATOM 1488 C C . VAL A 1 200 ? 7.699 -23.312 9.805 1 98.25 200 VAL A C 1
ATOM 1490 O O . VAL A 1 200 ? 6.555 -23.547 9.414 1 98.25 200 VAL A O 1
ATOM 1493 N N . GLY A 1 201 ? 8.719 -24.156 9.797 1 98.38 201 GLY A N 1
ATOM 1494 C CA . GLY A 1 201 ? 8.617 -25.453 9.156 1 98.38 201 GLY A CA 1
ATOM 1495 C C . GLY A 1 201 ? 7.484 -26.297 9.695 1 98.38 201 GLY A C 1
ATOM 1496 O O . GLY A 1 201 ? 6.801 -26.984 8.93 1 98.38 201 GLY A O 1
ATOM 1497 N N . LYS A 1 202 ? 7.234 -26.25 10.953 1 98.25 202 LYS A N 1
ATOM 1498 C CA . LYS A 1 202 ? 6.184 -27.062 11.562 1 98.25 202 LYS A CA 1
ATOM 1499 C C . LYS A 1 202 ? 4.82 -26.734 10.961 1 98.25 202 LYS A C 1
ATOM 1501 O O . LYS A 1 202 ? 4.012 -27.641 10.719 1 98.25 202 LYS A O 1
ATOM 1506 N N . VAL A 1 203 ? 4.547 -25.5 10.695 1 98.38 203 VAL A N 1
ATOM 1507 C CA . VAL A 1 203 ? 3.285 -25.062 10.109 1 98.38 203 VAL A CA 1
ATOM 1508 C C . VAL A 1 203 ? 3.26 -25.406 8.617 1 98.38 203 VAL A C 1
ATOM 1510 O O . VAL A 1 203 ? 2.273 -25.938 8.117 1 98.38 203 VAL A O 1
ATOM 1513 N N . ILE A 1 204 ? 4.367 -25.141 7.93 1 98.44 204 ILE A N 1
ATOM 1514 C CA . ILE A 1 204 ? 4.473 -25.328 6.484 1 98.44 204 ILE A CA 1
ATOM 1515 C C . ILE A 1 204 ? 4.262 -26.797 6.137 1 98.44 204 ILE A C 1
ATOM 1517 O O . ILE A 1 204 ? 3.539 -27.125 5.195 1 98.44 204 ILE A O 1
ATOM 1521 N N . LYS A 1 205 ? 4.816 -27.688 6.91 1 98.12 205 LYS A N 1
ATOM 1522 C CA . LYS A 1 205 ? 4.754 -29.125 6.676 1 98.12 205 LYS A CA 1
ATOM 1523 C C . LYS A 1 205 ? 3.312 -29.625 6.688 1 98.12 205 LYS A C 1
ATOM 1525 O O . LYS A 1 205 ? 2.979 -30.594 6.008 1 98.12 205 LYS A O 1
ATOM 1530 N N . ASN A 1 206 ? 2.49 -28.875 7.348 1 97.12 206 ASN A N 1
ATOM 1531 C CA . ASN A 1 206 ? 1.104 -29.312 7.496 1 97.12 206 ASN A CA 1
ATOM 1532 C C . ASN A 1 206 ? 0.166 -28.516 6.602 1 97.12 206 ASN A C 1
ATOM 1534 O O . ASN A 1 206 ? -1.053 -28.688 6.66 1 97.12 206 ASN A O 1
ATOM 1538 N N . SER A 1 207 ? 0.704 -27.688 5.738 1 97.69 207 SER A N 1
ATOM 1539 C CA . SER A 1 207 ? -0.176 -26.75 5.051 1 97.69 207 SER A CA 1
ATOM 1540 C C . SER A 1 207 ? -0.112 -26.938 3.539 1 97.69 207 SER A C 1
ATOM 1542 O O . SER A 1 207 ? -0.973 -26.438 2.811 1 97.69 207 SER A O 1
ATOM 1544 N N . LEU A 1 208 ? 0.838 -27.656 3.035 1 98.25 208 LEU A N 1
ATOM 1545 C CA . LEU A 1 208 ? 1.086 -27.688 1.599 1 98.25 208 LEU A CA 1
ATOM 1546 C C . LEU A 1 208 ? 0.855 -29.078 1.028 1 98.25 208 LEU A C 1
ATOM 1548 O O . LEU A 1 208 ? 0.689 -30.047 1.781 1 98.25 208 LEU A O 1
ATOM 1552 N N . ILE A 1 209 ? 0.779 -29.188 -0.277 1 98.44 209 ILE A N 1
ATOM 1553 C CA . ILE A 1 209 ? 0.691 -30.453 -1.003 1 98.44 209 ILE A CA 1
ATOM 1554 C C . ILE A 1 209 ? 2.092 -31.016 -1.214 1 98.44 209 ILE A C 1
ATOM 1556 O O . ILE A 1 209 ? 2.869 -30.5 -2.014 1 98.44 209 ILE A O 1
ATOM 1560 N N . PRO A 1 210 ? 2.402 -32.094 -0.495 1 98.25 210 PRO A N 1
ATOM 1561 C CA . PRO A 1 210 ? 3.762 -32.625 -0.594 1 98.25 210 PRO A CA 1
ATOM 1562 C C . PRO A 1 210 ? 4.07 -33.188 -1.975 1 98.25 210 PRO A C 1
ATOM 1564 O O . PRO A 1 210 ? 3.207 -33.812 -2.596 1 98.25 210 PRO A O 1
ATOM 1567 N N . GLY A 1 211 ? 5.266 -32.938 -2.5 1 98.31 211 GLY A N 1
ATOM 1568 C CA . GLY A 1 211 ? 5.758 -33.562 -3.721 1 98.31 211 GLY A CA 1
ATOM 1569 C C . GLY A 1 211 ? 5.23 -32.906 -4.98 1 98.31 211 GLY A C 1
ATOM 1570 O O . GLY A 1 211 ? 5.379 -33.438 -6.078 1 98.31 211 GLY A O 1
ATOM 1571 N N . ALA A 1 212 ? 4.637 -31.781 -4.832 1 98.56 212 ALA A N 1
ATOM 1572 C CA . ALA A 1 212 ? 3.965 -31.125 -5.953 1 98.56 212 ALA A CA 1
ATOM 1573 C C . ALA A 1 212 ? 4.965 -30.719 -7.031 1 98.56 212 ALA A C 1
ATOM 1575 O O . ALA A 1 212 ? 4.672 -30.812 -8.227 1 98.56 212 ALA A O 1
ATOM 1576 N N . ILE A 1 213 ? 6.141 -30.234 -6.652 1 98.81 213 ILE A N 1
ATOM 1577 C CA . ILE A 1 213 ? 7.164 -29.828 -7.605 1 98.81 213 ILE A CA 1
ATOM 1578 C C . ILE A 1 213 ? 7.664 -31.031 -8.391 1 98.81 213 ILE A C 1
ATOM 1580 O O . ILE A 1 213 ? 7.793 -30.984 -9.609 1 98.81 213 ILE A O 1
ATOM 1584 N N . THR A 1 214 ? 7.934 -32.062 -7.684 1 98.69 214 THR A N 1
ATOM 1585 C CA . THR A 1 214 ? 8.367 -33.281 -8.312 1 98.69 214 THR A CA 1
ATOM 1586 C C . THR A 1 214 ? 7.301 -33.812 -9.266 1 98.69 214 THR A C 1
ATOM 1588 O O . THR A 1 214 ? 7.613 -34.281 -10.359 1 98.69 214 THR A O 1
ATOM 1591 N N . TYR A 1 215 ? 6.082 -33.781 -8.828 1 98.69 215 TYR A N 1
ATOM 1592 C CA . TYR A 1 215 ? 4.965 -34.219 -9.664 1 98.69 215 TYR A CA 1
ATOM 1593 C C . TYR A 1 215 ? 4.957 -33.469 -10.984 1 98.69 215 TYR A C 1
ATOM 1595 O O . TYR A 1 215 ? 4.832 -34.062 -12.055 1 98.69 215 TYR A O 1
ATOM 1603 N N . ALA A 1 216 ? 5.102 -32.156 -10.93 1 98.81 216 ALA A N 1
ATOM 1604 C CA . ALA A 1 216 ? 5.145 -31.328 -12.125 1 98.81 216 ALA A CA 1
ATOM 1605 C C . ALA A 1 216 ? 6.352 -31.672 -12.992 1 98.81 216 ALA A C 1
ATOM 1607 O O . ALA A 1 216 ? 6.242 -31.734 -14.219 1 98.81 216 ALA A O 1
ATOM 1608 N N . GLN A 1 217 ? 7.492 -31.828 -12.398 1 98.81 217 GLN A N 1
ATOM 1609 C CA . GLN A 1 217 ? 8.703 -32.188 -13.125 1 98.81 217 GLN A CA 1
ATOM 1610 C C . GLN A 1 217 ? 8.5 -33.5 -13.906 1 98.81 217 GLN A C 1
ATOM 1612 O O . GLN A 1 217 ? 8.961 -33.625 -15.039 1 98.81 217 GLN A O 1
ATOM 1617 N N . GLU A 1 218 ? 7.895 -34.438 -13.281 1 98.81 218 GLU A N 1
ATOM 1618 C CA . GLU A 1 218 ? 7.648 -35.75 -13.922 1 98.81 218 GLU A CA 1
ATOM 1619 C C . GLU A 1 218 ? 6.754 -35.594 -15.141 1 98.81 218 GLU A C 1
ATOM 1621 O O . GLU A 1 218 ? 6.992 -36.219 -16.172 1 98.81 218 GLU A O 1
ATOM 1626 N N . ILE A 1 219 ? 5.766 -34.812 -15.016 1 98.81 219 ILE A N 1
ATOM 1627 C CA . ILE A 1 219 ? 4.895 -34.531 -16.156 1 98.81 219 ILE A CA 1
ATOM 1628 C C . ILE A 1 219 ? 5.711 -33.938 -17.297 1 98.81 219 ILE A C 1
ATOM 1630 O O . ILE A 1 219 ? 5.57 -34.344 -18.453 1 98.81 219 ILE A O 1
ATOM 1634 N N . GLY A 1 220 ? 6.52 -32.938 -16.984 1 98.81 220 GLY A N 1
ATOM 1635 C CA . GLY A 1 220 ? 7.363 -32.344 -18 1 98.81 220 GLY A CA 1
ATOM 1636 C C . GLY A 1 220 ? 8.312 -33.312 -18.672 1 98.81 220 GLY A C 1
ATOM 1637 O O . GLY A 1 220 ? 8.562 -33.219 -19.875 1 98.81 220 GLY A O 1
ATOM 1638 N N . ARG A 1 221 ? 8.844 -34.188 -17.891 1 98.69 221 ARG A N 1
ATOM 1639 C CA . ARG A 1 221 ? 9.727 -35.219 -18.438 1 98.69 221 ARG A CA 1
ATOM 1640 C C . ARG A 1 221 ? 8.977 -36.125 -19.391 1 98.69 221 ARG A C 1
ATOM 1642 O O . ARG A 1 221 ? 9.469 -36.438 -20.484 1 98.69 221 ARG A O 1
ATOM 1649 N N . VAL A 1 222 ? 7.805 -36.594 -18.984 1 98.81 222 VAL A N 1
ATOM 1650 C CA . VAL A 1 222 ? 6.973 -37.438 -19.828 1 98.81 222 VAL A CA 1
ATOM 1651 C C . VAL A 1 222 ? 6.688 -36.719 -21.141 1 98.81 222 VAL A C 1
ATOM 1653 O O . VAL A 1 222 ? 6.777 -37.312 -22.219 1 98.81 222 VAL A O 1
ATOM 1656 N N . LEU A 1 223 ? 6.367 -35.469 -21.016 1 98.81 223 LEU A N 1
ATOM 1657 C CA . LEU A 1 223 ? 6.098 -34.656 -22.188 1 98.81 223 LEU A CA 1
ATOM 1658 C C . LEU A 1 223 ? 7.301 -34.625 -23.125 1 98.81 223 LEU A C 1
ATOM 1660 O O . LEU A 1 223 ? 7.176 -34.938 -24.312 1 98.81 223 LEU A O 1
ATOM 1664 N N . ARG A 1 224 ? 8.445 -34.25 -22.625 1 98.62 224 ARG A N 1
ATOM 1665 C CA . ARG A 1 224 ? 9.656 -34.125 -23.422 1 98.62 224 ARG A CA 1
ATOM 1666 C C . ARG A 1 224 ? 10.008 -35.438 -24.094 1 98.62 224 ARG A C 1
ATOM 1668 O O . ARG A 1 224 ? 10.211 -35.5 -25.312 1 98.62 224 ARG A O 1
ATOM 1675 N N . GLU A 1 225 ? 10.047 -36.469 -23.328 1 98.56 225 GLU A N 1
ATOM 1676 C CA . GLU A 1 225 ? 10.461 -37.781 -23.844 1 98.56 225 GLU A CA 1
ATOM 1677 C C . GLU A 1 225 ? 9.477 -38.281 -24.891 1 98.56 225 GLU A C 1
ATOM 1679 O O . GLU A 1 225 ? 9.883 -38.906 -25.891 1 98.56 225 GLU A O 1
ATOM 1684 N N . THR A 1 226 ? 8.211 -38.156 -24.609 1 98.62 226 THR A N 1
ATOM 1685 C CA . THR A 1 226 ? 7.195 -38.594 -25.562 1 98.62 226 THR A CA 1
ATOM 1686 C C . THR A 1 226 ? 7.301 -37.812 -26.875 1 98.62 226 THR A C 1
ATOM 1688 O O . THR A 1 226 ? 7.195 -38.375 -27.953 1 98.62 226 THR A O 1
ATOM 1691 N N . LYS A 1 227 ? 7.453 -36.531 -26.703 1 97.19 227 LYS A N 1
ATOM 1692 C CA . LYS A 1 227 ? 7.613 -35.688 -27.891 1 97.19 227 LYS A CA 1
ATOM 1693 C C . LYS A 1 227 ? 8.82 -36.125 -28.719 1 97.19 227 LYS A C 1
ATOM 1695 O O . LYS A 1 227 ? 8.734 -36.219 -29.953 1 97.19 227 LYS A O 1
ATOM 1700 N N . GLU A 1 228 ? 9.898 -36.375 -28.125 1 97.25 228 GLU A N 1
ATOM 1701 C CA . GLU A 1 228 ? 11.117 -36.812 -28.781 1 97.25 228 GLU A CA 1
ATOM 1702 C C . GLU A 1 228 ? 10.914 -38.156 -29.484 1 97.25 228 GLU A C 1
ATOM 1704 O O . GLU A 1 228 ? 11.508 -38.406 -30.547 1 97.25 228 GLU A O 1
ATOM 1709 N N . ALA A 1 229 ? 10.07 -38.906 -28.969 1 97.62 229 ALA A N 1
ATOM 1710 C CA . ALA A 1 229 ? 9.789 -40.219 -29.547 1 97.62 229 ALA A CA 1
ATOM 1711 C C . ALA A 1 229 ? 8.695 -40.125 -30.609 1 97.62 229 ALA A C 1
ATOM 1713 O O . ALA A 1 229 ? 8.391 -41.125 -31.266 1 97.62 229 ALA A O 1
ATOM 1714 N N . GLY A 1 230 ? 8.125 -39.031 -30.734 1 96.5 230 GLY A N 1
ATOM 1715 C CA . GLY A 1 230 ? 7.066 -38.812 -31.703 1 96.5 230 GLY A CA 1
ATOM 1716 C C . GLY A 1 230 ? 5.734 -39.406 -31.266 1 96.5 230 GLY A C 1
ATOM 1717 O O . GLY A 1 230 ? 4.902 -39.75 -32.094 1 96.5 230 GLY A O 1
ATOM 1718 N N . GLY A 1 231 ? 5.602 -39.562 -29.969 1 97.19 231 GLY A N 1
ATOM 1719 C CA . GLY A 1 231 ? 4.387 -40.156 -29.438 1 97.19 231 GLY A CA 1
ATOM 1720 C C . GLY A 1 231 ? 3.312 -39.125 -29.109 1 97.19 231 GLY A C 1
ATOM 1721 O O . GLY A 1 231 ? 3.49 -37.938 -29.375 1 97.19 231 GLY A O 1
ATOM 1722 N N . ASP A 1 232 ? 2.217 -39.656 -28.562 1 97.75 232 ASP A N 1
ATOM 1723 C CA . ASP A 1 232 ? 1.08 -38.844 -28.156 1 97.75 232 ASP A CA 1
ATOM 1724 C C . ASP A 1 232 ? 1.248 -38.312 -26.734 1 97.75 232 ASP A C 1
ATOM 1726 O O . ASP A 1 232 ? 0.931 -39.031 -25.766 1 97.75 232 ASP A O 1
ATOM 1730 N N . VAL A 1 233 ? 1.613 -37.125 -26.641 1 98.5 233 VAL A N 1
ATOM 1731 C CA . VAL A 1 233 ? 1.963 -36.531 -25.359 1 98.5 233 VAL A CA 1
ATOM 1732 C C . VAL A 1 233 ? 0.758 -36.562 -24.422 1 98.5 233 VAL A C 1
ATOM 1734 O O . VAL A 1 233 ? 0.89 -36.906 -23.234 1 98.5 233 VAL A O 1
ATOM 1737 N N . ALA A 1 234 ? -0.424 -36.156 -24.891 1 98.25 234 ALA A N 1
ATOM 1738 C CA . ALA A 1 234 ? -1.638 -36.125 -24.094 1 98.25 234 ALA A CA 1
ATOM 1739 C C . ALA A 1 234 ? -1.921 -37.5 -23.469 1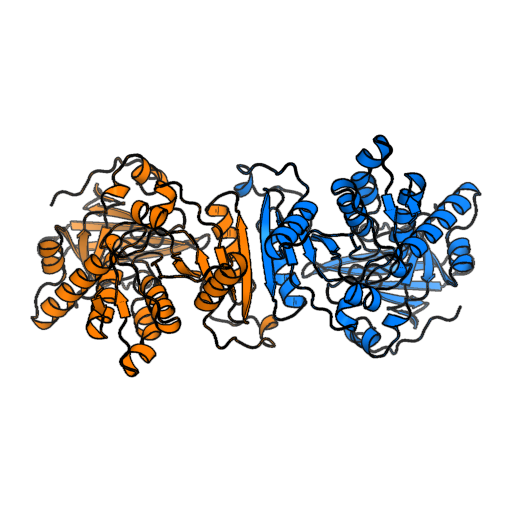 98.25 234 ALA A C 1
ATOM 1741 O O . ALA A 1 234 ? -2.141 -37.594 -22.25 1 98.25 234 ALA A O 1
ATOM 1742 N N . SER A 1 235 ? -1.87 -38.5 -24.266 1 97.94 235 SER A N 1
ATOM 1743 C CA . SER A 1 235 ? -2.133 -39.844 -23.797 1 97.94 235 SER A CA 1
ATOM 1744 C C . SER A 1 235 ? -1.062 -40.312 -22.812 1 97.94 235 SER A C 1
ATOM 1746 O O . SER A 1 235 ? -1.368 -40.969 -21.828 1 97.94 235 SER A O 1
ATOM 1748 N N . ALA A 1 236 ? 0.152 -40 -23.125 1 98.69 236 ALA A N 1
ATOM 1749 C CA . ALA A 1 236 ? 1.263 -40.406 -22.281 1 98.69 236 ALA A CA 1
ATOM 1750 C C . ALA A 1 236 ? 1.139 -39.812 -20.875 1 98.69 236 ALA A C 1
ATOM 1752 O O . ALA A 1 236 ? 1.381 -40.5 -19.891 1 98.69 236 ALA A O 1
ATOM 1753 N N . ILE A 1 237 ? 0.82 -38.562 -20.812 1 98.69 237 ILE A N 1
ATOM 1754 C CA . ILE A 1 237 ? 0.65 -37.875 -19.531 1 98.69 237 ILE A CA 1
ATOM 1755 C C . ILE A 1 237 ? -0.5 -38.531 -18.766 1 98.69 237 ILE A C 1
ATOM 1757 O O . ILE A 1 237 ? -0.379 -38.812 -17.562 1 98.69 237 ILE A O 1
ATOM 1761 N N . CYS A 1 238 ? -1.619 -38.781 -19.406 1 98.38 238 CYS A N 1
ATOM 1762 C CA . CYS A 1 238 ? -2.785 -39.375 -18.781 1 98.38 238 CYS A CA 1
ATOM 1763 C C . CYS A 1 238 ? -2.449 -40.781 -18.234 1 98.38 238 CYS A C 1
ATOM 1765 O O . CYS A 1 238 ? -2.873 -41.125 -17.141 1 98.38 238 CYS A O 1
ATOM 1767 N N . ASP A 1 239 ? -1.727 -41.5 -19.031 1 97.81 239 ASP A N 1
ATOM 1768 C CA . ASP A 1 239 ? -1.347 -42.844 -18.609 1 97.81 239 ASP A CA 1
ATOM 1769 C C . ASP A 1 239 ? -0.443 -42.812 -17.375 1 97.81 239 ASP A C 1
ATOM 1771 O O . ASP A 1 239 ? -0.572 -43.656 -16.484 1 97.81 239 ASP A O 1
ATOM 1775 N N . ASP A 1 240 ? 0.384 -41.906 -17.391 1 97.94 240 ASP A N 1
ATOM 1776 C CA . ASP A 1 240 ? 1.387 -41.812 -16.328 1 97.94 240 ASP A CA 1
ATOM 1777 C C . ASP A 1 240 ? 0.784 -41.25 -15.047 1 97.94 240 ASP A C 1
ATOM 1779 O O . ASP A 1 240 ? 1.233 -41.562 -13.945 1 97.94 240 ASP A O 1
ATOM 1783 N N . LYS A 1 241 ? -0.213 -40.344 -15.109 1 98.06 241 LYS A N 1
ATOM 1784 C CA . LYS A 1 241 ? -0.674 -39.562 -13.961 1 98.06 241 LYS A CA 1
ATOM 1785 C C . LYS A 1 241 ? -2.156 -39.812 -13.688 1 98.06 241 LYS A C 1
ATOM 1787 O O . LYS A 1 241 ? -2.834 -38.969 -13.102 1 98.06 241 LYS A O 1
ATOM 1792 N N . GLU A 1 242 ? -2.635 -40.875 -14.102 1 96.25 242 GLU A N 1
ATOM 1793 C CA . GLU A 1 242 ? -4.012 -41.312 -13.867 1 96.25 242 GLU A CA 1
ATOM 1794 C C . GLU A 1 242 ? -5.008 -40.281 -14.414 1 96.25 242 GLU A C 1
ATOM 1796 O O . GLU A 1 242 ? -5.957 -39.906 -13.727 1 96.25 242 GLU A O 1
ATOM 1801 N N . GLY A 1 243 ? -4.699 -39.75 -15.578 1 98.19 243 GLY A N 1
ATOM 1802 C CA . GLY A 1 243 ? -5.574 -38.781 -16.25 1 98.19 243 GLY A CA 1
ATOM 1803 C C . GLY A 1 243 ? -6.457 -39.438 -17.297 1 98.19 243 GLY A C 1
ATOM 1804 O O . GLY A 1 243 ? -6.594 -40.656 -17.344 1 98.19 243 GLY A O 1
ATOM 1805 N N . LYS A 1 244 ? -7.148 -38.594 -17.984 1 98 244 LYS A N 1
ATOM 1806 C CA . LYS A 1 244 ? -8.047 -39.031 -19.062 1 98 244 LYS A CA 1
ATOM 1807 C C . LYS A 1 244 ? -8.055 -38.031 -20.203 1 98 244 LYS A C 1
ATOM 1809 O O . LYS A 1 244 ? -8.125 -36.812 -19.984 1 98 244 LYS A O 1
ATOM 1814 N N . VAL A 1 245 ? -7.922 -38.594 -21.406 1 97.88 245 VAL A N 1
ATOM 1815 C CA . VAL A 1 245 ? -8.172 -37.75 -22.578 1 97.88 245 VAL A CA 1
ATOM 1816 C C . VAL A 1 245 ? -9.664 -37.469 -22.703 1 97.88 245 VAL A C 1
ATOM 1818 O O . VAL A 1 245 ? -10.469 -38.375 -22.828 1 97.88 245 VAL A O 1
ATOM 1821 N N . LEU A 1 246 ? -10.062 -36.219 -22.672 1 97.88 246 LEU A N 1
ATOM 1822 C CA . LEU A 1 246 ? -11.469 -35.812 -22.672 1 97.88 246 LEU A CA 1
ATOM 1823 C C . LEU A 1 246 ? -11.977 -35.594 -24.094 1 97.88 246 LEU A C 1
ATOM 1825 O O . LEU A 1 246 ? -13.133 -35.875 -24.406 1 97.88 246 LEU A O 1
ATOM 1829 N N . PHE A 1 247 ? -11.094 -35 -24.891 1 98.25 247 PHE A N 1
ATOM 1830 C CA . PHE A 1 247 ? -11.57 -34.562 -26.203 1 98.25 247 PHE A CA 1
ATOM 1831 C C . PHE A 1 247 ? -10.398 -34.219 -27.109 1 98.25 247 PHE A C 1
ATOM 1833 O O . PHE A 1 247 ? -9.352 -33.75 -26.641 1 98.25 247 PHE A O 1
ATOM 1840 N N . ARG A 1 248 ? -10.492 -34.438 -28.406 1 98.25 248 ARG A N 1
ATOM 1841 C CA . ARG A 1 248 ? -9.57 -34.031 -29.453 1 98.25 248 ARG A CA 1
ATOM 1842 C C . ARG A 1 248 ? -10.297 -33.281 -30.562 1 98.25 248 ARG A C 1
ATOM 1844 O O . ARG A 1 248 ? -11.297 -33.781 -31.094 1 98.25 248 ARG A O 1
ATOM 1851 N N . GLY A 1 249 ? -9.828 -32.125 -30.875 1 98.19 249 GLY A N 1
ATOM 1852 C CA . GLY A 1 249 ? -10.453 -31.344 -31.922 1 98.19 249 GLY A CA 1
ATOM 1853 C C . GLY A 1 249 ? -9.711 -30.047 -32.219 1 98.19 249 GLY A C 1
ATOM 1854 O O . GLY A 1 249 ? -8.492 -29.969 -32.062 1 98.19 249 GLY A O 1
ATOM 1855 N N . HIS A 1 250 ? -10.43 -29.141 -32.906 1 98.12 250 HIS A N 1
ATOM 1856 C CA . HIS A 1 250 ? -9.883 -27.812 -33.188 1 98.12 250 HIS A CA 1
ATOM 1857 C C . HIS A 1 250 ? -10.797 -26.719 -32.656 1 98.12 250 HIS A C 1
ATOM 1859 O O . HIS A 1 250 ? -12.008 -26.922 -32.531 1 98.12 250 HIS A O 1
ATOM 1865 N N . ILE A 1 251 ? -10.242 -25.625 -32.281 1 98.06 251 ILE A N 1
ATOM 1866 C CA . ILE A 1 251 ? -10.992 -24.5 -31.734 1 98.06 251 ILE A CA 1
ATOM 1867 C C . ILE A 1 251 ? -11.93 -23.938 -32.812 1 98.06 251 ILE A C 1
ATOM 1869 O O . ILE A 1 251 ? -11.492 -23.562 -33.906 1 98.06 251 ILE A O 1
ATOM 1873 N N . SER A 1 252 ? -13.164 -23.875 -32.469 1 98.12 252 SER A N 1
ATOM 1874 C CA . SER A 1 252 ? -14.164 -23.344 -33.406 1 98.12 252 SER A CA 1
ATOM 1875 C C . SER A 1 252 ? -14.555 -21.922 -33.031 1 98.12 252 SER A C 1
ATOM 1877 O O . SER A 1 252 ? -15.008 -21.156 -33.875 1 98.12 252 SER A O 1
ATOM 1879 N N . ASP A 1 253 ? -14.438 -21.594 -31.734 1 97.31 253 ASP A N 1
ATOM 1880 C CA . ASP A 1 253 ? -14.734 -20.25 -31.25 1 97.31 253 ASP A CA 1
ATOM 1881 C C . ASP A 1 253 ? -14.008 -19.984 -29.922 1 97.31 253 ASP A C 1
ATOM 1883 O O . ASP A 1 253 ? -13.68 -20.922 -29.188 1 97.31 253 ASP A O 1
ATOM 1887 N N . TYR A 1 254 ? -13.68 -18.766 -29.703 1 96.12 254 TYR A N 1
ATOM 1888 C CA . TYR A 1 254 ? -12.984 -18.359 -28.484 1 96.12 254 TYR A CA 1
ATOM 1889 C C . TYR A 1 254 ? -13.375 -16.938 -28.094 1 96.12 254 TYR A C 1
ATOM 1891 O O . TYR A 1 254 ? -13.312 -16.016 -28.906 1 96.12 254 TYR A O 1
ATOM 1899 N N . THR A 1 255 ? -13.812 -16.766 -26.859 1 95.38 255 THR A N 1
ATOM 1900 C CA . THR A 1 255 ? -14.109 -15.438 -26.312 1 95.38 255 THR A CA 1
ATOM 1901 C C . THR A 1 255 ? -13.32 -15.203 -25.031 1 95.38 255 THR A C 1
ATOM 1903 O O . THR A 1 255 ? -13.125 -16.125 -24.234 1 95.38 255 THR A O 1
ATOM 1906 N N . CYS A 1 256 ? -12.852 -14.016 -24.828 1 93.19 256 CYS A N 1
ATOM 1907 C CA . CYS A 1 256 ? -12.133 -13.641 -23.625 1 93.19 256 CYS A CA 1
ATOM 1908 C C . CYS A 1 256 ? -12.383 -12.18 -23.281 1 93.19 256 CYS A C 1
ATOM 1910 O O . CYS A 1 256 ? -12.273 -11.305 -24.141 1 93.19 256 CYS A O 1
ATOM 1912 N N . GLU A 1 257 ? -12.82 -11.906 -22.109 1 92.25 257 GLU A N 1
ATOM 1913 C CA . GLU A 1 257 ? -13.031 -10.555 -21.609 1 92.25 257 GLU A CA 1
ATOM 1914 C C . GLU A 1 257 ? -12.32 -10.344 -20.281 1 92.25 257 GLU A C 1
ATOM 1916 O O . GLU A 1 257 ? -12.289 -11.242 -19.438 1 92.25 257 GLU A O 1
ATOM 1921 N N . THR A 1 258 ? -11.766 -9.219 -20.141 1 86.19 258 THR A N 1
ATOM 1922 C CA . THR A 1 258 ? -11.125 -8.867 -18.875 1 86.19 258 THR A CA 1
ATOM 1923 C C . THR A 1 258 ? -12.07 -8.047 -18 1 86.19 258 THR A C 1
ATOM 1925 O O . THR A 1 258 ? -12.617 -7.035 -18.438 1 86.19 258 THR A O 1
ATOM 1928 N N . ARG A 1 259 ? -12.312 -8.453 -16.891 1 82.38 259 ARG A N 1
ATOM 1929 C CA . ARG A 1 259 ? -13.156 -7.781 -15.906 1 82.38 259 ARG A CA 1
ATOM 1930 C C . ARG A 1 259 ? -12.531 -7.848 -14.516 1 82.38 259 ARG A C 1
ATOM 1932 O O . ARG A 1 259 ? -12.227 -8.93 -14.016 1 82.38 259 ARG A O 1
ATOM 1939 N N . ASP A 1 260 ? -12.328 -6.738 -13.82 1 71.31 260 ASP A N 1
ATOM 1940 C CA . ASP A 1 260 ? -11.828 -6.664 -12.445 1 71.31 260 ASP A CA 1
ATOM 1941 C C . ASP A 1 260 ? -10.484 -7.375 -12.312 1 71.31 260 ASP A C 1
ATOM 1943 O O . ASP A 1 260 ? -10.242 -8.07 -11.328 1 71.31 260 ASP A O 1
ATOM 1947 N N . GLY A 1 261 ? -9.734 -7.402 -13.344 1 73.81 261 GLY A N 1
ATOM 1948 C CA . GLY A 1 261 ? -8.383 -7.945 -13.312 1 73.81 261 GLY A CA 1
ATOM 1949 C C . GLY A 1 261 ? -8.336 -9.43 -13.602 1 73.81 261 GLY A C 1
ATOM 1950 O O . GLY A 1 261 ? -7.281 -10.062 -13.477 1 73.81 261 GLY A O 1
ATOM 1951 N N . PHE A 1 262 ? -9.5 -9.969 -14 1 84.12 262 PHE A N 1
ATOM 1952 C CA . PHE A 1 262 ? -9.578 -11.383 -14.336 1 84.12 262 PHE A CA 1
ATOM 1953 C C . PHE A 1 262 ? -9.977 -11.562 -15.797 1 84.12 262 PHE A C 1
ATOM 1955 O O . PHE A 1 262 ? -10.734 -10.766 -16.344 1 84.12 262 PHE A O 1
ATOM 1962 N N . ASN A 1 263 ? -9.453 -12.602 -16.359 1 88.5 263 ASN A N 1
ATOM 1963 C CA . ASN A 1 263 ? -9.883 -13.016 -17.688 1 88.5 263 ASN A CA 1
ATOM 1964 C C . ASN A 1 263 ? -10.977 -14.07 -17.625 1 88.5 263 ASN A C 1
ATOM 1966 O O . ASN A 1 263 ? -10.805 -15.117 -16.984 1 88.5 263 ASN A O 1
ATOM 1970 N N . PHE A 1 264 ? -12.109 -13.703 -18.25 1 93.44 264 PHE A N 1
ATOM 1971 C CA . PHE A 1 264 ? -13.219 -14.641 -18.375 1 93.44 264 PHE A CA 1
ATOM 1972 C C . PHE A 1 264 ? -13.461 -14.992 -19.844 1 93.44 264 PHE A C 1
ATOM 1974 O O . PHE A 1 264 ? -13.312 -14.148 -20.719 1 93.44 264 PHE A O 1
ATOM 1981 N N . GLY A 1 265 ? -13.898 -16.266 -20 1 95.75 265 GLY A N 1
ATOM 1982 C CA . GLY A 1 265 ? -14.258 -16.578 -21.375 1 95.75 265 GLY A CA 1
ATOM 1983 C C . GLY A 1 265 ? -14.633 -18.047 -21.562 1 95.75 265 GLY A C 1
ATOM 1984 O O . GLY A 1 265 ? -14.914 -18.75 -20.594 1 95.75 265 GLY A O 1
ATOM 1985 N N . GLU A 1 266 ? -14.711 -18.344 -22.922 1 97.56 266 GLU A N 1
ATOM 1986 C CA . GLU A 1 266 ? -15.078 -19.703 -23.312 1 97.56 266 GLU A CA 1
ATOM 1987 C C . GLU A 1 266 ? -14.273 -20.172 -24.531 1 97.56 266 GLU A C 1
ATOM 1989 O O . GLU A 1 266 ? -13.984 -19.375 -25.438 1 97.56 266 GLU A O 1
ATOM 1994 N N . ILE A 1 267 ? -13.961 -21.406 -24.438 1 98.12 267 ILE A N 1
ATOM 1995 C CA . ILE A 1 267 ? -13.312 -22.078 -25.547 1 98.12 267 ILE A CA 1
ATOM 1996 C C . ILE A 1 267 ? -14.25 -23.125 -26.141 1 98.12 267 ILE A C 1
ATOM 1998 O O . ILE A 1 267 ? -14.75 -24 -25.422 1 98.12 267 ILE A O 1
ATOM 2002 N N . HIS A 1 268 ? -14.445 -23.047 -27.422 1 98.56 268 HIS A N 1
ATOM 2003 C CA . HIS A 1 268 ? -15.281 -24.016 -28.109 1 98.56 268 HIS A CA 1
ATOM 2004 C C . HIS A 1 268 ? -14.469 -24.859 -29.078 1 98.56 268 HIS A C 1
ATOM 2006 O O . HIS A 1 268 ? -13.695 -24.312 -29.875 1 98.56 268 HIS A O 1
ATOM 2012 N N . LEU A 1 269 ? -14.695 -26.156 -29.062 1 98.56 269 LEU A N 1
ATOM 2013 C CA . LEU A 1 269 ? -13.977 -27.078 -29.922 1 98.56 269 LEU A CA 1
ATOM 2014 C C . LEU A 1 269 ? -14.945 -27.922 -30.734 1 98.56 269 LEU A C 1
ATOM 2016 O O . LEU A 1 269 ? -16 -28.328 -30.234 1 98.56 269 LEU A O 1
ATOM 2020 N N . LYS A 1 270 ? -14.562 -28.125 -31.938 1 98.44 270 LYS A N 1
ATOM 2021 C CA . LYS A 1 270 ? -15.188 -29.141 -32.781 1 98.44 270 LYS A CA 1
ATOM 2022 C C . LYS A 1 270 ? -14.344 -30.406 -32.812 1 98.44 270 LYS A C 1
ATOM 2024 O O . LYS A 1 270 ? -13.125 -30.344 -33.031 1 98.44 270 LYS A O 1
ATOM 2029 N N . GLY A 1 271 ? -15 -31.531 -32.688 1 98.12 271 GLY A N 1
ATOM 2030 C CA . GLY A 1 271 ? -14.297 -32.781 -32.562 1 98.12 271 GLY A CA 1
ATOM 2031 C C . GLY A 1 271 ? -13.688 -33.281 -33.844 1 98.12 271 GLY A C 1
ATOM 2032 O O . GLY A 1 271 ? -14.195 -32.969 -34.938 1 98.12 271 GLY A O 1
ATOM 2033 N N . GLU A 1 272 ? -12.625 -34.031 -33.656 1 96.12 272 GLU A N 1
ATOM 2034 C CA . GLU A 1 272 ? -11.961 -34.688 -34.781 1 96.12 272 GLU A CA 1
ATOM 2035 C C . GLU A 1 272 ? -11.766 -36.188 -34.469 1 96.12 272 GLU A C 1
ATOM 2037 O O . GLU A 1 272 ? -11.898 -36.625 -33.344 1 96.12 272 GLU A O 1
ATOM 2042 N N . ARG A 1 273 ? -11.555 -36.906 -35.5 1 90.88 273 ARG A N 1
ATOM 2043 C CA . ARG A 1 273 ? -11.297 -38.344 -35.406 1 90.88 273 ARG A CA 1
ATOM 2044 C C . ARG A 1 273 ? -12.398 -39.062 -34.594 1 90.88 273 ARG A C 1
ATOM 2046 O O . ARG A 1 273 ? -13.578 -38.906 -34.906 1 90.88 273 ARG A O 1
ATOM 2053 N N . ASP A 1 274 ? -11.992 -39.625 -33.375 1 92.69 274 ASP A N 1
ATOM 2054 C CA . ASP A 1 274 ? -12.922 -40.406 -32.562 1 92.69 274 ASP A CA 1
ATOM 2055 C C . ASP A 1 274 ? -13.992 -39.531 -31.953 1 92.69 274 ASP A C 1
ATOM 2057 O O . ASP A 1 274 ? -15 -40.031 -31.438 1 92.69 274 ASP A O 1
ATOM 2061 N N . TYR A 1 275 ? -13.82 -38.281 -32.125 1 96.75 275 TYR A N 1
ATOM 2062 C CA . TYR A 1 275 ? -14.75 -37.312 -31.531 1 96.75 275 TYR A CA 1
ATOM 2063 C C . TYR A 1 275 ? -15.516 -36.562 -32.594 1 96.75 275 TYR A C 1
ATOM 2065 O O . TYR A 1 275 ? -16.078 -35.5 -32.344 1 96.75 275 TYR A O 1
ATOM 2073 N N . THR A 1 276 ? -15.508 -37.281 -33.688 1 93.75 276 THR A N 1
ATOM 2074 C CA . THR A 1 276 ? -16.172 -36.625 -34.812 1 93.75 276 THR A CA 1
ATOM 2075 C C . THR A 1 276 ? -17.625 -36.344 -34.5 1 93.75 276 THR A C 1
ATOM 2077 O O . THR A 1 276 ? -18.312 -37.156 -33.875 1 93.75 276 THR A O 1
ATOM 2080 N N . ASP A 1 277 ? -18.266 -35.219 -34.75 1 94.44 277 ASP A N 1
ATOM 2081 C CA . ASP A 1 277 ? -19.641 -34.781 -34.594 1 94.44 277 ASP A CA 1
ATOM 2082 C C . ASP A 1 277 ? -19.938 -34.375 -33.156 1 94.44 277 ASP A C 1
ATOM 2084 O O . ASP A 1 277 ? -21.094 -34.281 -32.75 1 94.44 277 ASP A O 1
ATOM 2088 N N . GLU A 1 278 ? -18.906 -34.375 -32.344 1 98 278 GLU A N 1
ATOM 2089 C CA . GLU A 1 278 ? -19.062 -33.906 -30.953 1 98 278 GLU A CA 1
ATOM 2090 C C . GLU A 1 278 ? -18.531 -32.5 -30.766 1 98 278 GLU A C 1
ATOM 2092 O O . GLU A 1 278 ? -17.812 -31.984 -31.625 1 98 278 GLU A O 1
ATOM 2097 N N . ALA A 1 279 ? -19.016 -31.906 -29.734 1 98.38 279 ALA A N 1
ATOM 2098 C CA . ALA A 1 279 ? -18.578 -30.547 -29.391 1 98.38 279 ALA A CA 1
ATOM 2099 C C . ALA A 1 279 ? -18.125 -30.484 -27.938 1 98.38 279 ALA A C 1
ATOM 2101 O O . ALA A 1 279 ? -18.641 -31.203 -27.078 1 98.38 279 ALA A O 1
ATOM 2102 N N . TYR A 1 280 ? -17.172 -29.656 -27.734 1 98.62 280 TYR A N 1
ATOM 2103 C CA . TYR A 1 280 ? -16.625 -29.453 -26.391 1 98.62 280 TYR A CA 1
ATOM 2104 C C . TYR A 1 280 ? -16.531 -27.969 -26.047 1 98.62 280 TYR A C 1
ATOM 2106 O O . TYR A 1 280 ? -16.188 -27.156 -26.906 1 98.62 280 TYR A O 1
ATOM 2114 N N . ARG A 1 281 ? -16.859 -27.641 -24.844 1 98.69 281 ARG A N 1
ATOM 2115 C CA . ARG A 1 281 ? -16.812 -26.266 -24.375 1 98.69 281 ARG A CA 1
ATOM 2116 C C . ARG A 1 281 ? -16.125 -26.172 -23.016 1 98.69 281 ARG A C 1
ATOM 2118 O O . ARG A 1 281 ? -16.328 -27.016 -22.141 1 98.69 281 ARG A O 1
ATOM 2125 N N . ILE A 1 282 ? -15.258 -25.156 -22.844 1 98.62 282 ILE A N 1
ATOM 2126 C CA . ILE A 1 282 ? -14.578 -24.891 -21.578 1 98.62 282 ILE A CA 1
ATOM 2127 C C . ILE A 1 282 ? -14.852 -23.453 -21.141 1 98.62 282 ILE A C 1
ATOM 2129 O O . ILE A 1 282 ? -14.688 -22.516 -21.922 1 98.62 282 ILE A O 1
ATOM 2133 N N . TRP A 1 283 ? -15.352 -23.297 -19.984 1 98.12 283 TRP A N 1
ATOM 2134 C CA . TRP A 1 283 ? -15.438 -21.984 -19.359 1 98.12 283 TRP A CA 1
ATOM 2135 C C . TRP A 1 283 ? -14.266 -21.75 -18.406 1 98.12 283 TRP A C 1
ATOM 2137 O O . TRP A 1 283 ? -13.859 -22.672 -17.672 1 98.12 283 TRP A O 1
ATOM 2147 N N . PHE A 1 284 ? -13.711 -20.5 -18.484 1 97.12 284 PHE A N 1
ATOM 2148 C CA . PHE A 1 284 ? -12.531 -20.266 -17.656 1 97.12 284 PHE A CA 1
ATOM 2149 C C . PHE A 1 284 ? -12.617 -18.906 -16.969 1 97.12 284 PHE A C 1
ATOM 2151 O O . PHE A 1 284 ? -13.305 -18 -17.453 1 97.12 284 PHE A O 1
ATOM 2158 N N . LYS A 1 285 ? -12.086 -18.859 -15.789 1 95.25 285 LYS A N 1
ATOM 2159 C CA . LYS A 1 285 ? -11.648 -17.656 -15.086 1 95.25 285 LYS A CA 1
ATOM 2160 C C . LYS A 1 285 ? -10.141 -17.672 -14.852 1 95.25 285 LYS A C 1
ATOM 2162 O O . LYS A 1 285 ? -9.664 -18.266 -13.883 1 95.25 285 LYS A O 1
ATOM 2167 N N . ASN A 1 286 ? -9.375 -17.047 -15.633 1 92.5 286 ASN A N 1
ATOM 2168 C CA . ASN A 1 286 ? -7.93 -17.203 -15.727 1 92.5 286 ASN A CA 1
ATOM 2169 C C . ASN A 1 286 ? -7.543 -18.641 -16.031 1 92.5 286 ASN A C 1
ATOM 2171 O O . ASN A 1 286 ? -6.766 -18.906 -16.953 1 92.5 286 ASN A O 1
ATOM 2175 N N . GLU A 1 287 ? -8.055 -19.5 -15.266 1 96.88 287 GLU A N 1
ATOM 2176 C CA . GLU A 1 287 ? -7.844 -20.922 -15.461 1 96.88 287 GLU A CA 1
ATOM 2177 C C . GLU A 1 287 ? -9.125 -21.625 -15.898 1 96.88 287 GLU A C 1
ATOM 2179 O O . GLU A 1 287 ? -10.227 -21.125 -15.656 1 96.88 287 GLU A O 1
ATOM 2184 N N . ASN A 1 288 ? -8.953 -22.75 -16.562 1 97.94 288 ASN A N 1
ATOM 2185 C CA . ASN A 1 288 ? -10.102 -23.578 -16.922 1 97.94 288 ASN A CA 1
ATOM 2186 C C . ASN A 1 288 ? -10.805 -24.125 -15.68 1 97.94 288 ASN A C 1
ATOM 2188 O O . ASN A 1 288 ? -10.18 -24.75 -14.82 1 97.94 288 ASN A O 1
ATOM 2192 N N . ILE A 1 289 ? -12.164 -23.938 -15.641 1 98 289 ILE A N 1
ATOM 2193 C CA . ILE A 1 289 ? -12.875 -24.25 -14.398 1 98 289 ILE A CA 1
ATOM 2194 C C . ILE A 1 289 ? -13.883 -25.375 -14.656 1 98 289 ILE A C 1
ATOM 2196 O O . ILE A 1 289 ? -14.023 -26.281 -13.836 1 98 289 ILE A O 1
ATOM 2200 N N . ILE A 1 290 ? -14.578 -25.266 -15.789 1 98.31 290 ILE A N 1
ATOM 2201 C CA . ILE A 1 290 ? -15.609 -26.25 -16.062 1 98.31 290 ILE A CA 1
ATOM 2202 C C . ILE A 1 290 ? -15.672 -26.547 -17.562 1 98.31 290 ILE A C 1
ATOM 2204 O O . ILE A 1 290 ? -15.445 -25.641 -18.391 1 98.31 290 ILE A O 1
ATOM 2208 N N . SER A 1 291 ? -15.961 -27.797 -17.859 1 98.44 291 SER A N 1
ATOM 2209 C CA . SER A 1 291 ? -16.062 -28.188 -19.266 1 98.44 291 SER A CA 1
ATOM 2210 C C . SER A 1 291 ? -17.375 -28.938 -19.531 1 98.44 291 SER A C 1
ATOM 2212 O O . SER A 1 291 ? -17.969 -29.5 -18.609 1 98.44 291 SER A O 1
ATOM 2214 N N . TYR A 1 292 ? -17.75 -28.875 -20.766 1 98.25 292 TYR A N 1
ATOM 2215 C CA . TYR A 1 292 ? -18.984 -29.5 -21.219 1 98.25 292 TYR A CA 1
ATOM 2216 C C . TYR A 1 292 ? -18.734 -30.328 -22.484 1 98.25 292 TYR A C 1
ATOM 2218 O O . TYR A 1 292 ? -18.078 -29.859 -23.422 1 98.25 292 TYR A O 1
ATOM 2226 N N . ARG A 1 293 ? -19.188 -31.547 -22.469 1 98 293 ARG A N 1
ATOM 2227 C CA . ARG A 1 293 ? -19.219 -32.375 -23.672 1 98 293 ARG A CA 1
ATOM 2228 C C . ARG A 1 293 ? -20.641 -32.531 -24.188 1 98 293 ARG A C 1
ATOM 2230 O O . ARG A 1 293 ? -21.5 -33.094 -23.5 1 98 293 ARG A O 1
ATOM 2237 N N . ASN A 1 294 ? -20.891 -32 -25.359 1 98.06 294 ASN A N 1
ATOM 2238 C CA . ASN A 1 294 ? -22.219 -32 -25.953 1 98.06 294 ASN A CA 1
ATOM 2239 C C . ASN A 1 294 ? -23.281 -31.438 -25.016 1 98.06 294 ASN A C 1
ATOM 2241 O O . ASN A 1 294 ? -24.359 -32 -24.859 1 98.06 294 ASN A O 1
ATOM 2245 N N . GLY A 1 295 ? -22.906 -30.422 -24.312 1 96.44 295 GLY A N 1
ATOM 2246 C CA . GLY A 1 295 ? -23.844 -29.672 -23.484 1 96.44 295 GLY A CA 1
ATOM 2247 C C . GLY A 1 295 ? -23.938 -30.188 -22.062 1 96.44 295 GLY A C 1
ATOM 2248 O O . GLY A 1 295 ? -24.547 -29.547 -21.203 1 96.44 295 GLY A O 1
ATOM 2249 N N . GLU A 1 296 ? -23.312 -31.297 -21.797 1 96.81 296 GLU A N 1
ATOM 2250 C CA . GLU A 1 296 ? -23.328 -31.875 -20.469 1 96.81 296 GLU A CA 1
ATOM 2251 C C . GLU A 1 296 ? -22 -31.656 -19.75 1 96.81 296 GLU A C 1
ATOM 2253 O O . GLU A 1 296 ? -20.938 -31.781 -20.359 1 96.81 296 GLU A O 1
ATOM 2258 N N . VAL A 1 297 ? -22.141 -31.422 -18.438 1 97.38 297 VAL A N 1
ATOM 2259 C CA . VAL A 1 297 ? -20.922 -31.188 -17.656 1 97.38 297 VAL A CA 1
ATOM 2260 C C . VAL A 1 297 ? -20.016 -32.406 -17.734 1 97.38 297 VAL A C 1
ATOM 2262 O O . VAL A 1 297 ? -20.469 -33.562 -17.516 1 97.38 297 VAL A O 1
ATOM 2265 N N . ASP A 1 298 ? -18.781 -32.219 -18.109 1 97.5 298 ASP A N 1
ATOM 2266 C CA . ASP A 1 298 ? -17.812 -33.312 -18.203 1 97.5 298 ASP A CA 1
ATOM 2267 C C . ASP A 1 298 ? -16.859 -33.344 -17.016 1 97.5 298 ASP A C 1
ATOM 2269 O O . ASP A 1 298 ? -16.891 -34.25 -16.203 1 97.5 298 ASP A O 1
ATOM 2273 N N . VAL A 1 299 ? -16.031 -32.281 -16.875 1 98.06 299 VAL A N 1
ATOM 2274 C CA . VAL A 1 299 ? -15.102 -32.125 -15.758 1 98.06 299 VAL A CA 1
ATOM 2275 C C . VAL A 1 299 ? -15.211 -30.719 -15.172 1 98.06 299 VAL A C 1
ATOM 2277 O O . VAL A 1 299 ? -15.453 -29.75 -15.898 1 98.06 299 VAL A O 1
ATOM 2280 N N . ILE A 1 300 ? -15.023 -30.641 -13.906 1 97.5 300 ILE A N 1
ATOM 2281 C CA . ILE A 1 300 ? -15.125 -29.344 -13.234 1 97.5 300 ILE A CA 1
ATOM 2282 C C . ILE A 1 300 ? -14.055 -29.234 -12.148 1 97.5 300 ILE A C 1
ATOM 2284 O O . ILE A 1 300 ? -13.609 -30.25 -11.609 1 97.5 300 ILE A O 1
ATOM 2288 N N . ALA A 1 301 ? -13.609 -28.078 -11.898 1 96.56 301 ALA A N 1
ATOM 2289 C CA . ALA A 1 301 ? -12.695 -27.844 -10.789 1 96.56 301 ALA A CA 1
ATOM 2290 C C . ALA A 1 301 ? -13.242 -28.422 -9.492 1 96.56 301 ALA A C 1
ATOM 2292 O O . ALA A 1 301 ? -14.453 -28.375 -9.25 1 96.56 301 ALA A O 1
ATOM 2293 N N . PRO A 1 302 ? -12.406 -29.031 -8.656 1 97.38 302 PRO A N 1
ATOM 2294 C CA . PRO A 1 302 ? -10.969 -28.734 -8.586 1 97.38 302 PRO A CA 1
ATOM 2295 C C . PRO A 1 302 ? -10.141 -29.641 -9.492 1 97.38 302 PRO A C 1
ATOM 2297 O O . PRO A 1 302 ? -8.914 -29.484 -9.578 1 97.38 302 PRO A O 1
ATOM 2300 N N . ASP A 1 303 ? -10.75 -30.609 -10.188 1 98.19 303 ASP A N 1
ATOM 2301 C CA . ASP A 1 303 ? -9.992 -31.391 -11.156 1 98.19 303 ASP A CA 1
ATOM 2302 C C . ASP A 1 303 ? -9.406 -30.484 -12.242 1 98.19 303 ASP A C 1
ATOM 2304 O O . ASP A 1 303 ? -9.883 -29.375 -12.461 1 98.19 303 ASP A O 1
ATOM 2308 N N . LEU A 1 304 ? -8.344 -30.938 -12.812 1 98.5 304 LEU A N 1
ATOM 2309 C CA . LEU A 1 304 ? -7.602 -30.109 -13.758 1 98.5 304 LEU A CA 1
ATOM 2310 C C . LEU A 1 304 ? -8.055 -30.375 -15.188 1 98.5 304 LEU A C 1
ATOM 2312 O O . LEU A 1 304 ? -8.125 -31.531 -15.625 1 98.5 304 LEU A O 1
ATOM 2316 N N . ILE A 1 305 ? -8.438 -29.359 -15.891 1 98.62 305 ILE A N 1
ATOM 2317 C CA . ILE A 1 305 ? -8.703 -29.391 -17.328 1 98.62 305 ILE A CA 1
ATOM 2318 C C . ILE A 1 305 ? -7.52 -28.797 -18.078 1 98.62 305 ILE A C 1
ATOM 2320 O O . ILE A 1 305 ? -7.375 -27.562 -18.156 1 98.62 305 ILE A O 1
ATOM 2324 N N . CYS A 1 306 ? -6.734 -29.656 -18.672 1 98.69 306 CYS A N 1
ATOM 2325 C CA . CYS A 1 306 ? -5.484 -29.219 -19.297 1 98.69 306 CYS A CA 1
ATOM 2326 C C . CYS A 1 306 ? -5.59 -29.266 -20.812 1 98.69 306 CYS A C 1
ATOM 2328 O O . CYS A 1 306 ? -6.406 -30 -21.359 1 98.69 306 CYS A O 1
ATOM 2330 N N . MET A 1 307 ? -4.781 -28.484 -21.438 1 98.5 307 MET A N 1
ATOM 2331 C CA . MET A 1 307 ? -4.848 -28.328 -22.891 1 98.5 307 MET A CA 1
ATOM 2332 C C . MET A 1 307 ? -3.484 -28.578 -23.531 1 98.5 307 MET A C 1
ATOM 2334 O O . MET A 1 307 ? -2.49 -27.953 -23.141 1 98.5 307 MET A O 1
ATOM 2338 N N . ILE A 1 308 ? -3.441 -29.438 -24.484 1 98.06 308 ILE A N 1
ATOM 2339 C CA . ILE A 1 308 ? -2.23 -29.766 -25.219 1 98.06 308 ILE A CA 1
ATOM 2340 C C . ILE A 1 308 ? -2.457 -29.516 -26.719 1 98.06 308 ILE A C 1
ATOM 2342 O O . ILE A 1 308 ? -3.459 -29.969 -27.281 1 98.06 308 ILE A O 1
ATOM 2346 N N . ASN A 1 309 ? -1.567 -28.859 -27.359 1 96.94 309 ASN A N 1
ATOM 2347 C CA . ASN A 1 309 ? -1.748 -28.562 -28.781 1 96.94 309 ASN A CA 1
ATOM 2348 C C . ASN A 1 309 ? -1.271 -29.719 -29.656 1 96.94 309 ASN A C 1
ATOM 2350 O O . ASN A 1 309 ? -0.887 -30.766 -29.156 1 96.94 309 ASN A O 1
ATOM 2354 N N . GLY A 1 310 ? -1.328 -29.453 -30.953 1 93.75 310 GLY A N 1
ATOM 2355 C CA . GLY A 1 310 ? -1.002 -30.5 -31.922 1 93.75 310 GLY A CA 1
ATOM 2356 C C . GLY A 1 310 ? 0.456 -30.922 -31.875 1 93.75 310 GLY A C 1
ATOM 2357 O O . GLY A 1 310 ? 0.797 -32.031 -32.25 1 93.75 310 GLY A O 1
ATOM 2358 N N . GLU A 1 311 ? 1.275 -30.031 -31.359 1 95.06 311 GLU A N 1
ATOM 2359 C CA . GLU A 1 311 ? 2.711 -30.297 -31.312 1 95.06 311 GLU A CA 1
ATOM 2360 C C . GLU A 1 311 ? 3.111 -30.922 -29.984 1 95.06 311 GLU A C 1
ATOM 2362 O O . GLU A 1 311 ? 4.281 -31.266 -29.781 1 95.06 311 GLU A O 1
ATOM 2367 N N . GLY A 1 312 ? 2.158 -31.109 -29.156 1 96.44 312 GLY A N 1
ATOM 2368 C CA . GLY A 1 312 ? 2.422 -31.734 -27.875 1 96.44 312 GLY A CA 1
ATOM 2369 C C . GLY A 1 312 ? 2.82 -30.734 -26.797 1 96.44 312 GLY A C 1
ATOM 2370 O O . GLY A 1 312 ? 3.328 -31.125 -25.75 1 96.44 312 GLY A O 1
ATOM 2371 N N . ASN A 1 313 ? 2.635 -29.453 -27.016 1 97.12 313 ASN A N 1
ATOM 2372 C CA . ASN A 1 313 ? 2.963 -28.422 -26.031 1 97.12 313 ASN A CA 1
ATOM 2373 C C . ASN A 1 313 ? 1.729 -28 -25.25 1 97.12 313 ASN A C 1
ATOM 2375 O O . ASN A 1 313 ? 0.612 -28.031 -25.766 1 97.12 313 ASN A O 1
ATOM 2379 N N . PRO A 1 314 ? 1.963 -27.641 -24 1 97.62 314 PRO A N 1
ATOM 2380 C CA . PRO A 1 314 ? 0.836 -27.094 -23.25 1 97.62 314 PRO A CA 1
ATOM 2381 C C . PRO A 1 314 ? 0.338 -25.766 -23.812 1 97.62 314 PRO A C 1
ATOM 2383 O O . PRO A 1 314 ? 1.131 -24.969 -24.328 1 97.62 314 PRO A O 1
ATOM 2386 N N . MET A 1 315 ? -0.945 -25.5 -23.672 1 95.75 315 MET A N 1
ATOM 2387 C CA . MET A 1 315 ? -1.553 -24.266 -24.141 1 95.75 315 MET A CA 1
ATOM 2388 C C . MET A 1 315 ? -2.018 -23.406 -22.953 1 95.75 315 MET A C 1
ATOM 2390 O O . MET A 1 315 ? -2.488 -23.938 -21.953 1 95.75 315 MET A O 1
ATOM 2394 N N . THR A 1 316 ? -1.829 -22.125 -23.078 1 93.12 316 THR A N 1
ATOM 2395 C CA . THR A 1 316 ? -2.262 -21.203 -22.047 1 93.12 316 THR A CA 1
ATOM 2396 C C . THR A 1 316 ? -3.15 -20.109 -22.625 1 93.12 316 THR A C 1
ATOM 2398 O O . THR A 1 316 ? -3.043 -19.781 -23.812 1 93.12 316 THR A O 1
ATOM 2401 N N . THR A 1 317 ? -4.133 -19.594 -21.906 1 89.25 317 THR A N 1
ATOM 2402 C CA . THR A 1 317 ? -4.957 -18.453 -22.266 1 89.25 317 THR A CA 1
ATOM 2403 C C . THR A 1 317 ? -4.211 -17.156 -22.016 1 89.25 317 THR A C 1
ATOM 2405 O O . THR A 1 317 ? -3.365 -17.078 -21.125 1 89.25 317 THR A O 1
ATOM 2408 N N . PRO A 1 318 ? -4.355 -16.156 -22.75 1 82.38 318 PRO A N 1
ATOM 2409 C CA . PRO A 1 318 ? -5.277 -15.977 -23.875 1 82.38 318 PRO A CA 1
ATOM 2410 C C . PRO A 1 318 ? -4.609 -16.188 -25.219 1 82.38 318 PRO A C 1
ATOM 2412 O O . PRO A 1 318 ? -3.514 -16.75 -25.297 1 82.38 318 PRO A O 1
ATOM 2415 N N . ASN A 1 319 ? -5.312 -15.867 -26.344 1 80.5 319 ASN A N 1
ATOM 2416 C CA . ASN A 1 319 ? -4.84 -15.664 -27.719 1 80.5 319 ASN A CA 1
ATOM 2417 C C . ASN A 1 319 ? -4.883 -16.953 -28.516 1 80.5 319 ASN A C 1
ATOM 2419 O O . ASN A 1 319 ? -3.92 -17.297 -29.203 1 80.5 319 ASN A O 1
ATOM 2423 N N . PHE A 1 320 ? -5.914 -17.625 -28.391 1 91.25 320 PHE A N 1
ATOM 2424 C CA . PHE A 1 320 ? -6.176 -18.781 -29.25 1 91.25 320 PHE A CA 1
ATOM 2425 C C . PHE A 1 320 ? -6.641 -18.328 -30.625 1 91.25 320 PHE A C 1
ATOM 2427 O O . PHE A 1 320 ? -7.148 -17.203 -30.781 1 91.25 320 PHE A O 1
ATOM 2434 N N . GLU A 1 321 ? -6.344 -19.125 -31.531 1 93.81 321 GLU A N 1
ATOM 2435 C CA . GLU A 1 321 ? -6.859 -18.891 -32.875 1 93.81 321 GLU A CA 1
ATOM 2436 C C . GLU A 1 321 ? -7.812 -20.016 -33.312 1 93.81 321 GLU A C 1
ATOM 2438 O O . GLU A 1 321 ? -7.562 -21.188 -33.031 1 93.81 321 GLU A O 1
ATOM 2443 N N . VAL A 1 322 ? -8.859 -19.516 -34 1 96.12 322 VAL A N 1
ATOM 2444 C CA . VAL A 1 322 ? -9.773 -20.5 -34.562 1 96.12 322 VAL A CA 1
ATOM 2445 C C . VAL A 1 322 ? -9.008 -21.422 -35.5 1 96.12 322 VAL A C 1
ATOM 2447 O O . VAL A 1 322 ? -8.203 -20.969 -36.312 1 96.12 322 VAL A O 1
ATOM 2450 N N . GLY A 1 323 ? -9.18 -22.688 -35.312 1 96.94 323 GLY A N 1
ATOM 2451 C CA . GLY A 1 323 ? -8.477 -23.656 -36.156 1 96.94 323 GLY A CA 1
ATOM 2452 C C . GLY A 1 323 ? -7.348 -24.359 -35.406 1 96.94 323 GLY A C 1
ATOM 2453 O O . GLY A 1 323 ? -6.883 -25.422 -35.844 1 96.94 323 GLY A O 1
ATOM 2454 N N . ASP A 1 324 ? -6.957 -23.844 -34.312 1 96.69 324 ASP A N 1
ATOM 2455 C CA . ASP A 1 324 ? -5.895 -24.469 -33.531 1 96.69 324 ASP A CA 1
ATOM 2456 C C . ASP A 1 324 ? -6.305 -25.875 -33.062 1 96.69 324 ASP A C 1
ATOM 2458 O O . ASP A 1 324 ? -7.426 -26.062 -32.594 1 96.69 324 ASP A O 1
ATOM 2462 N N . LYS A 1 325 ? -5.402 -26.797 -33.25 1 97.12 325 LYS A N 1
ATOM 2463 C CA . LYS A 1 325 ? -5.656 -28.141 -32.75 1 97.12 325 LYS A CA 1
ATOM 2464 C C . LYS A 1 325 ? -5.41 -28.203 -31.25 1 97.12 325 LYS A C 1
ATOM 2466 O O . LYS A 1 325 ? -4.48 -27.578 -30.734 1 97.12 325 LYS A O 1
ATOM 2471 N N . MET A 1 326 ? -6.273 -29.016 -30.625 1 97.5 326 MET A N 1
ATOM 2472 C CA . MET A 1 326 ? -6.164 -29.094 -29.172 1 97.5 326 MET A CA 1
ATOM 2473 C C . MET A 1 326 ? -6.656 -30.453 -28.672 1 97.5 326 MET A C 1
ATOM 2475 O O . MET A 1 326 ? -7.668 -30.969 -29.141 1 97.5 326 MET A O 1
ATOM 2479 N N . THR A 1 327 ? -5.918 -31.016 -27.859 1 98.31 327 THR A N 1
ATOM 2480 C CA . THR A 1 327 ? -6.367 -32.156 -27.047 1 98.31 327 THR A CA 1
ATOM 2481 C C . THR A 1 327 ? -6.609 -31.719 -25.609 1 98.31 327 THR A C 1
ATOM 2483 O O . THR A 1 327 ? -5.73 -31.141 -24.969 1 98.31 327 THR A O 1
ATOM 2486 N N . VAL A 1 328 ? -7.816 -32 -25.094 1 98.56 328 VAL A N 1
ATOM 2487 C CA . VAL A 1 328 ? -8.172 -31.672 -23.719 1 98.56 328 VAL A CA 1
ATOM 2488 C C . VAL A 1 328 ? -8.031 -32.906 -22.844 1 98.56 328 VAL A C 1
ATOM 2490 O O . VAL A 1 328 ? -8.523 -34 -23.188 1 98.56 328 VAL A O 1
ATOM 2493 N N . ILE A 1 329 ? -7.32 -32.781 -21.734 1 98.56 329 ILE A N 1
ATOM 2494 C CA . ILE A 1 329 ? -7.176 -33.906 -20.828 1 98.56 329 ILE A CA 1
ATOM 2495 C C . ILE A 1 329 ? -7.594 -33.5 -19.422 1 98.56 329 ILE A C 1
ATOM 2497 O O . ILE A 1 329 ? -7.586 -32.312 -19.094 1 98.56 329 ILE A O 1
ATOM 2501 N N . ALA A 1 330 ? -7.984 -34.469 -18.625 1 98.62 330 ALA A N 1
ATOM 2502 C CA . ALA A 1 330 ? -8.258 -34.25 -17.203 1 98.62 330 ALA A CA 1
ATOM 2503 C C . ALA A 1 330 ? -7.184 -34.906 -16.344 1 98.62 330 ALA A C 1
ATOM 2505 O O . ALA A 1 330 ? -6.707 -36 -16.656 1 98.62 330 ALA A O 1
ATOM 2506 N N . LEU A 1 331 ? -6.727 -34.281 -15.406 1 98.44 331 LEU A N 1
ATOM 2507 C CA . LEU A 1 331 ? -5.906 -34.812 -14.336 1 98.44 331 LEU A CA 1
ATOM 2508 C C . LEU A 1 331 ? -6.594 -34.656 -12.984 1 98.44 331 LEU A C 1
ATOM 2510 O O . LEU A 1 331 ? -7.363 -33.719 -12.781 1 98.44 331 LEU A O 1
ATOM 2514 N N . PRO A 1 332 ? -6.324 -35.594 -12.062 1 97.69 332 PRO A N 1
ATOM 2515 C CA . PRO A 1 332 ? -6.984 -35.5 -10.758 1 97.69 332 PRO A CA 1
ATOM 2516 C C . PRO A 1 332 ? -6.449 -34.344 -9.914 1 97.69 332 PRO A C 1
ATOM 2518 O O . PRO A 1 332 ? -5.25 -34.062 -9.938 1 97.69 332 PRO A O 1
ATOM 2521 N N . SER A 1 333 ? -7.379 -33.75 -9.172 1 96.88 333 SER A N 1
ATOM 2522 C CA . SER A 1 333 ? -6.977 -32.719 -8.234 1 96.88 333 SER A CA 1
ATOM 2523 C C . SER A 1 333 ? -6.27 -33.312 -7.02 1 96.88 333 SER A C 1
ATOM 2525 O O . SER A 1 333 ? -6.52 -34.469 -6.652 1 96.88 333 SER A O 1
ATOM 2527 N N . PRO A 1 334 ? -5.371 -32.469 -6.41 1 96.88 334 PRO A N 1
ATOM 2528 C CA . PRO A 1 334 ? -4.895 -32.906 -5.098 1 96.88 334 PRO A CA 1
ATOM 2529 C C . PRO A 1 334 ? -6.035 -33.219 -4.125 1 96.88 334 PRO A C 1
ATOM 2531 O O . PRO A 1 334 ? -7.07 -32.531 -4.16 1 96.88 334 PRO A O 1
ATOM 2534 N N . GLU A 1 335 ? -5.832 -34.125 -3.242 1 96 335 GLU A N 1
ATOM 2535 C CA . GLU A 1 335 ? -6.867 -34.688 -2.367 1 96 335 GLU A CA 1
ATOM 2536 C C . GLU A 1 335 ? -7.469 -33.594 -1.481 1 96 335 GLU A C 1
ATOM 2538 O O . GLU A 1 335 ? -8.664 -33.625 -1.182 1 96 335 GLU A O 1
ATOM 2543 N N . ILE A 1 336 ? -6.734 -32.656 -1.069 1 96.75 336 ILE A N 1
ATOM 2544 C CA . ILE A 1 336 ? -7.191 -31.641 -0.128 1 96.75 336 ILE A CA 1
ATOM 2545 C C . ILE A 1 336 ? -8.344 -30.859 -0.742 1 96.75 336 ILE A C 1
ATOM 2547 O O . ILE A 1 336 ? -9.258 -30.422 -0.034 1 96.75 336 ILE A O 1
ATOM 2551 N N . TRP A 1 337 ? -8.398 -30.688 -1.985 1 97.56 337 TRP A N 1
ATOM 2552 C CA . TRP A 1 337 ? -9.406 -29.875 -2.645 1 97.56 337 TRP A CA 1
ATOM 2553 C C . TRP A 1 337 ? -10.742 -30.594 -2.707 1 97.56 337 TRP A C 1
ATOM 2555 O O . TRP A 1 337 ? -11.781 -29.984 -2.949 1 97.56 337 TRP A O 1
ATOM 2565 N N . THR A 1 338 ? -10.688 -31.891 -2.543 1 96.44 338 THR A N 1
ATOM 2566 C CA . THR A 1 338 ? -11.914 -32.656 -2.648 1 96.44 338 THR A CA 1
ATOM 2567 C C . THR A 1 338 ? -12.539 -32.875 -1.272 1 96.44 338 THR A C 1
ATOM 2569 O O . THR A 1 338 ? -13.578 -33.531 -1.151 1 96.44 338 THR A O 1
ATOM 2572 N N . THR A 1 339 ? -11.914 -32.375 -0.185 1 96.38 339 THR A N 1
ATOM 2573 C CA . THR A 1 339 ? -12.539 -32.344 1.133 1 96.38 339 THR A CA 1
ATOM 2574 C C . THR A 1 339 ? -13.664 -31.297 1.166 1 96.38 339 THR A C 1
ATOM 2576 O O . THR A 1 339 ? -13.758 -30.438 0.289 1 96.38 339 THR A O 1
ATOM 2579 N N . PRO A 1 340 ? -14.516 -31.406 2.217 1 95.75 340 PRO A N 1
ATOM 2580 C CA . PRO A 1 340 ? -15.578 -30.406 2.33 1 95.75 340 PRO A CA 1
ATOM 2581 C C . PRO A 1 340 ? -15.039 -28.984 2.393 1 95.75 340 PRO A C 1
ATOM 2583 O O . PRO A 1 340 ? -15.555 -28.094 1.713 1 95.75 340 PRO A O 1
ATOM 2586 N N . GLU A 1 341 ? -13.977 -28.766 3.133 1 96.12 341 GLU A N 1
ATOM 2587 C CA . GLU A 1 341 ? -13.375 -27.438 3.26 1 96.12 341 GLU A CA 1
ATOM 2588 C C . GLU A 1 341 ? -12.75 -26.984 1.941 1 96.12 341 GLU A C 1
ATOM 2590 O O . GLU A 1 341 ? -12.836 -25.812 1.571 1 96.12 341 GLU A O 1
ATOM 2595 N N . GLY A 1 342 ? -12.133 -27.906 1.268 1 96.88 342 GLY A N 1
ATOM 2596 C CA . GLY A 1 342 ? -11.539 -27.594 -0.027 1 96.88 342 GLY A CA 1
ATOM 2597 C C . GLY A 1 342 ? -12.562 -27.203 -1.073 1 96.88 342 GLY A C 1
ATOM 2598 O O . GLY A 1 342 ? -12.367 -26.219 -1.798 1 96.88 342 GLY A O 1
ATOM 2599 N N . LEU A 1 343 ? -13.68 -27.922 -1.081 1 96.88 343 LEU A N 1
ATOM 2600 C CA . LEU A 1 343 ? -14.734 -27.672 -2.062 1 96.88 343 LEU A CA 1
ATOM 2601 C C . LEU A 1 343 ? -15.445 -26.359 -1.768 1 96.88 343 LEU A C 1
ATOM 2603 O O . LEU A 1 343 ? -15.883 -25.656 -2.689 1 96.88 343 LEU A O 1
ATOM 2607 N N . GLU A 1 344 ? -15.539 -26.078 -0.53 1 95.06 344 GLU A N 1
ATOM 2608 C CA . GLU A 1 344 ? -16.109 -24.781 -0.165 1 95.06 344 GLU A CA 1
ATOM 2609 C C . GLU A 1 344 ? -15.242 -23.641 -0.664 1 95.06 344 GLU A C 1
ATOM 2611 O O . GLU A 1 344 ? -15.758 -22.594 -1.09 1 95.06 344 GLU A O 1
ATOM 2616 N N . CYS A 1 345 ? -13.969 -23.797 -0.703 1 94.75 345 CYS A N 1
ATOM 2617 C CA . CYS A 1 345 ? -12.992 -22.781 -1.089 1 94.75 345 CYS A CA 1
ATOM 2618 C C . CYS A 1 345 ? -12.836 -22.719 -2.604 1 94.75 345 CYS A C 1
ATOM 2620 O O . CYS A 1 345 ? -12.852 -21.641 -3.189 1 94.75 345 CYS A O 1
ATOM 2622 N N . PHE A 1 346 ? -12.711 -23.844 -3.26 1 96.12 346 PHE A N 1
ATOM 2623 C CA . PHE A 1 346 ? -12.336 -23.906 -4.668 1 96.12 346 PHE A CA 1
ATOM 2624 C C . PHE A 1 346 ? -13.203 -24.922 -5.406 1 96.12 346 PHE A C 1
ATOM 2626 O O . PHE A 1 346 ? -12.711 -25.672 -6.254 1 96.12 346 PHE A O 1
ATOM 2633 N N . GLY A 1 347 ? -14.422 -24.984 -5.102 1 94.88 347 GLY A N 1
ATOM 2634 C CA . GLY A 1 347 ? -15.391 -25.844 -5.77 1 94.88 347 GLY A CA 1
ATOM 2635 C C . GLY A 1 347 ? -16.312 -25.078 -6.711 1 94.88 347 GLY A C 1
ATOM 2636 O O . GLY A 1 347 ? -16.188 -23.875 -6.867 1 94.88 347 GLY A O 1
ATOM 2637 N N . PRO A 1 348 ? -17.188 -25.828 -7.336 1 94.88 348 PRO A N 1
ATOM 2638 C CA . PRO A 1 348 ? -18.078 -25.25 -8.344 1 94.88 348 PRO A CA 1
ATOM 2639 C C . PRO A 1 348 ? -18.922 -24.109 -7.793 1 94.88 348 PRO A C 1
ATOM 2641 O O . PRO A 1 348 ? -19.141 -23.109 -8.484 1 94.88 348 PRO A O 1
ATOM 2644 N N . LYS A 1 349 ? -19.359 -24.219 -6.59 1 93.94 349 LYS A N 1
ATOM 2645 C CA . LYS A 1 349 ? -20.25 -23.203 -6.004 1 93.94 349 LYS A CA 1
ATOM 2646 C C . LYS A 1 349 ? -19.547 -21.859 -5.902 1 93.94 349 LYS A C 1
ATOM 2648 O O . LYS A 1 349 ? -20.188 -20.812 -6.039 1 93.94 349 LYS A O 1
ATOM 2653 N N . HIS A 1 350 ? -18.266 -21.906 -5.625 1 93.12 350 HIS A N 1
ATOM 2654 C CA . HIS A 1 350 ? -17.484 -20.672 -5.523 1 93.12 350 HIS A CA 1
ATOM 2655 C C . HIS A 1 350 ? -17.562 -19.859 -6.82 1 93.12 350 HIS A C 1
ATOM 2657 O O . HIS A 1 350 ? -17.547 -18.625 -6.789 1 93.12 350 HIS A O 1
ATOM 2663 N N . PHE A 1 351 ? -17.703 -20.531 -7.895 1 94.31 351 PHE A N 1
ATOM 2664 C CA . PHE A 1 351 ? -17.672 -19.875 -9.195 1 94.31 351 PHE A CA 1
ATOM 2665 C C . PHE A 1 351 ? -19.094 -19.641 -9.711 1 94.31 351 PHE A C 1
ATOM 2667 O O . PHE A 1 351 ? -19.281 -19.266 -10.867 1 94.31 351 PHE A O 1
ATOM 2674 N N . GLY A 1 352 ? -20.078 -19.984 -8.898 1 94.25 352 GLY A N 1
ATOM 2675 C CA . GLY A 1 352 ? -21.453 -19.688 -9.227 1 94.25 352 GLY A CA 1
ATOM 2676 C C . GLY A 1 352 ? -22.156 -20.812 -9.953 1 94.25 352 GLY A C 1
ATOM 2677 O O . GLY A 1 352 ? -23.266 -20.641 -10.469 1 94.25 352 GLY A O 1
ATOM 2678 N N . PHE A 1 353 ? -21.5 -21.922 -10 1 95.75 353 PHE A N 1
ATOM 2679 C CA . PHE A 1 353 ? -22.125 -23.062 -10.68 1 95.75 353 PHE A CA 1
ATOM 2680 C C . PHE A 1 353 ? -22.891 -23.922 -9.695 1 95.75 353 PHE A C 1
ATOM 2682 O O . PHE A 1 353 ? -22.359 -24.312 -8.648 1 95.75 353 PHE A O 1
ATOM 2689 N N . ASP A 1 354 ? -24.109 -24.156 -10.023 1 93.31 354 ASP A N 1
ATOM 2690 C CA . ASP A 1 354 ? -24.922 -25.047 -9.211 1 93.31 354 ASP A CA 1
ATOM 2691 C C . ASP A 1 354 ? -24.766 -26.5 -9.656 1 93.31 354 ASP A C 1
ATOM 2693 O O . ASP A 1 354 ? -25.734 -27.109 -10.133 1 93.31 354 ASP A O 1
ATOM 2697 N N . VAL A 1 355 ? -23.625 -27.031 -9.578 1 94.44 355 VAL A N 1
ATOM 2698 C CA . VAL A 1 355 ? -23.266 -28.391 -9.969 1 94.44 355 VAL A CA 1
ATOM 2699 C C . VAL A 1 355 ? -22.5 -29.062 -8.828 1 94.44 355 VAL A C 1
ATOM 2701 O O . VAL A 1 355 ? -21.641 -28.438 -8.195 1 94.44 355 VAL A O 1
ATOM 2704 N N . GLU A 1 356 ? -22.938 -30.234 -8.492 1 93.31 356 GLU A N 1
ATOM 2705 C CA . GLU A 1 356 ? -22.219 -31.016 -7.492 1 93.31 356 GLU A CA 1
ATOM 2706 C C . GLU A 1 356 ? -20.906 -31.562 -8.062 1 93.31 356 GLU A C 1
ATOM 2708 O O . GLU A 1 356 ? -20.891 -32.062 -9.188 1 93.31 356 GLU A O 1
ATOM 2713 N N . TYR A 1 357 ? -19.875 -31.438 -7.316 1 95.94 357 TYR A N 1
ATOM 2714 C CA . TYR A 1 357 ? -18.594 -31.984 -7.754 1 95.94 357 TYR A CA 1
ATOM 2715 C C . TYR A 1 357 ? -18.625 -33.5 -7.77 1 95.94 357 TYR A C 1
ATOM 2717 O O . TYR A 1 357 ? -19.016 -34.125 -6.785 1 95.94 357 TYR A O 1
ATOM 2725 N N . LYS A 1 358 ? -18.188 -34 -8.875 1 93.94 358 LYS A N 1
ATOM 2726 C CA . LYS A 1 358 ? -17.922 -35.438 -9.039 1 93.94 358 LYS A CA 1
ATOM 2727 C C . LYS A 1 358 ? -16.578 -35.656 -9.727 1 93.94 358 LYS A C 1
ATOM 2729 O O . LYS A 1 358 ? -16.344 -35.156 -10.82 1 93.94 358 LYS A O 1
ATOM 2734 N N . PRO A 1 359 ? -15.719 -36.469 -8.984 1 93.31 359 PRO A N 1
ATOM 2735 C CA . PRO A 1 359 ? -14.461 -36.75 -9.672 1 93.31 359 PRO A CA 1
ATOM 2736 C C . PRO A 1 359 ? -14.672 -37.406 -11.047 1 93.31 359 PRO A C 1
ATOM 2738 O O . PRO A 1 359 ? -15.586 -38.219 -11.227 1 93.31 359 PRO A O 1
ATOM 2741 N N . PHE A 1 360 ? -13.859 -37 -12 1 91.38 360 PHE A N 1
ATOM 2742 C CA . PHE A 1 360 ? -13.984 -37.594 -13.312 1 91.38 360 PHE A CA 1
ATOM 2743 C C . PHE A 1 360 ? -13.594 -39.062 -13.258 1 91.38 360 PHE A C 1
ATOM 2745 O O . PHE A 1 360 ? -12.805 -39.469 -12.406 1 91.38 360 PHE A O 1
ATOM 2752 N N . GLU A 1 361 ? -14.242 -39.844 -14.133 1 85.06 361 GLU A N 1
ATOM 2753 C CA . GLU A 1 361 ? -13.961 -41.281 -14.188 1 85.06 361 GLU A CA 1
ATOM 2754 C C . GLU A 1 361 ? -12.773 -41.594 -15.094 1 85.06 361 GLU A C 1
ATOM 2756 O O . GLU A 1 361 ? -12.742 -41.156 -16.25 1 85.06 361 GLU A O 1
ATOM 2761 N N . LYS A 1 362 ? -11.758 -42.25 -14.43 1 75.62 362 LYS A N 1
ATOM 2762 C CA . LYS A 1 362 ? -10.547 -42.594 -15.164 1 75.62 362 LYS A CA 1
ATOM 2763 C C . LYS A 1 362 ? -10.797 -43.75 -16.141 1 75.62 362 LYS A C 1
ATOM 2765 O O . LYS A 1 362 ? -11.594 -44.656 -15.852 1 75.62 362 LYS A O 1
ATOM 2770 N N . MET B 1 1 ? 7.34 21.141 30.75 1 91.31 1 MET B N 1
ATOM 2771 C CA . MET B 1 1 ? 6.07 20.531 30.359 1 91.31 1 MET B CA 1
ATOM 2772 C C . MET B 1 1 ? 4.891 21.375 30.828 1 91.31 1 MET B C 1
ATOM 2774 O O . MET B 1 1 ? 4.902 21.906 31.938 1 91.31 1 MET B O 1
ATOM 2778 N N . ARG B 1 2 ? 4.008 21.656 29.891 1 95.56 2 ARG B N 1
ATOM 2779 C CA . ARG B 1 2 ? 2.777 22.375 30.203 1 95.56 2 ARG B CA 1
ATOM 2780 C C . ARG B 1 2 ? 1.549 21.547 29.828 1 95.56 2 ARG B C 1
ATOM 2782 O O . ARG B 1 2 ? 1.622 20.672 28.969 1 95.56 2 ARG B O 1
ATOM 2789 N N . GLU B 1 3 ? 0.476 21.859 30.547 1 97.94 3 GLU B N 1
ATOM 2790 C CA . GLU B 1 3 ? -0.778 21.172 30.266 1 97.94 3 GLU B CA 1
ATOM 2791 C C . GLU B 1 3 ? -1.772 22.109 29.562 1 97.94 3 GLU B C 1
ATOM 2793 O O . GLU B 1 3 ? -1.951 23.25 29.984 1 97.94 3 GLU B O 1
ATOM 2798 N N . LEU B 1 4 ? -2.312 21.609 28.578 1 98.62 4 LEU B N 1
ATOM 2799 C CA . LEU B 1 4 ? -3.363 22.328 27.859 1 98.62 4 LEU B CA 1
ATOM 2800 C C . LEU B 1 4 ? -4.742 21.797 28.25 1 98.62 4 LEU B C 1
ATOM 2802 O O . LEU B 1 4 ? -5.027 20.625 28.078 1 98.62 4 LEU B O 1
ATOM 2806 N N . ASN B 1 5 ? -5.551 22.641 28.75 1 98.25 5 ASN B N 1
ATOM 2807 C CA . ASN B 1 5 ? -6.93 22.266 29.047 1 98.25 5 ASN B CA 1
ATOM 2808 C C . ASN B 1 5 ? -7.84 22.469 27.844 1 98.25 5 ASN B C 1
ATOM 2810 O O . ASN B 1 5 ? -7.363 22.766 26.734 1 98.25 5 ASN B O 1
ATOM 2814 N N . LYS B 1 6 ? -9.117 22.297 28.031 1 98.5 6 LYS B N 1
ATOM 2815 C CA . LYS B 1 6 ? -10.102 22.375 26.953 1 98.5 6 LYS B CA 1
ATOM 2816 C C . LYS B 1 6 ? -10 23.703 26.219 1 98.5 6 LYS B C 1
ATOM 2818 O O . LYS B 1 6 ? -9.867 23.734 25 1 98.5 6 LYS B O 1
ATOM 2823 N N . GLN B 1 7 ? -10.016 24.812 26.938 1 98.56 7 GLN B N 1
ATOM 2824 C CA . GLN B 1 7 ? -9.969 26.125 26.312 1 98.56 7 GLN B CA 1
ATOM 2825 C C . GLN B 1 7 ? -8.648 26.328 25.562 1 98.56 7 GLN B C 1
ATOM 2827 O O . GLN B 1 7 ? -8.633 26.922 24.484 1 98.56 7 GLN B O 1
ATOM 2832 N N . ASP B 1 8 ? -7.582 25.891 26.188 1 98.69 8 ASP B N 1
ATOM 2833 C CA . ASP B 1 8 ? -6.281 25.984 25.531 1 98.69 8 ASP B CA 1
ATOM 2834 C C . ASP B 1 8 ? -6.293 25.266 24.188 1 98.69 8 ASP B C 1
ATOM 2836 O O . ASP B 1 8 ? -5.754 25.781 23.203 1 98.69 8 ASP B O 1
ATOM 2840 N N . MET B 1 9 ? -6.863 24.078 24.156 1 98.88 9 MET B N 1
ATOM 2841 C CA . MET B 1 9 ? -6.883 23.281 22.938 1 98.88 9 MET B CA 1
ATOM 2842 C C . MET B 1 9 ? -7.805 23.891 21.891 1 98.88 9 MET B C 1
ATOM 2844 O O . MET B 1 9 ? -7.52 23.844 20.703 1 98.88 9 MET B O 1
ATOM 2848 N N . ILE B 1 10 ? -8.883 24.453 22.344 1 98.75 10 ILE B N 1
ATOM 2849 C CA . ILE B 1 10 ? -9.789 25.141 21.422 1 98.75 10 ILE B CA 1
ATOM 2850 C C . ILE B 1 10 ? -9.094 26.359 20.828 1 98.75 10 ILE B C 1
ATOM 2852 O O . ILE B 1 10 ? -9.156 26.578 19.609 1 98.75 10 ILE B O 1
ATOM 2856 N N . ASP B 1 11 ? -8.422 27.172 21.672 1 98.81 11 ASP B N 1
ATOM 2857 C CA . ASP B 1 11 ? -7.637 28.297 21.188 1 98.81 11 ASP B CA 1
ATOM 2858 C C . ASP B 1 11 ? -6.602 27.828 20.156 1 98.81 11 ASP B C 1
ATOM 2860 O O . ASP B 1 11 ? -6.426 28.469 19.109 1 98.81 11 ASP B O 1
ATOM 2864 N N . LEU B 1 12 ? -5.969 26.766 20.516 1 98.81 12 LEU B N 1
ATOM 2865 C CA . LEU B 1 12 ? -4.953 26.203 19.625 1 98.81 12 LEU B CA 1
ATOM 2866 C C . LEU B 1 12 ? -5.539 25.891 18.25 1 98.81 12 LEU B C 1
ATOM 2868 O O . LEU B 1 12 ? -4.973 26.281 17.219 1 98.81 12 LEU B O 1
ATOM 2872 N N . LEU B 1 13 ? -6.688 25.25 18.156 1 98.75 13 LEU B N 1
ATOM 2873 C CA . LEU B 1 13 ? -7.277 24.828 16.891 1 98.75 13 LEU B CA 1
ATOM 2874 C C . LEU B 1 13 ? -7.762 26.047 16.094 1 98.75 13 LEU B C 1
ATOM 2876 O O . LEU B 1 13 ? -7.672 26.047 14.867 1 98.75 13 LEU B O 1
ATOM 2880 N N . TYR B 1 14 ? -8.273 27.062 16.766 1 98.75 14 TYR B N 1
ATOM 2881 C CA . TYR B 1 14 ? -8.633 28.297 16.078 1 98.75 14 TYR B CA 1
ATOM 2882 C C . TYR B 1 14 ? -7.406 28.953 15.469 1 98.75 14 TYR B C 1
ATOM 2884 O O . TYR B 1 14 ? -7.449 29.438 14.328 1 98.75 14 TYR B O 1
ATOM 2892 N N . GLY B 1 15 ? -6.375 29.031 16.266 1 98.81 15 GLY B N 1
ATOM 2893 C CA . GLY B 1 15 ? -5.129 29.562 15.727 1 98.81 15 GLY B CA 1
ATOM 2894 C C . GLY B 1 15 ? -4.617 28.766 14.531 1 98.81 15 GLY B C 1
ATOM 2895 O O . GLY B 1 15 ? -4.121 29.344 13.562 1 98.81 15 GLY B O 1
ATOM 2896 N N . CYS B 1 16 ? -4.723 27.453 14.625 1 98.69 16 CYS B N 1
ATOM 2897 C CA . CYS B 1 16 ? -4.316 26.578 13.531 1 98.69 16 CYS B CA 1
ATOM 2898 C C . CYS B 1 16 ? -5.148 26.859 12.281 1 98.69 16 CYS B C 1
ATOM 2900 O O . CYS B 1 16 ? -4.633 26.797 11.164 1 98.69 16 CYS B O 1
ATOM 2902 N N . ALA B 1 17 ? -6.406 27.094 12.477 1 98.25 17 ALA B N 1
ATOM 2903 C CA . ALA B 1 17 ? -7.27 27.422 11.344 1 98.25 17 ALA B CA 1
ATOM 2904 C C . ALA B 1 17 ? -6.844 28.719 10.672 1 98.25 17 ALA B C 1
ATOM 2906 O O . ALA B 1 17 ? -6.898 28.844 9.445 1 98.25 17 ALA B O 1
ATOM 2907 N N . VAL B 1 18 ? -6.453 29.672 11.453 1 98.62 18 VAL B N 1
ATOM 2908 C CA . VAL B 1 18 ? -5.934 30.922 10.914 1 98.62 18 VAL B CA 1
ATOM 2909 C C . VAL B 1 18 ? -4.656 30.656 10.117 1 98.62 18 VAL B C 1
ATOM 2911 O O . VAL B 1 18 ? -4.512 31.109 8.984 1 98.62 18 VAL B O 1
ATOM 2914 N N . LEU B 1 19 ? -3.814 29.828 10.688 1 98.62 19 LEU B N 1
ATOM 2915 C CA . LEU B 1 19 ? -2.516 29.531 10.086 1 98.62 19 LEU B CA 1
ATOM 2916 C C . LEU B 1 19 ? -2.662 28.547 8.945 1 98.62 19 LEU B C 1
ATOM 2918 O O . LEU B 1 19 ? -1.693 28.266 8.234 1 98.62 19 LEU B O 1
ATOM 2922 N N . GLY B 1 20 ? -3.857 28.062 8.742 1 97.75 20 GLY B N 1
ATOM 2923 C CA . GLY B 1 20 ? -4.117 27.078 7.695 1 97.75 20 GLY B CA 1
ATOM 2924 C C . GLY B 1 20 ? -4.156 27.688 6.309 1 97.75 20 GLY B C 1
ATOM 2925 O O . GLY B 1 20 ? -4.141 26.969 5.305 1 97.75 20 GLY B O 1
ATOM 2926 N N . THR B 1 21 ? -4.238 29.016 6.262 1 97.38 21 THR B N 1
ATOM 2927 C CA . THR B 1 21 ? -4.25 29.766 5.012 1 97.38 21 THR B CA 1
ATOM 2928 C C . THR B 1 21 ? -5.293 29.203 4.051 1 97.38 21 THR B C 1
ATOM 2930 O O . THR B 1 21 ? -5.004 28.984 2.873 1 97.38 21 THR B O 1
ATOM 2933 N N . GLY B 1 22 ? -6.379 28.875 4.57 1 95.31 22 GLY B N 1
ATOM 2934 C CA . GLY B 1 22 ? -7.48 28.391 3.756 1 95.31 22 GLY B CA 1
ATOM 2935 C C . GLY B 1 22 ? -7.594 26.875 3.76 1 95.31 22 GLY B C 1
ATOM 2936 O O . GLY B 1 22 ? -8.633 26.328 3.387 1 95.31 22 GLY B O 1
ATOM 2937 N N . GLY B 1 23 ? -6.559 26.234 4.156 1 94.5 23 GLY B N 1
ATOM 2938 C CA . GLY B 1 23 ? -6.551 24.781 4.18 1 94.5 23 GLY B CA 1
ATOM 2939 C C . GLY B 1 23 ? -6.309 24.219 5.566 1 94.5 23 GLY B C 1
ATOM 2940 O O . GLY B 1 23 ? -6.688 24.828 6.57 1 94.5 23 GLY B O 1
ATOM 2941 N N . GLY B 1 24 ? -5.93 22.844 5.629 1 92.06 24 GLY B N 1
ATOM 2942 C CA . GLY B 1 24 ? -5.637 22.172 6.883 1 92.06 24 GLY B CA 1
ATOM 2943 C C . GLY B 1 24 ? -6.828 21.422 7.449 1 92.06 24 GLY B C 1
ATOM 2944 O O . GLY B 1 24 ? -6.746 20.844 8.531 1 92.06 24 GLY B O 1
ATOM 2945 N N . GLY B 1 25 ? -7.871 21.359 6.699 1 91.88 25 GLY B N 1
ATOM 2946 C CA . GLY B 1 25 ? -9.086 20.672 7.117 1 91.88 25 GLY B CA 1
ATOM 2947 C C . GLY B 1 25 ? -10.039 21.578 7.879 1 91.88 25 GLY B C 1
ATOM 2948 O O . GLY B 1 25 ? -9.617 22.516 8.547 1 91.88 25 GLY B O 1
ATOM 2949 N N . PRO B 1 26 ? -11.258 21.234 7.871 1 92.69 26 PRO B N 1
ATOM 2950 C CA . PRO B 1 26 ? -12.266 22.062 8.531 1 92.69 26 PRO B CA 1
ATOM 2951 C C . PRO B 1 26 ? -12.102 22.094 10.047 1 92.69 26 PRO B C 1
ATOM 2953 O O . PRO B 1 26 ? -11.977 21.047 10.68 1 92.69 26 PRO B O 1
ATOM 2956 N N . LEU B 1 27 ? -12.148 23.328 10.578 1 96.19 27 LEU B N 1
ATOM 2957 C CA . LEU B 1 27 ? -12.039 23.516 12.016 1 96.19 27 LEU B CA 1
ATOM 2958 C C . LEU B 1 27 ? -13.117 22.734 12.758 1 96.19 27 LEU B C 1
ATOM 2960 O O . LEU B 1 27 ? -12.852 22.141 13.805 1 96.19 27 LEU B O 1
ATOM 2964 N N . ALA B 1 28 ? -14.305 22.719 12.242 1 95.81 28 ALA B N 1
ATOM 2965 C CA . ALA B 1 28 ? -15.422 22.031 12.867 1 95.81 28 ALA B CA 1
ATOM 2966 C C . ALA B 1 28 ? -15.125 20.547 13.055 1 95.81 28 ALA B C 1
ATOM 2968 O O . ALA B 1 28 ? -15.477 19.953 14.078 1 95.81 28 ALA B O 1
ATOM 2969 N N . ASP B 1 29 ? -14.523 19.984 12.062 1 94.56 29 ASP B N 1
ATOM 2970 C CA . ASP B 1 29 ? -14.172 18.578 12.133 1 94.56 29 ASP B CA 1
ATOM 2971 C C . ASP B 1 29 ? -13.109 18.328 13.203 1 94.56 29 ASP B C 1
ATOM 2973 O O . ASP B 1 29 ? -13.156 17.312 13.906 1 94.56 29 ASP B O 1
ATOM 2977 N N . GLY B 1 30 ? -12.172 19.203 13.305 1 97 30 GLY B N 1
ATOM 2978 C CA . GLY B 1 30 ? -11.164 19.094 14.344 1 97 30 GLY B CA 1
ATOM 2979 C C . GLY B 1 30 ? -11.727 19.172 15.742 1 97 30 GLY B C 1
ATOM 2980 O O . GLY B 1 30 ? -11.375 18.375 16.609 1 97 30 GLY B O 1
ATOM 2981 N N . LEU B 1 31 ? -12.586 20.141 15.938 1 98.12 31 LEU B N 1
ATOM 2982 C CA . LEU B 1 31 ? -13.234 20.297 17.234 1 98.12 31 LEU B CA 1
ATOM 2983 C C . LEU B 1 31 ? -14.062 19.062 17.578 1 98.12 31 LEU B C 1
ATOM 2985 O O . LEU B 1 31 ? -14.047 18.594 18.719 1 98.12 31 LEU B O 1
ATOM 2989 N N . ALA B 1 32 ? -14.75 18.562 16.578 1 97.62 32 ALA B N 1
ATOM 2990 C CA . ALA B 1 32 ? -15.57 17.375 16.781 1 97.62 32 ALA B CA 1
ATOM 2991 C C . ALA B 1 32 ? -14.719 16.172 17.188 1 97.62 32 ALA B C 1
ATOM 2993 O O . ALA B 1 32 ? -15.141 15.352 18.016 1 97.62 32 ALA B O 1
ATOM 2994 N N . LEU B 1 33 ? -13.594 16.094 16.609 1 96.19 33 LEU B N 1
ATOM 2995 C CA . LEU B 1 33 ? -12.672 14.984 16.875 1 96.19 33 LEU B CA 1
ATOM 2996 C C . LEU B 1 33 ? -12.266 14.969 18.344 1 96.19 33 LEU B C 1
ATOM 2998 O O . LEU B 1 33 ? -12 13.906 18.906 1 96.19 33 LEU B O 1
ATOM 3002 N N . LEU B 1 34 ? -12.242 16.125 19.031 1 98.25 34 LEU B N 1
ATOM 3003 C CA . LEU B 1 34 ? -11.719 16.234 20.391 1 98.25 34 LEU B CA 1
ATOM 3004 C C . LEU B 1 34 ? -12.859 16.328 21.406 1 98.25 34 LEU B C 1
ATOM 3006 O O . LEU B 1 34 ? -12.617 16.375 22.609 1 98.25 34 LEU B O 1
ATOM 3010 N N . GLU B 1 35 ? -14.062 16.281 20.953 1 98.12 35 GLU B N 1
ATOM 3011 C CA . GLU B 1 35 ? -15.227 16.547 21.781 1 98.12 35 GLU B CA 1
ATOM 3012 C C . GLU B 1 35 ? -15.289 15.609 22.984 1 98.12 35 GLU B C 1
ATOM 3014 O O . GLU B 1 35 ? -15.523 16.031 24.109 1 98.12 35 GLU B O 1
ATOM 3019 N N . GLU B 1 36 ? -15.109 14.344 22.703 1 97.44 36 GLU B N 1
ATOM 3020 C CA . GLU B 1 36 ? -15.18 13.359 23.781 1 97.44 36 GLU B CA 1
ATOM 3021 C C . GLU B 1 36 ? -14.109 13.625 24.828 1 97.44 36 GLU B C 1
ATOM 3023 O O . GLU B 1 36 ? -14.352 13.43 26.031 1 97.44 36 GLU B O 1
ATOM 3028 N N . HIS B 1 37 ? -12.969 14.008 24.406 1 98.12 37 HIS B N 1
ATOM 3029 C CA . HIS B 1 37 ? -11.898 14.328 25.328 1 98.12 37 HIS B CA 1
ATOM 3030 C C . HIS B 1 37 ? -12.258 15.539 26.203 1 98.12 37 HIS B C 1
ATOM 3032 O O . HIS B 1 37 ? -11.969 15.562 27.391 1 98.12 37 HIS B O 1
ATOM 3038 N N . PHE B 1 38 ? -12.844 16.531 25.578 1 97.88 38 PHE B N 1
ATOM 3039 C CA . PHE B 1 38 ? -13.281 17.719 26.297 1 97.88 38 PHE B CA 1
ATOM 3040 C C . PHE B 1 38 ? -14.297 17.344 27.375 1 97.88 38 PHE B C 1
ATOM 3042 O O . PHE B 1 38 ? -14.203 17.828 28.5 1 97.88 38 PHE B O 1
ATOM 3049 N N . GLU B 1 39 ? -15.219 16.516 26.984 1 98 39 GLU B N 1
ATOM 3050 C CA . GLU B 1 39 ? -16.281 16.109 27.906 1 98 39 GLU B CA 1
ATOM 3051 C C . GLU B 1 39 ? -15.703 15.359 29.109 1 98 39 GLU B C 1
ATOM 3053 O O . GLU B 1 39 ? -16.203 15.492 30.219 1 98 39 GLU B O 1
ATOM 3058 N N . LYS B 1 40 ? -14.68 14.664 28.891 1 97.88 40 LYS B N 1
ATOM 3059 C CA . LYS B 1 40 ? -14.062 13.867 29.953 1 97.88 40 LYS B CA 1
ATOM 3060 C C . LYS B 1 40 ? -13.062 14.688 30.75 1 97.88 40 LYS B C 1
ATOM 3062 O O . LYS B 1 40 ? -12.453 14.188 31.688 1 97.88 40 LYS B O 1
ATOM 3067 N N . GLY B 1 41 ? -12.828 15.859 30.359 1 97.69 41 GLY B N 1
ATOM 3068 C CA . GLY B 1 41 ? -11.945 16.75 31.078 1 97.69 41 GLY B CA 1
ATOM 3069 C C . GLY B 1 41 ? -10.477 16.422 30.906 1 97.69 41 GLY B C 1
ATOM 3070 O O . GLY B 1 41 ? -9.656 16.703 31.781 1 97.69 41 GLY B O 1
ATOM 3071 N N . LYS B 1 42 ? -10.148 15.844 29.812 1 97.69 42 LYS B N 1
ATOM 3072 C CA . LYS B 1 42 ? -8.758 15.469 29.562 1 97.69 42 LYS B CA 1
ATOM 3073 C C . LYS B 1 42 ? -7.898 16.703 29.297 1 97.69 42 LYS B C 1
ATOM 3075 O O . LYS B 1 42 ? -8.367 17.688 28.719 1 97.69 42 LYS B O 1
ATOM 3080 N N . THR B 1 43 ? -6.641 16.609 29.75 1 98.38 43 THR B N 1
ATOM 3081 C CA . THR B 1 43 ? -5.645 17.625 29.453 1 98.38 43 THR B CA 1
ATOM 3082 C C . THR B 1 43 ? -4.52 17.062 28.594 1 98.38 43 THR B C 1
ATOM 3084 O O . THR B 1 43 ? -4.238 15.859 28.641 1 98.38 43 THR B O 1
ATOM 3087 N N . LEU B 1 44 ? -3.979 17.875 27.781 1 98.62 44 LEU B N 1
ATOM 3088 C CA . LEU B 1 44 ? -2.902 17.469 26.891 1 98.62 44 LEU B CA 1
ATOM 3089 C C . LEU B 1 44 ? -1.555 17.969 27.391 1 98.62 44 LEU B C 1
ATOM 3091 O O . LEU B 1 44 ? -1.403 19.141 27.703 1 98.62 44 LEU B O 1
ATOM 3095 N N . LYS B 1 45 ? -0.639 17.094 27.5 1 98.62 45 LYS B N 1
ATOM 3096 C CA . LYS B 1 45 ? 0.72 17.469 27.875 1 98.62 45 LYS B CA 1
ATOM 3097 C C . LYS B 1 45 ? 1.479 18.047 26.672 1 98.62 45 LYS B C 1
ATOM 3099 O O . LYS B 1 45 ? 1.479 17.438 25.594 1 98.62 45 LYS B O 1
ATOM 3104 N N . LEU B 1 46 ? 2.039 19.203 26.844 1 98.81 46 LEU B N 1
ATOM 3105 C CA . LEU B 1 46 ? 2.865 19.844 25.828 1 98.81 46 LEU B CA 1
ATOM 3106 C C . LEU B 1 46 ? 4.305 19.984 26.312 1 98.81 46 LEU B C 1
ATOM 3108 O O . LEU B 1 46 ? 4.555 20.516 27.391 1 98.81 46 LEU B O 1
ATOM 3112 N N . ILE B 1 47 ? 5.258 19.516 25.484 1 98.81 47 ILE B N 1
ATOM 3113 C CA . ILE B 1 47 ? 6.66 19.625 25.875 1 98.81 47 ILE B CA 1
ATOM 3114 C C . ILE B 1 47 ? 7.43 20.391 24.797 1 98.81 47 ILE B C 1
ATOM 3116 O O . ILE B 1 47 ? 7.113 20.297 23.609 1 98.81 47 ILE B O 1
ATOM 3120 N N . THR B 1 48 ? 8.438 21.141 25.219 1 98.5 48 THR B N 1
ATOM 3121 C CA . THR B 1 48 ? 9.32 21.828 24.281 1 98.5 48 THR B CA 1
ATOM 3122 C C . THR B 1 48 ? 10.344 20.859 23.688 1 98.5 48 THR B C 1
ATOM 3124 O O . THR B 1 48 ? 10.508 19.75 24.172 1 98.5 48 THR B O 1
ATOM 3127 N N . LEU B 1 49 ? 10.977 21.266 22.656 1 98.31 49 LEU B N 1
ATOM 3128 C CA . LEU B 1 49 ? 12.016 20.453 22.047 1 98.31 49 LEU B CA 1
ATOM 3129 C C . LEU B 1 49 ? 13.164 20.203 23.016 1 98.31 49 LEU B C 1
ATOM 3131 O O . LEU B 1 49 ? 13.789 19.141 23 1 98.31 49 LEU B O 1
ATOM 3135 N N . ASP B 1 50 ? 13.453 21.188 23.875 1 97.56 50 ASP B N 1
ATOM 3136 C CA . ASP B 1 50 ? 14.531 21.062 24.859 1 97.56 50 ASP B CA 1
ATOM 3137 C C . ASP B 1 50 ? 14.219 19.984 25.891 1 97.56 50 ASP B C 1
ATOM 3139 O O . ASP B 1 50 ? 15.133 19.375 26.453 1 97.56 50 ASP B O 1
ATOM 3143 N N . GLU B 1 51 ? 12.984 19.719 26.109 1 98.25 51 GLU B N 1
ATOM 3144 C CA . GLU B 1 51 ? 12.555 18.734 27.094 1 98.25 51 GLU B CA 1
ATOM 3145 C C . GLU B 1 51 ? 12.531 17.328 26.5 1 98.25 51 GLU B C 1
ATOM 3147 O O . GLU B 1 51 ? 12.406 16.344 27.219 1 98.25 51 GLU B O 1
ATOM 3152 N N . LEU B 1 52 ? 12.633 17.203 25.219 1 98.31 52 LEU B N 1
ATOM 3153 C CA . LEU B 1 52 ? 12.656 15.922 24.531 1 98.31 52 LEU B CA 1
ATOM 3154 C C . LEU B 1 52 ? 14.008 15.242 24.688 1 98.31 52 LEU B C 1
ATOM 3156 O O . LEU B 1 52 ? 15.031 15.789 24.266 1 98.31 52 LEU B O 1
ATOM 3160 N N . PRO B 1 53 ? 14.031 14.062 25.312 1 98.5 53 PRO B N 1
ATOM 3161 C CA . PRO B 1 53 ? 15.305 13.352 25.375 1 98.5 53 PRO B CA 1
ATOM 3162 C C . PRO B 1 53 ? 15.867 13.008 24 1 98.5 53 PRO B C 1
ATOM 3164 O O . PRO B 1 53 ? 15.102 12.664 23.078 1 98.5 53 PRO B O 1
ATOM 3167 N N . ASP B 1 54 ? 17.172 12.961 23.891 1 98.31 54 ASP B N 1
ATOM 3168 C CA . ASP B 1 54 ? 17.859 12.805 22.609 1 98.31 54 ASP B CA 1
ATOM 3169 C C . ASP B 1 54 ? 17.609 11.43 22 1 98.31 54 ASP B C 1
ATOM 3171 O O . ASP B 1 54 ? 17.625 11.258 20.781 1 98.31 54 ASP B O 1
ATOM 3175 N N . ASP B 1 55 ? 17.359 10.438 22.859 1 98.06 55 ASP B N 1
ATOM 3176 C CA . ASP B 1 55 ? 17.375 9.055 22.391 1 98.06 55 ASP B CA 1
ATOM 3177 C C . ASP B 1 55 ? 15.961 8.484 22.297 1 98.06 55 ASP B C 1
ATOM 3179 O O . ASP B 1 55 ? 15.773 7.328 21.922 1 98.06 55 ASP B O 1
ATOM 3183 N N . GLU B 1 56 ? 14.984 9.305 22.656 1 98.31 56 GLU B N 1
ATOM 3184 C CA . GLU B 1 56 ? 13.602 8.844 22.625 1 98.31 56 GLU B CA 1
ATOM 3185 C C . GLU B 1 56 ? 12.938 9.188 21.297 1 98.31 56 GLU B C 1
ATOM 3187 O O . GLU B 1 56 ? 13.266 10.203 20.672 1 98.31 56 GLU B O 1
ATOM 3192 N N . TYR B 1 57 ? 11.953 8.367 20.875 1 98.5 57 TYR B N 1
ATOM 3193 C CA . TYR B 1 57 ? 11.383 8.484 19.547 1 98.5 57 TYR B CA 1
ATOM 3194 C C . TYR B 1 57 ? 10.148 9.375 19.547 1 98.5 57 TYR B C 1
ATOM 3196 O O . TYR B 1 57 ? 9.367 9.352 20.5 1 98.5 57 TYR B O 1
ATOM 3204 N N . VAL B 1 58 ? 10 10.109 18.5 1 98.62 58 VAL B N 1
ATOM 3205 C CA . VAL B 1 58 ? 8.828 10.906 18.172 1 98.62 58 VAL B CA 1
ATOM 3206 C C . VAL B 1 58 ? 8.273 10.484 16.812 1 98.62 58 VAL B C 1
ATOM 3208 O O . VAL B 1 58 ? 9.008 9.969 15.969 1 98.62 58 VAL B O 1
ATOM 3211 N N . VAL B 1 59 ? 6.988 10.586 16.672 1 98.62 59 VAL B N 1
ATOM 3212 C CA . VAL B 1 59 ? 6.355 10.234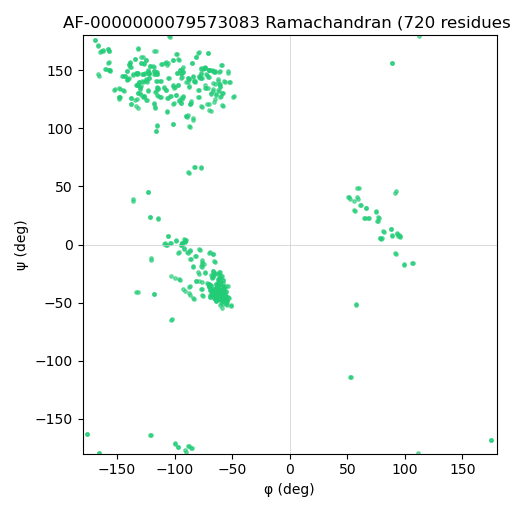 15.406 1 98.62 59 VAL B CA 1
ATOM 3213 C C . VAL B 1 59 ? 5.266 11.25 15.078 1 98.62 59 VAL B C 1
ATOM 3215 O O . VAL B 1 59 ? 4.758 11.938 15.961 1 98.62 59 VAL B O 1
ATOM 3218 N N . THR B 1 60 ? 4.941 11.375 13.812 1 98.31 60 THR B N 1
ATOM 3219 C CA . THR B 1 60 ? 3.938 12.312 13.328 1 98.31 60 THR B CA 1
ATOM 3220 C C . THR B 1 60 ? 2.746 11.57 12.727 1 98.31 60 THR B C 1
ATOM 3222 O O . THR B 1 60 ? 2.779 11.172 11.562 1 98.31 60 THR B O 1
ATOM 3225 N N . PRO B 1 61 ? 1.688 11.484 13.438 1 98.25 61 PRO B N 1
ATOM 3226 C CA . PRO B 1 61 ? 0.499 10.789 12.938 1 98.25 61 PRO B CA 1
ATOM 3227 C C . PRO B 1 61 ? -0.508 11.727 12.289 1 98.25 61 PRO B C 1
ATOM 3229 O O . PRO B 1 61 ? -0.6 12.898 12.664 1 98.25 61 PRO B O 1
ATOM 3232 N N . TYR B 1 62 ? -1.249 11.234 11.32 1 96.12 62 TYR B N 1
ATOM 3233 C CA . TYR B 1 62 ? -2.32 11.992 10.688 1 96.12 62 TYR B CA 1
ATOM 3234 C C . TYR B 1 62 ? -3.213 11.078 9.852 1 96.12 62 TYR B C 1
ATOM 3236 O O . TYR B 1 62 ? -2.984 9.875 9.781 1 96.12 62 TYR B O 1
ATOM 3244 N N . GLY B 1 63 ? -4.277 11.633 9.406 1 93.19 63 GLY B N 1
ATOM 3245 C CA . GLY B 1 63 ? -5.129 10.938 8.453 1 93.19 63 GLY B CA 1
ATOM 3246 C C . GLY B 1 63 ? -4.82 11.297 7.012 1 93.19 63 GLY B C 1
ATOM 3247 O O . GLY B 1 63 ? -4.367 12.406 6.727 1 93.19 63 GLY B O 1
ATOM 3248 N N . CYS B 1 64 ? -5 10.344 6.168 1 90.06 64 CYS B N 1
ATOM 3249 C CA . CYS B 1 64 ? -4.828 10.578 4.734 1 90.06 64 CYS B CA 1
ATOM 3250 C C . CYS B 1 64 ? -6.027 10.055 3.953 1 90.06 64 CYS B C 1
ATOM 3252 O O . CYS B 1 64 ? -6.496 8.938 4.199 1 90.06 64 CYS B O 1
ATOM 3254 N N . GLY B 1 65 ? -6.508 10.836 3.053 1 81.75 65 GLY B N 1
ATOM 3255 C CA . GLY B 1 65 ? -7.676 10.492 2.26 1 81.75 65 GLY B CA 1
ATOM 3256 C C . GLY B 1 65 ? -8.883 11.352 2.572 1 81.75 65 GLY B C 1
ATOM 3257 O O . GLY B 1 65 ? -8.75 12.414 3.191 1 81.75 65 GLY B O 1
ATOM 3258 N N . ALA B 1 66 ? -9.984 11.102 1.901 1 73 66 ALA B N 1
ATOM 3259 C CA . ALA B 1 66 ? -11.242 11.805 2.125 1 73 66 ALA B CA 1
ATOM 3260 C C . ALA B 1 66 ? -12.414 10.828 2.219 1 73 66 ALA B C 1
ATOM 3262 O O . ALA B 1 66 ? -12.586 9.969 1.351 1 73 66 ALA B O 1
ATOM 3263 N N . PRO B 1 67 ? -12.938 10.93 3.336 1 63.41 67 PRO B N 1
ATOM 3264 C CA . PRO B 1 67 ? -14.078 10.023 3.471 1 63.41 67 PRO B CA 1
ATOM 3265 C C . PRO B 1 67 ? -15.039 10.094 2.285 1 63.41 67 PRO B C 1
ATOM 3267 O O . PRO B 1 67 ? -15.266 11.18 1.745 1 63.41 67 PRO B O 1
ATOM 3270 N N . SER B 1 68 ? -15.234 8.922 1.843 1 61.28 68 SER B N 1
ATOM 3271 C CA . SER B 1 68 ? -16.188 8.844 0.736 1 61.28 68 SER B CA 1
ATOM 3272 C C . SER B 1 68 ? -17.625 9.039 1.22 1 61.28 68 SER B C 1
ATOM 3274 O O . SER B 1 68 ? -17.969 8.609 2.32 1 61.28 68 SER B O 1
ATOM 3276 N N . ALA B 1 69 ? -18.344 9.836 0.502 1 60.56 69 ALA B N 1
ATOM 3277 C CA . ALA B 1 69 ? -19.781 9.969 0.795 1 60.56 69 ALA B CA 1
ATOM 3278 C C . ALA B 1 69 ? -20.484 8.617 0.705 1 60.56 69 ALA B C 1
ATOM 3280 O O . ALA B 1 69 ? -21.438 8.352 1.448 1 60.56 69 ALA B O 1
ATOM 3281 N N . LYS B 1 70 ? -20.062 7.672 -0.194 1 75.06 70 LYS B N 1
ATOM 3282 C CA . LYS B 1 70 ? -20.688 6.367 -0.369 1 75.06 70 LYS B CA 1
ATOM 3283 C C . LYS B 1 70 ? -19.719 5.238 -0.026 1 75.06 70 LYS B C 1
ATOM 3285 O O . LYS B 1 70 ? -18.688 5.07 -0.69 1 75.06 70 LYS B O 1
ATOM 3290 N N . PRO B 1 71 ? -20.156 4.52 1.011 1 78.12 71 PRO B N 1
ATOM 3291 C CA . PRO B 1 71 ? -19.297 3.396 1.369 1 78.12 71 PRO B CA 1
ATOM 3292 C C . PRO B 1 71 ? -19.172 2.369 0.247 1 78.12 71 PRO B C 1
ATOM 3294 O O . PRO B 1 71 ? -20.125 2.137 -0.494 1 78.12 71 PRO B O 1
ATOM 3297 N N . ASP B 1 72 ? -18 1.827 0.062 1 82.62 72 ASP B N 1
ATOM 3298 C CA . ASP B 1 72 ? -17.766 0.745 -0.889 1 82.62 72 ASP B CA 1
ATOM 3299 C C . ASP B 1 72 ? -18.453 -0.541 -0.44 1 82.62 72 ASP B C 1
ATOM 3301 O O . ASP B 1 72 ? -18.109 -1.109 0.597 1 82.62 72 ASP B O 1
ATOM 3305 N N . PRO B 1 73 ? -19.422 -0.969 -1.226 1 85.75 73 PRO B N 1
ATOM 3306 C CA . PRO B 1 73 ? -20.156 -2.172 -0.832 1 85.75 73 PRO B CA 1
ATOM 3307 C C . PRO B 1 73 ? -19.266 -3.395 -0.683 1 85.75 73 PRO B C 1
ATOM 3309 O O . PRO B 1 73 ? -19.562 -4.305 0.092 1 85.75 73 PRO B O 1
ATOM 3312 N N . ARG B 1 74 ? -18.188 -3.518 -1.331 1 83.38 74 ARG B N 1
ATOM 3313 C CA . ARG B 1 74 ? -17.25 -4.641 -1.282 1 83.38 74 ARG B CA 1
ATOM 3314 C C . ARG B 1 74 ? -16.609 -4.758 0.094 1 83.38 74 ARG B C 1
ATOM 3316 O O . ARG B 1 74 ? -16.047 -5.805 0.438 1 83.38 74 ARG B O 1
ATOM 3323 N N . LEU B 1 75 ? -16.734 -3.695 0.908 1 92.25 75 LEU B N 1
ATOM 3324 C CA . LEU B 1 75 ? -16.078 -3.658 2.207 1 92.25 75 LEU B CA 1
ATOM 3325 C C . LEU B 1 75 ? -17.094 -3.807 3.338 1 92.25 75 LEU B C 1
ATOM 3327 O O . LEU B 1 75 ? -16.719 -3.771 4.516 1 92.25 75 LEU B O 1
ATOM 3331 N N . ALA B 1 76 ? -18.344 -3.965 3.006 1 90.5 76 ALA B N 1
ATOM 3332 C CA . ALA B 1 76 ? -19.438 -3.959 3.977 1 90.5 76 ALA B CA 1
ATOM 3333 C C . ALA B 1 76 ? -19.297 -5.098 4.977 1 90.5 76 ALA B C 1
ATOM 3335 O O . ALA B 1 76 ? -19.75 -4.992 6.121 1 90.5 76 ALA B O 1
ATOM 3336 N N . HIS B 1 77 ? -18.625 -6.137 4.59 1 92.19 77 HIS B N 1
ATOM 3337 C CA . HIS B 1 77 ? -18.516 -7.32 5.438 1 92.19 77 HIS B CA 1
ATOM 3338 C C . HIS B 1 77 ? -17.422 -7.145 6.488 1 92.19 77 HIS B C 1
ATOM 3340 O O . HIS B 1 77 ? -17.344 -7.918 7.441 1 92.19 77 HIS B O 1
ATOM 3346 N N . LEU B 1 78 ? -16.641 -6.141 6.391 1 94.81 78 LEU B N 1
ATOM 3347 C CA . LEU B 1 78 ? -15.5 -5.953 7.277 1 94.81 78 LEU B CA 1
ATOM 3348 C C . LEU B 1 78 ? -15.914 -5.203 8.539 1 94.81 78 LEU B C 1
ATOM 3350 O O . LEU B 1 78 ? -16.734 -4.281 8.484 1 94.81 78 LEU B O 1
ATOM 3354 N N . LYS B 1 79 ? -15.328 -5.605 9.602 1 94.56 79 LYS B N 1
ATOM 3355 C CA . LYS B 1 79 ? -15.555 -4.938 10.875 1 94.56 79 LYS B CA 1
ATOM 3356 C C . LYS B 1 79 ? -14.578 -3.781 11.07 1 94.56 79 LYS B C 1
ATOM 3358 O O . LYS B 1 79 ? -13.398 -3.891 10.727 1 94.56 79 LYS B O 1
ATOM 3363 N N . HIS B 1 80 ? -15.094 -2.736 11.672 1 95.06 80 HIS B N 1
ATOM 3364 C CA . HIS B 1 80 ? -14.25 -1.592 11.992 1 95.06 80 HIS B CA 1
ATOM 3365 C C . HIS B 1 80 ? -13.477 -1.82 13.289 1 95.06 80 HIS B C 1
ATOM 3367 O O . HIS B 1 80 ? -14.023 -2.377 14.25 1 95.06 80 HIS B O 1
ATOM 3373 N N . SER B 1 81 ? -12.281 -1.401 13.273 1 96.19 81 SER B N 1
ATOM 3374 C CA . SER B 1 81 ? -11.469 -1.472 14.484 1 96.19 81 SER B CA 1
ATOM 3375 C C . SER B 1 81 ? -11.961 -0.478 15.531 1 96.19 81 SER B C 1
ATOM 3377 O O . SER B 1 81 ? -12.414 0.616 15.195 1 96.19 81 SER B O 1
ATOM 3379 N N . GLU B 1 82 ? -11.766 -0.828 16.797 1 96 82 GLU B N 1
ATOM 3380 C CA . GLU B 1 82 ? -12.07 0.081 17.891 1 96 82 GLU B CA 1
ATOM 3381 C C . GLU B 1 82 ? -10.961 1.116 18.078 1 96 82 GLU B C 1
ATOM 3383 O O . GLU B 1 82 ? -11.188 2.18 18.656 1 96 82 GLU B O 1
ATOM 3388 N N . THR B 1 83 ? -9.859 0.777 17.656 1 97.25 83 THR B N 1
ATOM 3389 C CA . THR B 1 83 ? -8.711 1.67 17.75 1 97.25 83 THR B CA 1
ATOM 3390 C C . THR B 1 83 ? -8.625 2.59 16.547 1 97.25 83 THR B C 1
ATOM 3392 O O . THR B 1 83 ? -8.82 2.148 15.406 1 97.25 83 THR B O 1
ATOM 3395 N N . ALA B 1 84 ? -8.359 3.869 16.734 1 97 84 ALA B N 1
ATOM 3396 C CA . ALA B 1 84 ? -8.25 4.848 15.664 1 97 84 ALA B CA 1
ATOM 3397 C C . ALA B 1 84 ? -7.129 4.477 14.695 1 97 84 ALA B C 1
ATOM 3399 O O . ALA B 1 84 ? -6.051 4.059 15.117 1 97 84 ALA B O 1
ATOM 3400 N N . PRO B 1 85 ? -7.367 4.625 13.414 1 97.44 85 PRO B N 1
ATOM 3401 C CA . PRO B 1 85 ? -6.379 4.211 12.422 1 97.44 85 PRO B CA 1
ATOM 3402 C C . PRO B 1 85 ? -5.016 4.867 12.633 1 97.44 85 PRO B C 1
ATOM 3404 O O . PRO B 1 85 ? -3.98 4.211 12.477 1 97.44 85 PRO B O 1
ATOM 3407 N N . ALA B 1 86 ? -5.012 6.117 12.977 1 98.12 86 ALA B N 1
ATOM 3408 C CA . ALA B 1 86 ? -3.736 6.805 13.172 1 98.12 86 ALA B CA 1
ATOM 3409 C C . ALA B 1 86 ? -2.967 6.207 14.344 1 98.12 86 ALA B C 1
ATOM 3411 O O . ALA B 1 86 ? -1.736 6.141 14.32 1 98.12 86 ALA B O 1
ATOM 3412 N N . VAL B 1 87 ? -3.674 5.832 15.414 1 98.69 87 VAL B N 1
ATOM 3413 C CA . VAL B 1 87 ? -3.045 5.168 16.547 1 98.69 87 VAL B CA 1
ATOM 3414 C C . VAL B 1 87 ? -2.479 3.818 16.109 1 98.69 87 VAL B C 1
ATOM 3416 O O . VAL B 1 87 ? -1.355 3.461 16.469 1 98.69 87 VAL B O 1
ATOM 3419 N N . LEU B 1 88 ? -3.244 3.08 15.305 1 98.81 88 LEU B N 1
ATOM 3420 C CA . LEU B 1 88 ? -2.783 1.8 14.781 1 98.81 88 LEU B CA 1
ATOM 3421 C C . LEU B 1 88 ? -1.52 1.978 13.953 1 98.81 88 LEU B C 1
ATOM 3423 O O . LEU B 1 88 ? -0.626 1.128 13.977 1 98.81 88 LEU B O 1
ATOM 3427 N N . ALA B 1 89 ? -1.485 3.035 13.164 1 98.81 89 ALA B N 1
ATOM 3428 C CA . ALA B 1 89 ? -0.301 3.33 12.359 1 98.81 89 ALA B CA 1
ATOM 3429 C C . ALA B 1 89 ? 0.924 3.539 13.25 1 98.81 89 ALA B C 1
ATOM 3431 O O . ALA B 1 89 ? 2.018 3.064 12.93 1 98.81 89 ALA B O 1
ATOM 3432 N N . VAL B 1 90 ? 0.75 4.27 14.344 1 98.81 90 VAL B N 1
ATOM 3433 C CA . VAL B 1 90 ? 1.837 4.473 15.289 1 98.81 90 VAL B CA 1
ATOM 3434 C C . VAL B 1 90 ? 2.27 3.133 15.883 1 98.81 90 VAL B C 1
ATOM 3436 O O . VAL B 1 90 ? 3.465 2.842 15.969 1 98.81 90 VAL B O 1
ATOM 3439 N N . GLN B 1 91 ? 1.328 2.328 16.281 1 98.69 91 GLN B N 1
ATOM 3440 C CA . GLN B 1 91 ? 1.612 1.023 16.859 1 98.69 91 GLN B CA 1
ATOM 3441 C C . GLN B 1 91 ? 2.35 0.125 15.867 1 98.69 91 GLN B C 1
ATOM 3443 O O . GLN B 1 91 ? 3.23 -0.644 16.266 1 98.69 91 GLN B O 1
ATOM 3448 N N . ALA B 1 92 ? 1.949 0.194 14.602 1 98.5 92 ALA B N 1
ATOM 3449 C CA . ALA B 1 92 ? 2.643 -0.569 13.57 1 98.5 92 ALA B CA 1
ATOM 3450 C C . ALA B 1 92 ? 4.129 -0.231 13.539 1 98.5 92 ALA B C 1
ATOM 3452 O O . ALA B 1 92 ? 4.977 -1.125 13.445 1 98.5 92 ALA B O 1
ATOM 3453 N N . LEU B 1 93 ? 4.453 1.056 13.625 1 98.25 93 LEU B N 1
ATOM 3454 C CA . LEU B 1 93 ? 5.844 1.496 13.633 1 98.25 93 LEU B CA 1
ATOM 3455 C C . LEU B 1 93 ? 6.555 1.052 14.906 1 98.25 93 LEU B C 1
ATOM 3457 O O . LEU B 1 93 ? 7.719 0.649 14.867 1 98.25 93 LEU B O 1
ATOM 3461 N N . GLU B 1 94 ? 5.848 1.178 16.062 1 98.44 94 GLU B N 1
ATOM 3462 C CA . GLU B 1 94 ? 6.438 0.74 17.312 1 98.44 94 GLU B CA 1
ATOM 3463 C C . GLU B 1 94 ? 6.84 -0.731 17.25 1 98.44 94 GLU B C 1
ATOM 3465 O O . GLU B 1 94 ? 7.934 -1.1 17.688 1 98.44 94 GLU B O 1
ATOM 3470 N N . GLU B 1 95 ? 5.938 -1.523 16.734 1 96.88 95 GLU B N 1
ATOM 3471 C CA . GLU B 1 95 ? 6.207 -2.951 16.594 1 96.88 95 GLU B CA 1
ATOM 3472 C C . GLU B 1 95 ? 7.398 -3.201 15.664 1 96.88 95 GLU B C 1
ATOM 3474 O O . GLU B 1 95 ? 8.258 -4.031 15.969 1 96.88 95 GLU B O 1
ATOM 3479 N N . SER B 1 96 ? 7.461 -2.525 14.594 1 96.06 96 SER B N 1
ATOM 3480 C CA . SER B 1 96 ? 8.516 -2.709 13.609 1 96.06 96 SER B CA 1
ATOM 3481 C C . SER B 1 96 ? 9.859 -2.23 14.141 1 96.06 96 SER B C 1
ATOM 3483 O O . SER B 1 96 ? 10.898 -2.85 13.875 1 96.06 96 SER B O 1
ATOM 3485 N N . LEU B 1 97 ? 9.867 -1.133 14.859 1 95.44 97 LEU B N 1
ATOM 3486 C CA . LEU B 1 97 ? 11.094 -0.53 15.359 1 95.44 97 LEU B CA 1
ATOM 3487 C C . LEU B 1 97 ? 11.531 -1.188 16.672 1 95.44 97 LEU B C 1
ATOM 3489 O O . LEU B 1 97 ? 12.68 -1.058 17.078 1 95.44 97 LEU B O 1
ATOM 3493 N N . GLY B 1 98 ? 10.648 -1.871 17.359 1 95.75 98 GLY B N 1
ATOM 3494 C CA . GLY B 1 98 ? 10.914 -2.41 18.688 1 95.75 98 GLY B CA 1
ATOM 3495 C C . GLY B 1 98 ? 11.078 -1.339 19.75 1 95.75 98 GLY B C 1
ATOM 3496 O O . GLY B 1 98 ? 11.875 -1.497 20.688 1 95.75 98 GLY B O 1
ATOM 3497 N N . LYS B 1 99 ? 10.516 -0.168 19.469 1 96.5 99 LYS B N 1
ATOM 3498 C CA . LYS B 1 99 ? 10.594 0.991 20.359 1 96.5 99 LYS B CA 1
ATOM 3499 C C . LYS B 1 99 ? 9.219 1.62 20.562 1 96.5 99 LYS B C 1
ATOM 3501 O O . LYS B 1 99 ? 8.367 1.567 19.672 1 96.5 99 LYS B O 1
ATOM 3506 N N . LYS B 1 100 ? 9.055 2.154 21.734 1 98.12 100 LYS B N 1
ATOM 3507 C CA . LYS B 1 100 ? 7.848 2.93 22 1 98.12 100 LYS B CA 1
ATOM 3508 C C . LYS B 1 100 ? 8.07 4.414 21.719 1 98.12 100 LYS B C 1
ATOM 3510 O O . LYS B 1 100 ? 9.18 4.926 21.906 1 98.12 100 LYS B O 1
ATOM 3515 N N . MET B 1 101 ? 7.023 5.035 21.312 1 98.69 101 MET B N 1
ATOM 3516 C CA . MET B 1 101 ? 7.109 6.477 21.094 1 98.69 101 MET B CA 1
ATOM 3517 C C . MET B 1 101 ? 7.059 7.234 22.422 1 98.69 101 MET B C 1
ATOM 3519 O O . MET B 1 101 ? 6.312 6.859 23.328 1 98.69 101 MET B O 1
ATOM 3523 N N . TYR B 1 102 ? 7.812 8.273 22.469 1 98.75 102 TYR B N 1
ATOM 3524 C CA . TYR B 1 102 ? 7.879 9.117 23.656 1 98.75 102 TYR B CA 1
ATOM 3525 C C . TYR B 1 102 ? 6.938 10.305 23.531 1 98.75 102 TYR B C 1
ATOM 3527 O O . TYR B 1 102 ? 6.402 10.789 24.531 1 98.75 102 TYR B O 1
ATOM 3535 N N . ALA B 1 103 ? 6.707 10.766 22.312 1 98.81 103 ALA B N 1
ATOM 3536 C CA . ALA B 1 103 ? 5.902 11.961 22.062 1 98.81 103 ALA B CA 1
ATOM 3537 C C . ALA B 1 103 ? 5.32 11.961 20.656 1 98.81 103 ALA B C 1
ATOM 3539 O O . ALA B 1 103 ? 5.727 11.164 19.812 1 98.81 103 ALA B O 1
ATOM 3540 N N . ILE B 1 104 ? 4.359 12.859 20.469 1 98.88 104 ILE B N 1
ATOM 3541 C CA . ILE B 1 104 ? 3.662 13.008 19.203 1 98.88 104 ILE B CA 1
ATOM 3542 C C . ILE B 1 104 ? 3.957 14.383 18.594 1 98.88 104 ILE B C 1
ATOM 3544 O O . ILE B 1 104 ? 4 15.383 19.328 1 98.88 104 ILE B O 1
ATOM 3548 N N . GLY B 1 105 ? 4.242 14.375 17.328 1 98.69 105 GLY B N 1
ATOM 3549 C CA . GLY B 1 105 ? 4.352 15.617 16.578 1 98.69 105 GLY B CA 1
ATOM 3550 C C . GLY B 1 105 ? 3.18 15.875 15.656 1 98.69 105 GLY B C 1
ATOM 3551 O O . GLY B 1 105 ? 2.51 14.93 15.227 1 98.69 105 GLY B O 1
ATOM 3552 N N . SER B 1 106 ? 2.941 17.141 15.312 1 98.19 106 SER B N 1
ATOM 3553 C CA . SER B 1 106 ? 1.929 17.469 14.32 1 98.19 106 SER B CA 1
ATOM 3554 C C . SER B 1 106 ? 2.486 17.375 12.906 1 98.19 106 SER B C 1
ATOM 3556 O O . SER B 1 106 ? 3.703 17.406 12.711 1 98.19 106 SER B O 1
ATOM 3558 N N . THR B 1 107 ? 1.609 17.172 11.938 1 96.94 107 THR B N 1
ATOM 3559 C CA . THR B 1 107 ? 2.021 17.094 10.539 1 96.94 107 THR B CA 1
ATOM 3560 C C . THR B 1 107 ? 2.057 18.5 9.914 1 96.94 107 THR B C 1
ATOM 3562 O O . THR B 1 107 ? 2.854 18.75 9.016 1 96.94 107 THR B O 1
ATOM 3565 N N . GLU B 1 108 ? 1.205 19.266 10.281 1 97.25 108 GLU B N 1
ATOM 3566 C CA . GLU B 1 108 ? 1.057 20.656 9.898 1 97.25 108 GLU B CA 1
ATOM 3567 C C . GLU B 1 108 ? 0.11 21.391 10.844 1 97.25 108 GLU B C 1
ATOM 3569 O O . GLU B 1 108 ? -0.575 20.766 11.656 1 97.25 108 GLU B O 1
ATOM 3574 N N . LEU B 1 109 ? 0.157 22.688 10.75 1 98.19 109 LEU B N 1
ATOM 3575 C CA . LEU B 1 109 ? -0.823 23.453 11.508 1 98.19 109 LEU B CA 1
ATOM 3576 C C . LEU B 1 109 ? -2.1 23.656 10.695 1 98.19 109 LEU B C 1
ATOM 3578 O O . LEU B 1 109 ? -2.078 24.312 9.648 1 98.19 109 LEU B O 1
ATOM 3582 N N . GLY B 1 110 ? -3.139 23.031 11.117 1 96.81 110 GLY B N 1
ATOM 3583 C CA . GLY B 1 110 ? -4.461 23.109 10.516 1 96.81 110 GLY B CA 1
ATOM 3584 C C . GLY B 1 110 ? -5.57 22.672 11.453 1 96.81 110 GLY B C 1
ATOM 3585 O O . GLY B 1 110 ? -5.348 21.844 12.344 1 96.81 110 GLY B O 1
ATOM 3586 N N . GLY B 1 111 ? -6.691 23.234 11.227 1 95.81 111 GLY B N 1
ATOM 3587 C CA . GLY B 1 111 ? -7.809 22.969 12.117 1 95.81 111 GLY B CA 1
ATOM 3588 C C . GLY B 1 111 ? -8.055 21.484 12.352 1 95.81 111 GLY B C 1
ATOM 3589 O O . GLY B 1 111 ? -8.133 21.047 13.492 1 95.81 111 GLY B O 1
ATOM 3590 N N . GLU B 1 112 ? -8.164 20.797 11.328 1 95.06 112 GLU B N 1
ATOM 3591 C CA . GLU B 1 112 ? -8.43 19.359 11.445 1 95.06 112 GLU B CA 1
ATOM 3592 C C . GLU B 1 112 ? -7.133 18.578 11.586 1 95.06 112 GLU B C 1
ATOM 3594 O O . GLU B 1 112 ? -7.039 17.656 12.406 1 95.06 112 GLU B O 1
ATOM 3599 N N . ASN B 1 113 ? -6.121 18.875 10.844 1 95.06 113 ASN B N 1
ATOM 3600 C CA . ASN B 1 113 ? -4.883 18.109 10.805 1 95.06 113 ASN B CA 1
ATOM 3601 C C . ASN B 1 113 ? -4.164 18.125 12.148 1 95.06 113 ASN B C 1
ATOM 3603 O O . ASN B 1 113 ? -3.658 17.094 12.602 1 95.06 113 ASN B O 1
ATOM 3607 N N . THR B 1 114 ? -4.102 19.297 12.719 1 98.25 114 THR B N 1
ATOM 3608 C CA . THR B 1 114 ? -3.473 19.375 14.031 1 98.25 114 THR B CA 1
ATOM 3609 C C . THR B 1 114 ? -4.32 18.656 15.078 1 98.25 114 THR B C 1
ATOM 3611 O O . THR B 1 114 ? -3.783 18.031 16 1 98.25 114 THR B O 1
ATOM 3614 N N . ALA B 1 115 ? -5.637 18.781 14.969 1 98.19 115 ALA B N 1
ATOM 3615 C CA . ALA B 1 115 ? -6.531 18.094 15.891 1 98.19 115 ALA B CA 1
ATOM 3616 C C . ALA B 1 115 ? -6.254 16.594 15.906 1 98.19 115 ALA B C 1
ATOM 3618 O O . ALA B 1 115 ? -6.352 15.953 16.953 1 98.19 115 ALA B O 1
ATOM 3619 N N . GLU B 1 116 ? -5.914 16.078 14.797 1 97.38 116 GLU B N 1
ATOM 3620 C CA . GLU B 1 116 ? -5.598 14.656 14.711 1 97.38 116 GLU B CA 1
ATOM 3621 C C . GLU B 1 116 ? -4.398 14.305 15.586 1 97.38 116 GLU B C 1
ATOM 3623 O O . GLU B 1 116 ? -4.398 13.273 16.25 1 97.38 116 GLU B O 1
ATOM 3628 N N . ALA B 1 117 ? -3.408 15.094 15.523 1 98.44 117 ALA B N 1
ATOM 3629 C CA . ALA B 1 117 ? -2.234 14.859 16.359 1 98.44 117 ALA B CA 1
ATOM 3630 C C . ALA B 1 117 ? -2.594 14.93 17.844 1 98.44 117 ALA B C 1
ATOM 3632 O O . ALA B 1 117 ? -2.131 14.117 18.641 1 98.44 117 ALA B O 1
ATOM 3633 N N . LEU B 1 118 ? -3.4 15.922 18.219 1 98.81 118 LEU B N 1
ATOM 3634 C CA . LEU B 1 118 ? -3.857 16.031 19.609 1 98.81 118 LEU B CA 1
ATOM 3635 C C . LEU B 1 118 ? -4.637 14.789 20.016 1 98.81 118 LEU B C 1
ATOM 3637 O O . LEU B 1 118 ? -4.43 14.25 21.109 1 98.81 118 LEU B O 1
ATOM 3641 N N . HIS B 1 119 ? -5.523 14.43 19.125 1 98.62 119 HIS B N 1
ATOM 3642 C CA . HIS B 1 119 ? -6.371 13.266 19.359 1 98.62 119 HIS B CA 1
ATOM 3643 C C . HIS B 1 119 ? -5.539 12.023 19.641 1 98.62 119 HIS B C 1
ATOM 3645 O O . HIS B 1 119 ? -5.785 11.305 20.609 1 98.62 119 HIS B O 1
ATOM 3651 N N . VAL B 1 120 ? -4.531 11.797 18.844 1 98.62 120 VAL B N 1
ATOM 3652 C CA . VAL B 1 120 ? -3.672 10.625 18.984 1 98.62 120 VAL B CA 1
ATOM 3653 C C . VAL B 1 120 ? -2.875 10.727 20.281 1 98.62 120 VAL B C 1
ATOM 3655 O O . VAL B 1 120 ? -2.74 9.742 21.016 1 98.62 120 VAL B O 1
ATOM 3658 N N . ALA B 1 121 ? -2.352 11.898 20.547 1 98.81 121 ALA B N 1
ATOM 3659 C CA . ALA B 1 121 ? -1.603 12.117 21.781 1 98.81 121 ALA B CA 1
ATOM 3660 C C . ALA B 1 121 ? -2.453 11.781 23.016 1 98.81 121 ALA B C 1
ATOM 3662 O O . ALA B 1 121 ? -1.984 11.109 23.938 1 98.81 121 ALA B O 1
ATOM 3663 N N . LEU B 1 122 ? -3.65 12.195 23.016 1 98.75 122 LEU B N 1
ATOM 3664 C CA . LEU B 1 122 ? -4.562 11.977 24.125 1 98.75 122 LEU B CA 1
ATOM 3665 C C . LEU B 1 122 ? -4.934 10.508 24.25 1 98.75 122 LEU B C 1
ATOM 3667 O O . LEU B 1 122 ? -4.977 9.961 25.344 1 98.75 122 LEU B O 1
ATOM 3671 N N . LEU B 1 123 ? -5.203 9.891 23.109 1 98.44 123 LEU B N 1
ATOM 3672 C CA . LEU B 1 123 ? -5.566 8.477 23.125 1 98.44 123 LEU B CA 1
ATOM 3673 C C . LEU B 1 123 ? -4.418 7.621 23.641 1 98.44 123 LEU B C 1
ATOM 3675 O O . LEU B 1 123 ? -4.645 6.621 24.328 1 98.44 123 LEU B O 1
ATOM 3679 N N . MET B 1 124 ? -3.227 8.023 23.344 1 98.5 124 MET B N 1
ATOM 3680 C CA . MET B 1 124 ? -2.064 7.207 23.688 1 98.5 124 MET B CA 1
ATOM 3681 C C . MET B 1 124 ? -1.44 7.684 25 1 98.5 124 MET B C 1
ATOM 3683 O O . MET B 1 124 ? -0.482 7.082 25.484 1 98.5 124 MET B O 1
ATOM 3687 N N . ASP B 1 125 ? -1.926 8.789 25.516 1 98.12 125 ASP B N 1
ATOM 3688 C CA . ASP B 1 125 ? -1.402 9.406 26.734 1 98.12 125 ASP B CA 1
ATOM 3689 C C . ASP B 1 125 ? 0.07 9.773 26.562 1 98.12 125 ASP B C 1
ATOM 3691 O O . ASP B 1 125 ? 0.907 9.391 27.391 1 98.12 125 ASP B O 1
ATOM 3695 N N . LEU B 1 126 ? 0.384 10.398 25.531 1 98.75 126 LEU B N 1
ATOM 3696 C CA . LEU B 1 126 ? 1.722 10.891 25.234 1 98.75 126 LEU B CA 1
ATOM 3697 C C . LEU B 1 126 ? 1.723 12.406 25.094 1 98.75 126 LEU B C 1
ATOM 3699 O O . LEU B 1 126 ? 0.698 13.008 24.766 1 98.75 126 LEU B O 1
ATOM 3703 N N . PRO B 1 127 ? 2.828 13.031 25.344 1 98.75 127 PRO B N 1
ATOM 3704 C CA . PRO B 1 127 ? 2.883 14.484 25.141 1 98.75 127 PRO B CA 1
ATOM 3705 C C . PRO B 1 127 ? 2.973 14.867 23.672 1 98.75 127 PRO B C 1
ATOM 3707 O O . PRO B 1 127 ? 3.48 14.094 22.859 1 98.75 127 PRO B O 1
ATOM 3710 N N . LEU B 1 128 ? 2.443 16.016 23.391 1 98.81 128 LEU B N 1
ATOM 3711 C CA . LEU B 1 128 ? 2.66 16.672 22.094 1 98.81 128 LEU B CA 1
ATOM 3712 C C . LEU B 1 128 ? 3.908 17.547 22.141 1 98.81 128 LEU B C 1
ATOM 3714 O O . LEU B 1 128 ? 4.16 18.234 23.141 1 98.81 128 LEU B O 1
ATOM 3718 N N . ILE B 1 129 ? 4.66 17.547 21.109 1 98.81 129 ILE B N 1
ATOM 3719 C CA . ILE B 1 129 ? 5.824 18.422 21.078 1 98.81 129 ILE B CA 1
ATOM 3720 C C . ILE B 1 129 ? 5.402 19.828 20.641 1 98.81 129 ILE B C 1
ATOM 3722 O O . ILE B 1 129 ? 4.566 19.969 19.75 1 98.81 129 ILE B O 1
ATOM 3726 N N . ASP B 1 130 ? 5.961 20.828 21.234 1 98.75 130 ASP B N 1
ATOM 3727 C CA . ASP B 1 130 ? 5.688 22.203 20.859 1 98.75 130 ASP B CA 1
ATOM 3728 C C . ASP B 1 130 ? 6.535 22.641 19.656 1 98.75 130 ASP B C 1
ATOM 3730 O O . ASP B 1 130 ? 7.383 23.531 19.781 1 98.75 130 ASP B O 1
ATOM 3734 N N . ALA B 1 131 ? 6.254 22.047 18.547 1 98.69 131 ALA B N 1
ATOM 3735 C CA . ALA B 1 131 ? 6.926 22.25 17.266 1 98.69 131 ALA B CA 1
ATOM 3736 C C . ALA B 1 131 ? 6.074 21.734 16.109 1 98.69 131 ALA B C 1
ATOM 3738 O O . ALA B 1 131 ? 5.066 21.062 16.328 1 98.69 131 ALA B O 1
ATOM 3739 N N . ASP B 1 132 ? 6.426 22.078 14.961 1 98.56 132 ASP B N 1
ATOM 3740 C CA . ASP B 1 132 ? 5.711 21.688 13.75 1 98.56 132 ASP B CA 1
ATOM 3741 C C . ASP B 1 132 ? 6.629 21.719 12.531 1 98.56 132 ASP B C 1
ATOM 3743 O O . ASP B 1 132 ? 7.551 22.547 12.469 1 98.56 132 ASP B O 1
ATOM 3747 N N . PRO B 1 133 ? 6.371 20.891 11.594 1 98.31 133 PRO B N 1
ATOM 3748 C CA . PRO B 1 133 ? 7.301 20.812 10.469 1 98.31 133 PRO B CA 1
ATOM 3749 C C . PRO B 1 133 ? 6.934 21.766 9.328 1 98.31 133 PRO B C 1
ATOM 3751 O O . PRO B 1 133 ? 7.586 21.75 8.281 1 98.31 133 PRO B O 1
ATOM 3754 N N . ALA B 1 134 ? 5.934 22.531 9.492 1 97.81 134 ALA B N 1
ATOM 3755 C CA . ALA B 1 134 ? 5.531 23.438 8.422 1 97.81 134 ALA B CA 1
ATOM 3756 C C . ALA B 1 134 ? 5.297 24.844 8.953 1 97.81 134 ALA B C 1
ATOM 3758 O O . ALA B 1 134 ? 5.684 25.828 8.32 1 97.81 134 ALA B O 1
ATOM 3759 N N . GLY B 1 135 ? 4.668 24.922 10.133 1 98.06 135 GLY B N 1
ATOM 3760 C CA . GLY B 1 135 ? 4.32 26.219 10.703 1 98.06 135 GLY B CA 1
ATOM 3761 C C . GLY B 1 135 ? 3.078 26.828 10.078 1 98.06 135 GLY B C 1
ATOM 3762 O O . GLY B 1 135 ? 2.707 27.953 10.406 1 98.06 135 GLY B O 1
ATOM 3763 N N . ARG B 1 136 ? 2.445 26.156 9.242 1 98 136 ARG B N 1
ATOM 3764 C CA . ARG B 1 136 ? 1.211 26.438 8.516 1 98 136 ARG B CA 1
ATOM 3765 C C . ARG B 1 136 ? 0.697 25.188 7.809 1 98 136 ARG B C 1
ATOM 3767 O O . ARG B 1 136 ? 1.299 24.109 7.91 1 98 136 ARG B O 1
ATOM 3774 N N . SER B 1 137 ? -0.468 25.281 7.18 1 96.81 137 SER B N 1
ATOM 3775 C CA . SER B 1 137 ? -0.873 24.203 6.289 1 96.81 137 SER B CA 1
ATOM 3776 C C . SER B 1 137 ? -0.139 24.281 4.953 1 96.81 137 SER B C 1
ATOM 3778 O O . SER B 1 137 ? 0.218 25.375 4.5 1 96.81 137 SER B O 1
ATOM 3780 N N . VAL B 1 138 ? 0.109 23.125 4.414 1 95.81 138 VAL B N 1
ATOM 3781 C CA . VAL B 1 138 ? 0.834 23.047 3.152 1 95.81 138 VAL B CA 1
ATOM 3782 C C . VAL B 1 138 ? 0.19 22 2.254 1 95.81 138 VAL B C 1
ATOM 3784 O O . VAL B 1 138 ? -0.361 21 2.744 1 95.81 138 VAL B O 1
ATOM 3787 N N . PRO B 1 139 ? 0.299 22.109 0.967 1 91.88 139 PRO B N 1
ATOM 3788 C CA . PRO B 1 139 ? -0.469 21.25 0.06 1 91.88 139 PRO B CA 1
ATOM 3789 C C . PRO B 1 139 ? 0.161 19.875 -0.125 1 91.88 139 PRO B C 1
ATOM 3791 O O . PRO B 1 139 ? -0.551 18.891 -0.337 1 91.88 139 PRO B O 1
ATOM 3794 N N . GLU B 1 140 ? 1.494 19.781 -0.051 1 89 140 GLU B N 1
ATOM 3795 C CA . GLU B 1 140 ? 2.164 18.531 -0.422 1 89 140 GLU B CA 1
ATOM 3796 C C . GLU B 1 140 ? 3.055 18.031 0.708 1 89 140 GLU B C 1
ATOM 3798 O O . GLU B 1 140 ? 3.564 18.828 1.506 1 89 140 GLU B O 1
ATOM 3803 N N . LEU B 1 141 ? 3.352 16.75 0.67 1 86.44 141 LEU B N 1
ATOM 3804 C CA . LEU B 1 141 ? 4.086 16.125 1.761 1 86.44 141 LEU B CA 1
ATOM 3805 C C . LEU B 1 141 ? 5.523 16.625 1.817 1 86.44 141 LEU B C 1
ATOM 3807 O O . LEU B 1 141 ? 6.137 16.656 2.887 1 86.44 141 LEU B O 1
ATOM 3811 N N . GLN B 1 142 ? 6.035 17.047 0.696 1 89.31 142 GLN B N 1
ATOM 3812 C CA . GLN B 1 142 ? 7.43 17.484 0.683 1 89.31 142 GLN B CA 1
ATOM 3813 C C . GLN B 1 142 ? 7.574 18.859 1.307 1 89.31 142 GLN B C 1
ATOM 3815 O O . GLN B 1 142 ? 8.68 19.281 1.641 1 89.31 142 GLN B O 1
ATOM 3820 N N . HIS B 1 143 ? 6.449 19.594 1.441 1 94.44 143 HIS B N 1
ATOM 3821 C CA . HIS B 1 143 ? 6.496 20.906 2.074 1 94.44 143 HIS B CA 1
ATOM 3822 C C . HIS B 1 143 ? 6.598 20.781 3.59 1 94.44 143 HIS B C 1
ATOM 3824 O O . HIS B 1 143 ? 5.684 21.188 4.312 1 94.44 143 HIS B O 1
ATOM 3830 N N . SER B 1 144 ? 7.691 20.266 3.998 1 96.44 144 SER B N 1
ATOM 3831 C CA . SER B 1 144 ? 8.016 20 5.395 1 96.44 144 SER B CA 1
ATOM 3832 C C . SER B 1 144 ? 9.469 20.344 5.703 1 96.44 144 SER B C 1
ATOM 3834 O O . SER B 1 144 ? 10.352 20.125 4.875 1 96.44 144 SER B O 1
ATOM 3836 N N . THR B 1 145 ? 9.664 20.859 6.883 1 97.81 145 THR B N 1
ATOM 3837 C CA . THR B 1 145 ? 11.039 21.156 7.277 1 97.81 145 THR B CA 1
ATOM 3838 C C . THR B 1 145 ? 11.852 19.875 7.391 1 97.81 145 THR B C 1
ATOM 3840 O O . THR B 1 145 ? 13.086 19.891 7.289 1 97.81 145 THR B O 1
ATOM 3843 N N . TYR B 1 146 ? 11.227 18.703 7.625 1 97.31 146 TYR B N 1
ATOM 3844 C CA . TYR B 1 146 ? 11.922 17.422 7.527 1 97.31 146 TYR B CA 1
ATOM 3845 C C . TYR B 1 146 ? 12.617 17.281 6.18 1 97.31 146 TYR B C 1
ATOM 3847 O O . TYR B 1 146 ? 13.789 16.891 6.117 1 97.31 146 TYR B O 1
ATOM 3855 N N . TYR B 1 147 ? 11.883 17.625 5.152 1 95.62 147 TYR B N 1
ATOM 3856 C CA . TYR B 1 147 ? 12.414 17.531 3.799 1 95.62 147 TYR B CA 1
ATOM 3857 C C . TYR B 1 147 ? 13.594 18.484 3.609 1 95.62 147 TYR B C 1
ATOM 3859 O O . TYR B 1 147 ? 14.633 18.078 3.072 1 95.62 147 TYR B O 1
ATOM 3867 N N . VAL B 1 148 ? 13.398 19.719 4.02 1 96.31 148 VAL B N 1
ATOM 3868 C CA . VAL B 1 148 ? 14.438 20.734 3.887 1 96.31 148 VAL B CA 1
ATOM 3869 C C . VAL B 1 148 ? 15.703 20.281 4.617 1 96.31 148 VAL B C 1
ATOM 3871 O O . VAL B 1 148 ? 16.812 20.547 4.168 1 96.31 148 VAL B O 1
ATOM 3874 N N . LYS B 1 149 ? 15.539 19.578 5.773 1 96.81 149 LYS B N 1
ATOM 3875 C CA . LYS B 1 149 ? 16.656 19.141 6.609 1 96.81 149 LYS B CA 1
ATOM 3876 C C . LYS B 1 149 ? 17.109 17.734 6.215 1 96.81 149 LYS B C 1
ATOM 3878 O O . LYS B 1 149 ? 17.938 17.141 6.898 1 96.81 149 LYS B O 1
ATOM 3883 N N . ASN B 1 150 ? 16.562 17.156 5.195 1 95.25 150 ASN B N 1
ATOM 3884 C CA . ASN B 1 150 ? 16.938 15.867 4.629 1 95.25 150 ASN B CA 1
ATOM 3885 C C . ASN B 1 150 ? 16.641 14.727 5.594 1 95.25 150 ASN B C 1
ATOM 3887 O O . ASN B 1 150 ? 17.438 13.797 5.734 1 95.25 150 ASN B O 1
ATOM 3891 N N . VAL B 1 151 ? 15.641 14.859 6.383 1 96.56 151 VAL B N 1
ATOM 3892 C CA . VAL B 1 151 ? 15.141 13.773 7.215 1 96.56 151 VAL B CA 1
ATOM 3893 C C . VAL B 1 151 ? 14.133 12.938 6.434 1 96.56 151 VAL B C 1
ATOM 3895 O O . VAL B 1 151 ? 13.102 13.453 5.988 1 96.56 151 VAL B O 1
ATOM 3898 N N . PRO B 1 152 ? 14.406 11.695 6.293 1 95.19 152 PRO B N 1
ATOM 3899 C CA . PRO B 1 152 ? 13.516 10.883 5.453 1 95.19 152 PRO B CA 1
ATOM 3900 C C . PRO B 1 152 ? 12.125 10.719 6.062 1 95.19 152 PRO B C 1
ATOM 3902 O O . PRO B 1 152 ? 11.984 10.625 7.285 1 95.19 152 PRO B O 1
ATOM 3905 N N . ILE B 1 153 ? 11.148 10.578 5.211 1 97.31 153 ILE B N 1
ATOM 3906 C CA . ILE B 1 153 ? 9.75 10.422 5.609 1 97.31 153 ILE B CA 1
ATOM 3907 C C . ILE B 1 153 ? 9.531 9.023 6.176 1 97.31 153 ILE B C 1
ATOM 3909 O O . ILE B 1 153 ? 8.578 8.789 6.922 1 97.31 153 ILE B O 1
ATOM 3913 N N . PHE B 1 154 ? 10.344 8.023 5.832 1 97.06 154 PHE B N 1
ATOM 3914 C CA . PHE B 1 154 ? 10.227 6.637 6.258 1 97.06 154 PHE B CA 1
ATOM 3915 C C . PHE B 1 154 ? 11.133 6.355 7.453 1 97.06 154 PHE B C 1
ATOM 3917 O O . PHE B 1 154 ? 12.109 7.074 7.68 1 97.06 154 PHE B O 1
ATOM 3924 N N . PRO B 1 155 ? 10.891 5.371 8.188 1 97.62 155 PRO B N 1
ATOM 3925 C CA . PRO B 1 155 ? 9.781 4.422 8.031 1 97.62 155 PRO B CA 1
ATOM 3926 C C . PRO B 1 155 ? 8.422 5.039 8.344 1 97.62 155 PRO B C 1
ATOM 3928 O O . PRO B 1 155 ? 8.336 5.977 9.141 1 97.62 155 PRO B O 1
ATOM 3931 N N . MET B 1 156 ? 7.41 4.516 7.684 1 98.19 156 MET B N 1
ATOM 3932 C CA . MET B 1 156 ? 6.043 4.992 7.871 1 98.19 156 MET B CA 1
ATOM 3933 C C . MET B 1 156 ? 5.125 3.859 8.312 1 98.19 156 MET B C 1
ATOM 3935 O O . MET B 1 156 ? 5.324 2.707 7.922 1 98.19 156 MET B O 1
ATOM 3939 N N . GLY B 1 157 ? 4.219 4.191 9.156 1 98.62 157 GLY B N 1
ATOM 3940 C CA . GLY B 1 157 ? 3.094 3.316 9.453 1 98.62 157 GLY B CA 1
ATOM 3941 C C . GLY B 1 157 ? 1.815 3.736 8.75 1 98.62 157 GLY B C 1
ATOM 3942 O O . GLY B 1 157 ? 1.52 4.93 8.648 1 98.62 157 GLY B O 1
ATOM 3943 N N . VAL B 1 158 ? 1.119 2.83 8.219 1 98.75 158 VAL B N 1
ATOM 3944 C CA . VAL B 1 158 ? -0.186 3.037 7.602 1 98.75 158 VAL B CA 1
ATOM 3945 C C . VAL B 1 158 ? -1.189 2.031 8.164 1 98.75 158 VAL B C 1
ATOM 3947 O O . VAL B 1 158 ? -0.863 0.856 8.344 1 98.75 158 VAL B O 1
ATOM 3950 N N . ALA B 1 159 ? -2.355 2.51 8.469 1 98.75 159 ALA B N 1
ATOM 3951 C CA . ALA B 1 159 ? -3.361 1.595 9 1 98.75 159 ALA B CA 1
ATOM 3952 C C . ALA B 1 159 ? -4.754 1.952 8.492 1 98.75 159 ALA B C 1
ATOM 3954 O O . ALA B 1 159 ? -5.066 3.129 8.297 1 98.75 159 ALA B O 1
ATOM 3955 N N . THR B 1 160 ? -5.566 0.941 8.273 1 97.81 160 THR B N 1
ATOM 3956 C CA . THR B 1 160 ? -6.934 1.144 7.805 1 97.81 160 THR B CA 1
ATOM 3957 C C . THR B 1 160 ? -7.922 1.082 8.969 1 97.81 160 THR B C 1
ATOM 3959 O O . THR B 1 160 ? -7.57 0.646 10.062 1 97.81 160 THR B O 1
ATOM 3962 N N . LYS B 1 161 ? -9.125 1.555 8.758 1 95.75 161 LYS B N 1
ATOM 3963 C CA . LYS B 1 161 ? -10.164 1.527 9.789 1 95.75 161 LYS B CA 1
ATOM 3964 C C . LYS B 1 161 ? -10.586 0.095 10.109 1 95.75 161 LYS B C 1
ATOM 3966 O O . LYS B 1 161 ? -11.305 -0.145 11.078 1 95.75 161 LYS B O 1
ATOM 3971 N N . PHE B 1 162 ? -10.109 -0.863 9.328 1 97.38 162 PHE B N 1
ATOM 3972 C CA . PHE B 1 162 ? -10.445 -2.266 9.523 1 97.38 162 PHE B CA 1
ATOM 3973 C C . PHE B 1 162 ? -9.398 -2.961 10.391 1 97.38 162 PHE B C 1
ATOM 3975 O O . PHE B 1 162 ? -9.477 -4.168 10.617 1 97.38 162 PHE B O 1
ATOM 3982 N N . GLY B 1 163 ? -8.406 -2.223 10.844 1 98 163 GLY B N 1
ATOM 3983 C CA . GLY B 1 163 ? -7.41 -2.75 11.766 1 98 163 GLY B CA 1
ATOM 3984 C C . GLY B 1 163 ? -6.168 -3.271 11.062 1 98 163 GLY B C 1
ATOM 3985 O O . GLY B 1 163 ? -5.309 -3.889 11.688 1 98 163 GLY B O 1
ATOM 3986 N N . GLU B 1 164 ? -6.035 -3.076 9.805 1 98.56 164 GLU B N 1
ATOM 3987 C CA . GLU B 1 164 ? -4.883 -3.533 9.031 1 98.56 164 GLU B CA 1
ATOM 3988 C C . GLU B 1 164 ? -3.691 -2.598 9.219 1 98.56 164 GLU B C 1
ATOM 3990 O O . GLU B 1 164 ? -3.844 -1.375 9.18 1 98.56 164 GLU B O 1
ATOM 3995 N N . LYS B 1 165 ? -2.537 -3.152 9.461 1 98.75 165 LYS B N 1
ATOM 3996 C CA . LYS B 1 165 ? -1.316 -2.396 9.727 1 98.75 165 LYS B CA 1
ATOM 3997 C C . LYS B 1 165 ? -0.261 -2.66 8.656 1 98.75 165 LYS B C 1
ATOM 3999 O O . LYS B 1 165 ? 0.025 -3.814 8.328 1 98.75 165 LYS B O 1
ATOM 4004 N N . ILE B 1 166 ? 0.284 -1.646 8.172 1 98.81 166 ILE B N 1
ATOM 4005 C CA . ILE B 1 166 ? 1.276 -1.689 7.102 1 98.81 166 ILE B CA 1
ATOM 4006 C C . ILE B 1 166 ? 2.469 -0.81 7.469 1 98.81 166 ILE B C 1
ATOM 4008 O O . ILE B 1 166 ? 2.297 0.293 7.996 1 98.81 166 ILE B O 1
ATOM 4012 N N . VAL B 1 167 ? 3.629 -1.277 7.227 1 98.81 167 VAL B N 1
ATOM 4013 C CA . VAL B 1 167 ? 4.844 -0.498 7.434 1 98.81 167 VAL B CA 1
ATOM 4014 C C . VAL B 1 167 ? 5.57 -0.307 6.105 1 98.81 167 VAL B C 1
ATOM 4016 O O . VAL B 1 167 ? 5.875 -1.28 5.41 1 98.81 167 VAL B O 1
ATOM 4019 N N . ILE B 1 168 ? 5.754 0.872 5.727 1 98.69 168 ILE B N 1
ATOM 4020 C CA . ILE B 1 168 ? 6.629 1.203 4.609 1 98.69 168 ILE B CA 1
ATOM 4021 C C . ILE B 1 168 ? 8.047 1.435 5.113 1 98.69 168 ILE B C 1
ATOM 4023 O O . ILE B 1 168 ? 8.32 2.43 5.793 1 98.69 168 ILE B O 1
ATOM 4027 N N . GLN B 1 169 ? 8.93 0.55 4.777 1 98.5 169 GLN B N 1
ATOM 4028 C CA . GLN B 1 169 ? 10.281 0.579 5.328 1 98.5 169 GLN B CA 1
ATOM 4029 C C . GLN B 1 169 ? 11.125 1.655 4.652 1 98.5 169 GLN B C 1
ATOM 4031 O O . GLN B 1 169 ? 11.969 2.283 5.297 1 98.5 169 GLN B O 1
ATOM 4036 N N . ASN B 1 170 ? 10.914 1.797 3.354 1 97.94 170 ASN B N 1
ATOM 4037 C CA . ASN B 1 170 ? 11.578 2.859 2.604 1 97.94 170 ASN B CA 1
ATOM 4038 C C . ASN B 1 170 ? 10.812 3.205 1.327 1 97.94 170 ASN B C 1
ATOM 4040 O O . ASN B 1 170 ? 10.023 2.396 0.833 1 97.94 170 ASN B O 1
ATOM 4044 N N . VAL B 1 171 ? 11.031 4.398 0.84 1 96.94 171 VAL B N 1
ATOM 4045 C CA . VAL B 1 171 ? 10.523 4.867 -0.444 1 96.94 171 VAL B CA 1
ATOM 4046 C C . VAL B 1 171 ? 11.633 5.586 -1.21 1 96.94 171 VAL B C 1
ATOM 4048 O O . VAL B 1 171 ? 12.609 6.051 -0.613 1 96.94 171 VAL B O 1
ATOM 4051 N N . ALA B 1 172 ? 11.461 5.691 -2.523 1 95.06 172 ALA B N 1
ATOM 4052 C CA . ALA B 1 172 ? 12.445 6.375 -3.357 1 95.06 172 ALA B CA 1
ATOM 4053 C C . ALA B 1 172 ? 12.453 7.875 -3.072 1 95.06 172 ALA B C 1
ATOM 4055 O O . ALA B 1 172 ? 13.508 8.508 -3.094 1 95.06 172 ALA B O 1
ATOM 4056 N N . ASP B 1 173 ? 11.297 8.445 -2.781 1 91.44 173 ASP B N 1
ATOM 4057 C CA . ASP B 1 173 ? 11.141 9.844 -2.4 1 91.44 173 ASP B CA 1
ATOM 4058 C C . ASP B 1 173 ? 9.758 10.102 -1.798 1 91.44 173 ASP B C 1
ATOM 4060 O O . ASP B 1 173 ? 8.953 9.18 -1.665 1 91.44 173 ASP B O 1
ATOM 4064 N N . ASP B 1 174 ? 9.492 11.336 -1.43 1 90.31 174 ASP B N 1
ATOM 4065 C CA . ASP B 1 174 ? 8.266 11.672 -0.717 1 90.31 174 ASP B CA 1
ATOM 4066 C C . ASP B 1 174 ? 7.047 11.539 -1.63 1 90.31 174 ASP B C 1
ATOM 4068 O O . ASP B 1 174 ? 5.941 11.258 -1.164 1 90.31 174 ASP B O 1
ATOM 4072 N N . LEU B 1 175 ? 7.234 11.844 -2.852 1 89.31 175 LEU B N 1
ATOM 4073 C CA . LEU B 1 175 ? 6.133 11.703 -3.801 1 89.31 175 LEU B CA 1
ATOM 4074 C C . LEU B 1 175 ? 5.648 10.258 -3.869 1 89.31 175 LEU B C 1
ATOM 4076 O O . LEU B 1 175 ? 4.445 10.008 -3.941 1 89.31 175 LEU B O 1
ATOM 4080 N N . ARG B 1 176 ? 6.641 9.344 -3.879 1 94.69 176 ARG B N 1
ATOM 4081 C CA . ARG B 1 176 ? 6.312 7.918 -3.881 1 94.69 176 ARG B CA 1
ATOM 4082 C C . ARG B 1 176 ? 5.551 7.535 -2.617 1 94.69 176 ARG B C 1
ATOM 4084 O O . ARG B 1 176 ? 4.621 6.727 -2.67 1 94.69 176 ARG B O 1
ATOM 4091 N N . ALA B 1 177 ? 5.973 8.109 -1.512 1 95 177 ALA B N 1
ATOM 4092 C CA . ALA B 1 177 ? 5.266 7.863 -0.257 1 95 177 ALA B CA 1
ATOM 4093 C C . ALA B 1 177 ? 3.793 8.25 -0.372 1 95 177 ALA B C 1
ATOM 4095 O O . ALA B 1 177 ? 2.912 7.48 0.022 1 95 177 ALA B O 1
ATOM 4096 N N . GLU B 1 178 ? 3.553 9.367 -0.894 1 91 178 GLU B N 1
ATOM 4097 C CA . GLU B 1 178 ? 2.191 9.852 -1.076 1 91 178 GLU B CA 1
ATOM 4098 C C . GLU B 1 178 ? 1.393 8.938 -2 1 91 178 GLU B C 1
ATOM 4100 O O . GLU B 1 178 ? 0.247 8.594 -1.703 1 91 178 GLU B O 1
ATOM 4105 N N . ASP B 1 179 ? 1.984 8.562 -3.086 1 92.88 179 ASP B N 1
ATOM 4106 C CA . ASP B 1 179 ? 1.313 7.707 -4.059 1 92.88 179 ASP B CA 1
ATOM 4107 C C . ASP B 1 179 ? 0.893 6.383 -3.43 1 92.88 179 ASP B C 1
ATOM 4109 O O . ASP B 1 179 ? -0.239 5.934 -3.617 1 92.88 179 ASP B O 1
ATOM 4113 N N . ILE B 1 180 ? 1.781 5.766 -2.705 1 96.19 180 ILE B N 1
ATOM 4114 C CA . ILE B 1 180 ? 1.538 4.449 -2.127 1 96.19 180 ILE B CA 1
ATOM 4115 C C . ILE B 1 180 ? 0.483 4.551 -1.028 1 96.19 180 ILE B C 1
ATOM 4117 O O . ILE B 1 180 ? -0.463 3.762 -0.99 1 96.19 180 ILE B O 1
ATOM 4121 N N . VAL B 1 181 ? 0.62 5.547 -0.168 1 96.38 181 VAL B N 1
ATOM 4122 C CA . VAL B 1 181 ? -0.328 5.734 0.926 1 96.38 181 VAL B CA 1
ATOM 4123 C C . VAL B 1 181 ? -1.722 6 0.363 1 96.38 181 VAL B C 1
ATOM 4125 O O . VAL B 1 181 ? -2.705 5.41 0.819 1 96.38 181 VAL B O 1
ATOM 4128 N N . ARG B 1 182 ? -1.825 6.852 -0.583 1 92.56 182 ARG B N 1
ATOM 4129 C CA . ARG B 1 182 ? -3.115 7.188 -1.176 1 92.56 182 ARG B CA 1
ATOM 4130 C C . ARG B 1 182 ? -3.732 5.977 -1.866 1 92.56 182 ARG B C 1
ATOM 4132 O O . ARG B 1 182 ? -4.953 5.801 -1.849 1 92.56 182 ARG B O 1
ATOM 4139 N N . ALA B 1 183 ? -2.912 5.211 -2.547 1 94 183 ALA B N 1
ATOM 4140 C CA . ALA B 1 183 ? -3.416 3.992 -3.178 1 94 183 ALA B CA 1
ATOM 4141 C C . ALA B 1 183 ? -4.059 3.066 -2.148 1 94 183 ALA B C 1
ATOM 4143 O O . ALA B 1 183 ? -5.121 2.494 -2.398 1 94 183 ALA B O 1
ATOM 4144 N N . ILE B 1 184 ? -3.424 2.898 -1.007 1 96.5 184 ILE B N 1
ATOM 4145 C CA . ILE B 1 184 ? -3.963 2.062 0.059 1 96.5 184 ILE B CA 1
ATOM 4146 C C . ILE B 1 184 ? -5.266 2.662 0.577 1 96.5 184 ILE B C 1
ATOM 4148 O O . ILE B 1 184 ? -6.227 1.938 0.845 1 96.5 184 ILE B O 1
ATOM 4152 N N . ALA B 1 185 ? -5.348 3.955 0.667 1 94.44 185 ALA B N 1
ATOM 4153 C CA . ALA B 1 185 ? -6.559 4.629 1.124 1 94.44 185 ALA B CA 1
ATOM 4154 C C . ALA B 1 185 ? -7.727 4.359 0.18 1 94.44 185 ALA B C 1
ATOM 4156 O O . ALA B 1 185 ? -8.836 4.062 0.625 1 94.44 185 ALA B O 1
ATOM 4157 N N . VAL B 1 186 ? -7.453 4.434 -1.071 1 91.62 186 VAL B N 1
ATOM 4158 C CA . VAL B 1 186 ? -8.484 4.297 -2.09 1 91.62 186 VAL B CA 1
ATOM 4159 C C . VAL B 1 186 ? -9.188 2.947 -1.937 1 91.62 186 VAL B C 1
ATOM 4161 O O . VAL B 1 186 ? -10.414 2.867 -1.989 1 91.62 186 VAL B O 1
ATOM 4164 N N . VAL B 1 187 ? -8.453 1.928 -1.65 1 93.38 187 VAL B N 1
ATOM 4165 C CA . VAL B 1 187 ? -9.047 0.598 -1.573 1 93.38 187 VAL B CA 1
ATOM 4166 C C . VAL B 1 187 ? -9.508 0.319 -0.144 1 93.38 187 VAL B C 1
ATOM 4168 O O . VAL B 1 187 ? -9.875 -0.812 0.188 1 93.38 187 VAL B O 1
ATOM 4171 N N . SER B 1 188 ? -9.383 1.258 0.745 1 94.62 188 SER B N 1
ATOM 4172 C CA . SER B 1 188 ? -9.781 1.121 2.143 1 94.62 188 SER B CA 1
ATOM 4173 C C . SER B 1 188 ? -10.789 2.191 2.539 1 94.62 188 SER B C 1
ATOM 4175 O O . SER B 1 188 ? -10.625 2.859 3.562 1 94.62 188 SER B O 1
ATOM 4177 N N . ASP B 1 189 ? -11.727 2.357 1.664 1 91.88 189 ASP B N 1
ATOM 4178 C CA . ASP B 1 189 ? -12.82 3.305 1.861 1 91.88 189 ASP B CA 1
ATOM 4179 C C . ASP B 1 189 ? -12.305 4.742 1.893 1 91.88 189 ASP B C 1
ATOM 4181 O O . ASP B 1 189 ? -12.812 5.574 2.646 1 91.88 189 ASP B O 1
ATOM 4185 N N . ASN B 1 190 ? -11.156 5 1.314 1 90.19 190 ASN B N 1
ATOM 4186 C CA . ASN B 1 190 ? -10.594 6.297 0.947 1 90.19 190 ASN B CA 1
ATOM 4187 C C . ASN B 1 190 ? -10.047 7.035 2.164 1 90.19 190 ASN B C 1
ATOM 4189 O O . ASN B 1 190 ? -9.992 8.266 2.176 1 90.19 190 ASN B O 1
ATOM 4193 N N . LEU B 1 191 ? -9.766 6.336 3.229 1 90.94 191 LEU B N 1
ATOM 4194 C CA . LEU B 1 191 ? -9.172 6.949 4.41 1 90.94 191 LEU B CA 1
ATOM 4195 C C . LEU B 1 191 ? -8.258 5.969 5.133 1 90.94 191 LEU B C 1
ATOM 4197 O O . LEU B 1 191 ? -8.633 4.812 5.352 1 90.94 191 LEU B O 1
ATOM 4201 N N . VAL B 1 192 ? -7.109 6.43 5.5 1 96.31 192 VAL B N 1
ATOM 4202 C CA . VAL B 1 192 ? -6.184 5.633 6.297 1 96.31 192 VAL B CA 1
ATOM 4203 C C . VAL B 1 192 ? -5.527 6.512 7.359 1 96.31 192 VAL B C 1
ATOM 4205 O O . VAL B 1 192 ? -5.535 7.738 7.25 1 96.31 192 VAL B O 1
ATOM 4208 N N . GLY B 1 193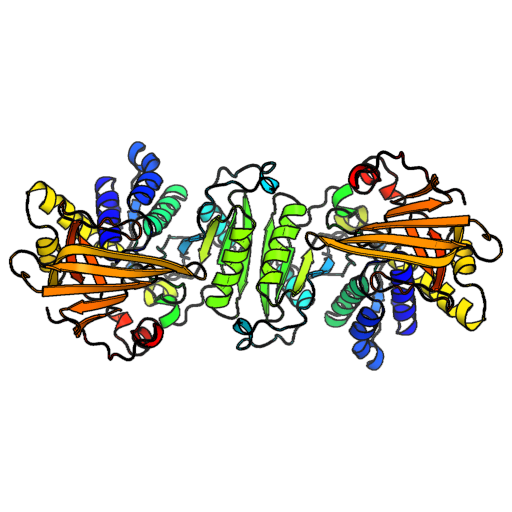 ? -5.09 5.863 8.438 1 97.25 193 GLY B N 1
ATOM 4209 C CA . GLY B 1 193 ? -4.148 6.5 9.344 1 97.25 193 GLY B CA 1
ATOM 4210 C C . GLY B 1 193 ? -2.703 6.355 8.898 1 97.25 193 GLY B C 1
ATOM 4211 O O . GLY B 1 193 ? -2.316 5.32 8.352 1 97.25 193 GLY B O 1
ATOM 4212 N N . VAL B 1 194 ? -1.967 7.355 9.156 1 98.12 194 VAL B N 1
ATOM 4213 C CA . VAL B 1 194 ? -0.561 7.379 8.766 1 98.12 194 VAL B CA 1
ATOM 4214 C C . VAL B 1 194 ? 0.291 7.863 9.938 1 98.12 194 VAL B C 1
ATOM 4216 O O . VAL B 1 194 ? -0.193 8.594 10.805 1 98.12 194 VAL B O 1
ATOM 4219 N N . ALA B 1 195 ? 1.445 7.414 10.055 1 98.31 195 ALA B N 1
ATOM 4220 C CA . ALA B 1 195 ? 2.488 7.914 10.945 1 98.31 195 ALA B CA 1
ATOM 4221 C C . ALA B 1 195 ? 3.842 7.945 10.25 1 98.31 195 ALA B C 1
ATOM 4223 O O . ALA B 1 195 ? 4.324 6.918 9.766 1 98.31 195 ALA B O 1
ATOM 4224 N N . ASP B 1 196 ? 4.441 9.109 10.172 1 97.94 196 ASP B N 1
ATOM 4225 C CA . ASP B 1 196 ? 5.699 9.195 9.43 1 97.94 196 ASP B CA 1
ATOM 4226 C C . ASP B 1 196 ? 6.762 9.938 10.234 1 97.94 196 ASP B C 1
ATOM 4228 O O . ASP B 1 196 ? 6.508 10.359 11.359 1 97.94 196 ASP B O 1
ATOM 4232 N N . HIS B 1 197 ? 8.047 9.898 9.789 1 97.81 197 HIS B N 1
ATOM 4233 C CA . HIS B 1 197 ? 9.188 10.594 10.367 1 97.81 197 HIS B CA 1
ATOM 4234 C C . HIS B 1 197 ? 9.445 10.133 11.797 1 97.81 197 HIS B C 1
ATOM 4236 O O . HIS B 1 197 ? 9.742 10.953 12.672 1 97.81 197 HIS B O 1
ATOM 4242 N N . ALA B 1 198 ? 9.172 8.867 12.023 1 98.06 198 ALA B N 1
ATOM 4243 C CA . ALA B 1 198 ? 9.617 8.336 13.312 1 98.06 198 ALA B CA 1
ATOM 4244 C C . ALA B 1 198 ? 11.133 8.484 13.469 1 98.06 198 ALA B C 1
ATOM 4246 O O . ALA B 1 198 ? 11.898 7.93 12.688 1 98.06 198 ALA B O 1
ATOM 4247 N N . ASN B 1 199 ? 11.57 9.203 14.469 1 98.19 199 ASN B N 1
ATOM 4248 C CA . ASN B 1 199 ? 12.992 9.453 14.664 1 98.19 199 ASN B CA 1
ATOM 4249 C C . ASN B 1 199 ? 13.312 9.82 16.109 1 98.19 199 ASN B C 1
ATOM 4251 O O . ASN B 1 199 ? 12.406 10.039 16.906 1 98.19 199 ASN B O 1
ATOM 4255 N N . VAL B 1 200 ? 14.539 9.844 16.453 1 98.25 200 VAL B N 1
ATOM 4256 C CA . VAL B 1 200 ? 15 10.125 17.812 1 98.25 200 VAL B CA 1
ATOM 4257 C C . VAL B 1 200 ? 15.016 11.633 18.047 1 98.25 200 VAL B C 1
ATOM 4259 O O . VAL B 1 200 ? 15.078 12.414 17.109 1 98.25 200 VAL B O 1
ATOM 4262 N N . GLY B 1 201 ? 15.031 11.961 19.344 1 98.38 201 GLY B N 1
ATOM 4263 C CA . GLY B 1 201 ? 14.953 13.352 19.781 1 98.38 201 GLY B CA 1
ATOM 4264 C C . GLY B 1 201 ? 16.062 14.219 19.203 1 98.38 201 GLY B C 1
ATOM 4265 O O . GLY B 1 201 ? 15.82 15.367 18.812 1 98.38 201 GLY B O 1
ATOM 4266 N N . LYS B 1 202 ? 17.25 13.703 19.078 1 98.25 202 LYS B N 1
ATOM 4267 C CA . LYS B 1 202 ? 18.375 14.477 18.562 1 98.25 202 LYS B CA 1
ATOM 4268 C C . LYS B 1 202 ? 18.109 14.961 17.141 1 98.25 202 LYS B C 1
ATOM 4270 O O . LYS B 1 202 ? 18.453 16.094 16.797 1 98.25 202 LYS B O 1
ATOM 4275 N N . VAL B 1 203 ? 17.484 14.172 16.328 1 98.38 203 VAL B N 1
ATOM 4276 C CA . VAL B 1 203 ? 17.156 14.523 14.945 1 98.38 203 VAL B CA 1
ATOM 4277 C C . VAL B 1 203 ? 15.969 15.477 14.922 1 98.38 203 VAL B C 1
ATOM 4279 O O . VAL B 1 203 ? 16 16.5 14.234 1 98.38 203 VAL B O 1
ATOM 4282 N N . ILE B 1 204 ? 14.953 15.18 15.734 1 98.44 204 ILE B N 1
ATOM 4283 C CA . ILE B 1 204 ? 13.711 15.938 15.758 1 98.44 204 ILE B CA 1
ATOM 4284 C C . ILE B 1 204 ? 13.992 17.375 16.203 1 98.44 204 ILE B C 1
ATOM 4286 O O . ILE B 1 204 ? 13.469 18.312 15.602 1 98.44 204 ILE B O 1
ATOM 4290 N N . LYS B 1 205 ? 14.844 17.547 17.156 1 98.12 205 LYS B N 1
ATOM 4291 C CA . LYS B 1 205 ? 15.164 18.844 17.719 1 98.12 205 LYS B CA 1
ATOM 4292 C C . LYS B 1 205 ? 15.766 19.781 16.656 1 98.12 205 LYS B C 1
ATOM 4294 O O . LYS B 1 205 ? 15.602 21 16.734 1 98.12 205 LYS B O 1
ATOM 4299 N N . ASN B 1 206 ? 16.312 19.172 15.656 1 97.19 206 ASN B N 1
ATOM 4300 C CA . ASN B 1 206 ? 17 19.969 14.641 1 97.19 206 ASN B CA 1
ATOM 4301 C C . ASN B 1 206 ? 16.172 20.047 13.352 1 97.19 206 ASN B C 1
ATOM 4303 O O . ASN B 1 206 ? 16.641 20.594 12.352 1 97.19 206 ASN B O 1
ATOM 4307 N N . SER B 1 207 ? 14.969 19.562 13.383 1 97.75 207 SER B N 1
ATOM 4308 C CA . SER B 1 207 ? 14.266 19.422 12.109 1 97.75 207 SER B CA 1
ATOM 4309 C C . SER B 1 207 ? 12.969 20.219 12.094 1 97.75 207 SER B C 1
ATOM 4311 O O . SER B 1 207 ? 12.391 20.453 11.031 1 97.75 207 SER B O 1
ATOM 4313 N N . LEU B 1 208 ? 12.523 20.703 13.203 1 98.31 208 LEU B N 1
ATOM 4314 C CA . LEU B 1 208 ? 11.18 21.266 13.289 1 98.31 208 LEU B CA 1
ATOM 4315 C C . LEU B 1 208 ? 11.242 22.75 13.648 1 98.31 208 LEU B C 1
ATOM 4317 O O . LEU B 1 208 ? 12.305 23.266 14.016 1 98.31 208 LEU B O 1
ATOM 4321 N N . ILE B 1 209 ? 10.141 23.453 13.492 1 98.5 209 ILE B N 1
ATOM 4322 C CA . ILE B 1 209 ? 9.977 24.844 13.906 1 98.5 209 ILE B CA 1
ATOM 4323 C C . ILE B 1 209 ? 9.602 24.906 15.383 1 98.5 209 ILE B C 1
ATOM 4325 O O . ILE B 1 209 ? 8.477 24.547 15.758 1 98.5 209 ILE B O 1
ATOM 4329 N N . PRO B 1 210 ? 10.531 25.328 16.203 1 98.31 210 PRO B N 1
ATOM 4330 C CA . PRO B 1 210 ? 10.25 25.328 17.641 1 98.31 210 PRO B CA 1
ATOM 4331 C C . PRO B 1 210 ? 9.141 26.297 18.031 1 98.31 210 PRO B C 1
ATOM 4333 O O . PRO B 1 210 ? 9.062 27.406 17.484 1 98.31 210 PRO B O 1
ATOM 4336 N N . GLY B 1 211 ? 8.242 25.906 18.922 1 98.38 211 GLY B N 1
ATOM 4337 C CA . GLY B 1 211 ? 7.246 26.781 19.516 1 98.38 211 GLY B CA 1
ATOM 4338 C C . GLY B 1 211 ? 6.035 26.984 18.625 1 98.38 211 GLY B C 1
ATOM 4339 O O . GLY B 1 211 ? 5.215 27.875 18.891 1 98.38 211 GLY B O 1
ATOM 4340 N N . ALA B 1 212 ? 5.934 26.219 17.609 1 98.56 212 ALA B N 1
ATOM 4341 C CA . ALA B 1 212 ? 4.891 26.438 16.609 1 98.56 212 ALA B CA 1
ATOM 4342 C C . ALA B 1 212 ? 3.504 26.219 17.219 1 98.56 212 ALA B C 1
ATOM 4344 O O . ALA B 1 212 ? 2.557 26.938 16.875 1 98.56 212 ALA B O 1
ATOM 4345 N N . ILE B 1 213 ? 3.332 25.234 18.094 1 98.81 213 ILE B N 1
ATOM 4346 C CA . ILE B 1 213 ? 2.045 24.953 18.719 1 98.81 213 ILE B CA 1
ATOM 4347 C C . ILE B 1 213 ? 1.646 26.109 19.625 1 98.81 213 ILE B C 1
ATOM 4349 O O . ILE B 1 213 ? 0.501 26.562 19.594 1 98.81 213 ILE B O 1
ATOM 4353 N N . THR B 1 214 ? 2.564 26.531 20.391 1 98.69 214 THR B N 1
ATOM 4354 C CA . THR B 1 214 ? 2.334 27.672 21.281 1 98.69 214 THR B CA 1
ATOM 4355 C C . THR B 1 214 ? 1.981 28.922 20.469 1 98.69 214 THR B C 1
ATOM 4357 O O . THR B 1 214 ? 1.084 29.672 20.828 1 98.69 214 THR B O 1
ATOM 4360 N N . TYR B 1 215 ? 2.703 29.141 19.406 1 98.69 215 TYR B N 1
ATOM 4361 C CA . TYR B 1 215 ? 2.43 30.266 18.516 1 98.69 215 TYR B CA 1
ATOM 4362 C C . TYR B 1 215 ? 0.981 30.25 18.047 1 98.69 215 TYR B C 1
ATOM 4364 O O . TYR B 1 215 ? 0.289 31.266 18.094 1 98.69 215 TYR B O 1
ATOM 4372 N N . ALA B 1 216 ? 0.52 29.094 17.594 1 98.81 216 ALA B N 1
ATOM 4373 C CA . ALA B 1 216 ? -0.858 28.938 17.141 1 98.81 216 ALA B CA 1
ATOM 4374 C C . ALA B 1 216 ? -1.844 29.172 18.281 1 98.81 216 ALA B C 1
ATOM 4376 O O . ALA B 1 216 ? -2.881 29.812 18.094 1 98.81 216 ALA B O 1
ATOM 4377 N N . GLN B 1 217 ? -1.571 28.625 19.422 1 98.81 217 GLN B N 1
ATOM 4378 C CA . GLN B 1 217 ? -2.432 28.812 20.578 1 98.81 217 GLN B CA 1
ATOM 4379 C C . GLN B 1 217 ? -2.598 30.281 20.906 1 98.81 217 GLN B C 1
ATOM 4381 O O . GLN B 1 217 ? -3.693 30.734 21.266 1 98.81 217 GLN B O 1
ATOM 4386 N N . GLU B 1 218 ? -1.526 31.016 20.859 1 98.81 218 GLU B N 1
ATOM 4387 C CA . GLU B 1 218 ? -1.56 32.438 21.156 1 98.81 218 GLU B CA 1
ATOM 4388 C C . GLU B 1 218 ? -2.455 33.188 20.172 1 98.81 218 GLU B C 1
ATOM 4390 O O . GLU B 1 218 ? -3.215 34.062 20.562 1 98.81 218 GLU B O 1
ATOM 4395 N N . ILE B 1 219 ? -2.348 32.844 18.953 1 98.81 219 ILE B N 1
ATOM 4396 C CA . ILE B 1 219 ? -3.211 33.438 17.938 1 98.81 219 ILE B CA 1
ATOM 4397 C C . ILE B 1 219 ? -4.672 33.188 18.281 1 98.81 219 ILE B C 1
ATOM 4399 O O . ILE B 1 219 ? -5.508 34.094 18.234 1 98.81 219 ILE B O 1
ATOM 4403 N N . GLY B 1 220 ? -4.98 31.938 18.594 1 98.81 220 GLY B N 1
ATOM 4404 C CA . GLY B 1 220 ? -6.344 31.578 18.969 1 98.81 220 GLY B CA 1
ATOM 4405 C C . GLY B 1 220 ? -6.844 32.344 20.172 1 98.81 220 GLY B C 1
ATOM 4406 O O . GLY B 1 220 ? -8.016 32.719 20.234 1 98.81 220 GLY B O 1
ATOM 4407 N N . ARG B 1 221 ? -5.996 32.531 21.125 1 98.69 221 ARG B N 1
ATOM 4408 C CA . ARG B 1 221 ? -6.352 33.281 22.312 1 98.69 221 ARG B CA 1
ATOM 4409 C C . ARG B 1 221 ? -6.66 34.75 21.953 1 98.69 221 ARG B C 1
ATOM 4411 O O . ARG B 1 221 ? -7.656 35.281 22.422 1 98.69 221 ARG B O 1
ATOM 4418 N N . VAL B 1 222 ? -5.797 35.344 21.172 1 98.81 222 VAL B N 1
ATOM 4419 C CA . VAL B 1 222 ? -6.02 36.719 20.719 1 98.81 222 VAL B CA 1
ATOM 4420 C C . VAL B 1 222 ? -7.367 36.812 20 1 98.81 222 VAL B C 1
ATOM 4422 O O . VAL B 1 222 ? -8.133 37.75 20.234 1 98.81 222 VAL B O 1
ATOM 4425 N N . LEU B 1 223 ? -7.613 35.844 19.172 1 98.81 223 LEU B N 1
ATOM 4426 C CA . LEU B 1 223 ? -8.875 35.812 18.438 1 98.81 223 LEU B CA 1
ATOM 4427 C C . LEU B 1 223 ? -10.062 35.75 19.406 1 98.81 223 LEU B C 1
ATOM 4429 O O . LEU B 1 223 ? -10.961 36.594 19.312 1 98.81 223 LEU B O 1
ATOM 4433 N N . ARG B 1 224 ? -10.062 34.844 20.312 1 98.62 224 ARG B N 1
ATOM 4434 C CA . ARG B 1 224 ? -11.164 34.656 21.266 1 98.62 224 ARG B CA 1
ATOM 4435 C C . ARG B 1 224 ? -11.383 35.906 22.094 1 98.62 224 ARG B C 1
ATOM 4437 O O . ARG B 1 224 ? -12.508 36.438 22.172 1 98.62 224 ARG B O 1
ATOM 4444 N N . GLU B 1 225 ? -10.344 36.406 22.656 1 98.56 225 GLU B N 1
ATOM 4445 C CA . GLU B 1 225 ? -10.445 37.562 23.547 1 98.56 225 GLU B CA 1
ATOM 4446 C C . GLU B 1 225 ? -10.914 38.781 22.812 1 98.56 225 GLU B C 1
ATOM 4448 O O . GLU B 1 225 ? -11.695 39.594 23.328 1 98.56 225 GLU B O 1
ATOM 4453 N N . THR B 1 226 ? -10.367 39 21.641 1 98.62 226 THR B N 1
ATOM 4454 C CA . THR B 1 226 ? -10.766 40.156 20.844 1 98.62 226 THR B CA 1
ATOM 4455 C C . THR B 1 226 ? -12.242 40.062 20.453 1 98.62 226 THR B C 1
ATOM 4457 O O . THR B 1 226 ? -12.969 41.062 20.5 1 98.62 226 THR B O 1
ATOM 4460 N N . LYS B 1 227 ? -12.602 38.875 20.031 1 97.25 227 LYS B N 1
ATOM 4461 C CA . LYS B 1 227 ? -14.008 38.656 19.688 1 97.25 227 LYS B CA 1
ATOM 4462 C C . LYS B 1 227 ? -14.914 38.969 20.875 1 97.25 227 LYS B C 1
ATOM 4464 O O . LYS B 1 227 ? -15.953 39.625 20.719 1 97.25 227 LYS B O 1
ATOM 4469 N N . GLU B 1 228 ? -14.594 38.531 22 1 97.25 228 GLU B N 1
ATOM 4470 C CA . GLU B 1 228 ? -15.359 38.75 23.219 1 97.25 228 GLU B CA 1
ATOM 4471 C C . GLU B 1 228 ? -15.453 40.219 23.562 1 97.25 228 GLU B C 1
ATOM 4473 O O . GLU B 1 228 ? -16.469 40.688 24.094 1 97.25 228 GLU B O 1
ATOM 4478 N N . ALA B 1 229 ? -14.484 40.906 23.188 1 97.69 229 ALA B N 1
ATOM 4479 C CA . ALA B 1 229 ? -14.438 42.344 23.469 1 97.69 229 ALA B CA 1
ATOM 4480 C C . ALA B 1 229 ? -15.102 43.125 22.344 1 97.69 229 ALA B C 1
ATOM 4482 O O . ALA B 1 229 ? -15.242 44.344 22.453 1 97.69 229 ALA B O 1
ATOM 4483 N N . GLY B 1 230 ? -15.453 42.5 21.344 1 96.5 230 GLY B N 1
ATOM 4484 C CA . GLY B 1 230 ? -16.094 43.156 20.203 1 96.5 230 GLY B CA 1
ATOM 4485 C C . GLY B 1 230 ? -15.109 43.906 19.328 1 96.5 230 GLY B C 1
ATOM 4486 O O . GLY B 1 230 ? -15.484 44.875 18.656 1 96.5 230 GLY B O 1
ATOM 4487 N N . GLY B 1 231 ? -13.859 43.5 19.406 1 97.25 231 GLY B N 1
ATOM 4488 C CA . GLY B 1 231 ? -12.828 44.156 18.641 1 97.25 231 GLY B CA 1
ATOM 4489 C C . GLY B 1 231 ? -12.609 43.562 17.266 1 97.25 231 GLY B C 1
ATOM 4490 O O . GLY B 1 231 ? -13.328 42.656 16.859 1 97.25 231 GLY B O 1
ATOM 4491 N N . ASP B 1 232 ? -11.625 44.156 16.578 1 97.75 232 ASP B N 1
ATOM 4492 C CA . ASP B 1 232 ? -11.25 43.719 15.242 1 97.75 232 ASP B CA 1
ATOM 4493 C C . ASP B 1 232 ? -10.211 42.594 15.305 1 97.75 232 ASP B C 1
ATOM 4495 O O . ASP B 1 232 ? -9.016 42.844 15.445 1 97.75 232 ASP B O 1
ATOM 4499 N N . VAL B 1 233 ? -10.656 41.438 15.102 1 98.5 233 VAL B N 1
ATOM 4500 C CA . VAL B 1 233 ? -9.836 40.25 15.273 1 98.5 233 VAL B CA 1
ATOM 4501 C C . VAL B 1 233 ? -8.648 40.281 14.32 1 98.5 233 VAL B C 1
ATOM 4503 O O . VAL B 1 233 ? -7.512 40 14.711 1 98.5 233 VAL B O 1
ATOM 4506 N N . ALA B 1 234 ? -8.883 40.594 13.047 1 98.25 234 ALA B N 1
ATOM 4507 C CA . ALA B 1 234 ? -7.828 40.656 12.039 1 98.25 234 ALA B CA 1
ATOM 4508 C C . ALA B 1 234 ? -6.703 41.594 12.453 1 98.25 234 ALA B C 1
ATOM 4510 O O . ALA B 1 234 ? -5.527 41.219 12.43 1 98.25 234 ALA B O 1
ATOM 4511 N N . SER B 1 235 ? -7.078 42.75 12.859 1 98 235 SER B N 1
ATOM 4512 C CA . SER B 1 235 ? -6.102 43.75 13.281 1 98 235 SER B CA 1
ATOM 4513 C C . SER B 1 235 ? -5.363 43.312 14.539 1 98 235 SER B C 1
ATOM 4515 O O . SER B 1 235 ? -4.156 43.531 14.664 1 98 235 SER B O 1
ATOM 4517 N N . ALA B 1 236 ? -6.094 42.75 15.453 1 98.69 236 ALA B N 1
ATOM 4518 C CA . ALA B 1 236 ? -5.5 42.312 16.719 1 98.69 236 ALA B CA 1
ATOM 4519 C C . ALA B 1 236 ? -4.438 41.25 16.484 1 98.69 236 ALA B C 1
ATOM 4521 O O . ALA B 1 236 ? -3.375 41.281 17.094 1 98.69 236 ALA B O 1
ATOM 4522 N N . ILE B 1 237 ? -4.746 40.281 15.633 1 98.69 237 ILE B N 1
ATOM 4523 C CA . ILE B 1 237 ? -3.789 39.219 15.32 1 98.69 237 ILE B CA 1
ATOM 4524 C C . ILE B 1 237 ? -2.549 39.844 14.664 1 98.69 237 ILE B C 1
ATOM 4526 O O . ILE B 1 237 ? -1.421 39.469 15.016 1 98.69 237 ILE B O 1
ATOM 4530 N N . CYS B 1 238 ? -2.719 40.719 13.711 1 98.38 238 CYS B N 1
ATOM 4531 C CA . CYS B 1 238 ? -1.609 41.375 13.016 1 98.38 238 CYS B CA 1
ATOM 4532 C C . CYS B 1 238 ? -0.723 42.125 13.984 1 98.38 238 CYS B C 1
ATOM 4534 O O . CYS B 1 238 ? 0.504 42.094 13.883 1 98.38 238 CYS B O 1
ATOM 4536 N N . ASP B 1 239 ? -1.368 42.844 14.875 1 97.88 239 ASP B N 1
ATOM 4537 C CA . ASP B 1 239 ? -0.619 43.625 15.859 1 97.88 239 ASP B CA 1
ATOM 4538 C C . ASP B 1 239 ? 0.205 42.719 16.766 1 97.88 239 ASP B C 1
ATOM 4540 O O . ASP B 1 239 ? 1.34 43.031 17.125 1 97.88 239 ASP B O 1
ATOM 4544 N N . ASP B 1 240 ? -0.356 41.656 17.094 1 98 240 ASP B N 1
ATOM 4545 C CA . ASP B 1 240 ? 0.269 40.75 18.047 1 98 240 ASP B CA 1
ATOM 4546 C C . ASP B 1 240 ? 1.367 39.906 17.391 1 98 240 ASP B C 1
ATOM 4548 O O . ASP B 1 240 ? 2.334 39.531 18.047 1 98 240 ASP B O 1
ATOM 4552 N N . LYS B 1 241 ? 1.264 39.562 16.094 1 98.06 241 LYS B N 1
ATOM 4553 C CA . LYS B 1 241 ? 2.133 38.594 15.453 1 98.06 241 LYS B CA 1
ATOM 4554 C C . LYS B 1 241 ? 2.879 39.188 14.273 1 98.06 241 LYS B C 1
ATOM 4556 O O . LYS B 1 241 ? 3.289 38.5 13.359 1 98.06 241 LYS B O 1
ATOM 4561 N N . GLU B 1 242 ? 3.041 40.438 14.273 1 96.31 242 GLU B N 1
ATOM 4562 C CA 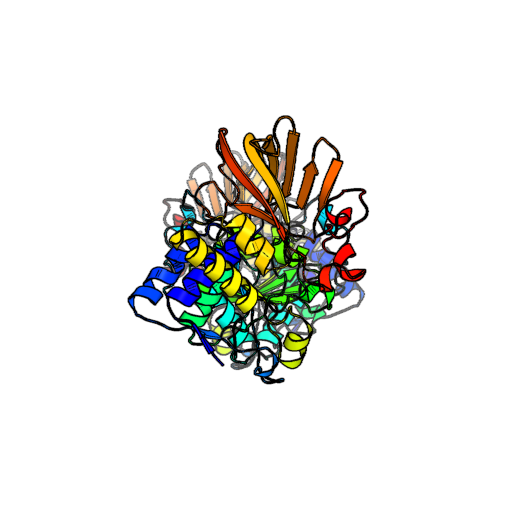. GLU B 1 242 ? 3.795 41.156 13.266 1 96.31 242 GLU B CA 1
ATOM 4563 C C . GLU B 1 242 ? 3.221 40.938 11.875 1 96.31 242 GLU B C 1
ATOM 4565 O O . GLU B 1 242 ? 3.965 40.656 10.93 1 96.31 242 GLU B O 1
ATOM 4570 N N . GLY B 1 243 ? 1.898 40.906 11.781 1 98.25 243 GLY B N 1
ATOM 4571 C CA . GLY B 1 243 ? 1.204 40.75 10.516 1 98.25 243 GLY B CA 1
ATOM 4572 C C . GLY B 1 243 ? 0.752 42.062 9.914 1 98.25 243 GLY B C 1
ATOM 4573 O O . GLY B 1 243 ? 1.196 43.125 10.336 1 98.25 243 GLY B O 1
ATOM 4574 N N . LYS B 1 244 ? 0.036 41.938 8.844 1 98.06 244 LYS B N 1
ATOM 4575 C CA . LYS B 1 244 ? -0.5 43.094 8.133 1 98.06 244 LYS B CA 1
ATOM 4576 C C . LYS B 1 244 ? -1.882 42.781 7.559 1 98.06 244 LYS B C 1
ATOM 4578 O O . LYS B 1 244 ? -2.102 41.719 6.98 1 98.06 244 LYS B O 1
ATOM 4583 N N . VAL B 1 245 ? -2.791 43.719 7.809 1 97.88 245 VAL B N 1
ATOM 4584 C CA . VAL B 1 245 ? -4.059 43.656 7.094 1 97.88 245 VAL B CA 1
ATOM 4585 C C . VAL B 1 245 ? -3.85 44 5.625 1 97.88 245 VAL B C 1
ATOM 4587 O O . VAL B 1 245 ? -3.395 45.125 5.309 1 97.88 245 VAL B O 1
ATOM 4590 N N . LEU B 1 246 ? -4.168 43.125 4.715 1 97.94 246 LEU B N 1
ATOM 4591 C CA . LEU B 1 246 ? -3.906 43.312 3.291 1 97.94 246 LEU B CA 1
ATOM 4592 C C . LEU B 1 246 ? -5.105 43.938 2.596 1 97.94 246 LEU B C 1
ATOM 4594 O O . LEU B 1 246 ? -4.945 44.719 1.658 1 97.94 246 LEU B O 1
ATOM 4598 N N . PHE B 1 247 ? -6.281 43.5 3.029 1 98.31 247 PHE B N 1
ATOM 4599 C CA . PHE B 1 247 ? -7.465 43.875 2.275 1 98.31 247 PHE B CA 1
ATOM 4600 C C . PHE B 1 247 ? -8.734 43.594 3.07 1 98.31 247 PHE B C 1
ATOM 4602 O O . PHE B 1 247 ? -8.781 42.656 3.85 1 98.31 247 PHE B O 1
ATOM 4609 N N . ARG B 1 248 ? -9.773 44.406 2.965 1 98.25 248 ARG B N 1
ATOM 4610 C CA . ARG B 1 248 ? -11.117 44.188 3.494 1 98.25 248 ARG B CA 1
ATOM 4611 C C . ARG B 1 248 ? -12.164 44.344 2.4 1 98.25 248 ARG B C 1
ATOM 4613 O O . ARG B 1 248 ? -12.172 45.344 1.67 1 98.25 248 ARG B O 1
ATOM 4620 N N . GLY B 1 249 ? -12.992 43.375 2.275 1 98.19 249 GLY B N 1
ATOM 4621 C CA . GLY B 1 249 ? -14.039 43.406 1.26 1 98.19 249 GLY B CA 1
ATOM 4622 C C . GLY B 1 249 ? -14.977 42.219 1.315 1 98.19 249 GLY B C 1
ATOM 4623 O O . GLY B 1 249 ? -15.203 41.656 2.387 1 98.19 249 GLY B O 1
ATOM 4624 N N . HIS B 1 250 ? -15.711 42.031 0.217 1 98.12 250 HIS B N 1
ATOM 4625 C CA . HIS B 1 250 ? -16.594 40.875 0.088 1 98.12 250 HIS B CA 1
ATOM 4626 C C . HIS B 1 250 ? -16.25 40.062 -1.16 1 98.12 250 HIS B C 1
ATOM 4628 O O . HIS B 1 250 ? -15.727 40.594 -2.135 1 98.12 250 HIS B O 1
ATOM 4634 N N . ILE B 1 251 ? -16.484 38.812 -1.124 1 98.06 251 ILE B N 1
ATOM 4635 C CA . ILE B 1 251 ? -16.188 37.906 -2.234 1 98.06 251 ILE B CA 1
ATOM 4636 C C . ILE B 1 251 ? -17.078 38.25 -3.428 1 98.06 251 ILE B C 1
ATOM 4638 O O . ILE B 1 251 ? -18.312 38.281 -3.309 1 98.06 251 ILE B O 1
ATOM 4642 N N . SER B 1 252 ? -16.484 38.531 -4.52 1 98.12 252 SER B N 1
ATOM 4643 C CA . SER B 1 252 ? -17.203 38.875 -5.738 1 98.12 252 SER B CA 1
ATOM 4644 C C . SER B 1 252 ? -17.281 37.656 -6.68 1 98.12 252 SER B C 1
ATOM 4646 O O . SER B 1 252 ? -18.188 37.594 -7.512 1 98.12 252 SER B O 1
ATOM 4648 N N . ASP B 1 253 ? -16.281 36.781 -6.586 1 97.31 253 ASP B N 1
ATOM 4649 C CA . ASP B 1 253 ? -16.25 35.562 -7.398 1 97.31 253 ASP B CA 1
ATOM 4650 C C . ASP B 1 253 ? -15.367 34.5 -6.746 1 97.31 253 ASP B C 1
ATOM 4652 O O . ASP B 1 253 ? -14.469 34.812 -5.961 1 97.31 253 ASP B O 1
ATOM 4656 N N . TYR B 1 254 ? -15.688 33.281 -6.965 1 96 254 TYR B N 1
ATOM 4657 C CA . TYR B 1 254 ? -14.953 32.156 -6.418 1 96 254 TYR B CA 1
ATOM 4658 C C . TYR B 1 254 ? -15.008 30.953 -7.371 1 96 254 TYR B C 1
ATOM 4660 O O . TYR B 1 254 ? -16.078 30.547 -7.809 1 96 254 TYR B O 1
ATOM 4668 N N . THR B 1 255 ? -13.859 30.422 -7.719 1 95.38 255 THR B N 1
ATOM 4669 C CA . THR B 1 255 ? -13.766 29.203 -8.516 1 95.38 255 THR B CA 1
ATOM 4670 C C . THR B 1 255 ? -12.93 28.156 -7.797 1 95.38 255 THR B C 1
ATOM 4672 O O . THR B 1 255 ? -11.953 28.484 -7.129 1 95.38 255 THR B O 1
ATOM 4675 N N . CYS B 1 256 ? -13.328 26.922 -7.898 1 93.19 256 CYS B N 1
ATOM 4676 C CA . CYS B 1 256 ? -12.586 25.812 -7.305 1 93.19 256 CYS B CA 1
ATOM 4677 C C . CYS B 1 256 ? -12.734 24.547 -8.148 1 93.19 256 CYS B C 1
ATOM 4679 O O . CYS B 1 256 ? -13.852 24.172 -8.531 1 93.19 256 CYS B O 1
ATOM 4681 N N . GLU B 1 257 ? -11.68 23.953 -8.523 1 92.38 257 GLU B N 1
ATOM 4682 C CA . GLU B 1 257 ? -11.664 22.703 -9.266 1 92.38 257 GLU B CA 1
ATOM 4683 C C . GLU B 1 257 ? -10.75 21.672 -8.594 1 92.38 257 GLU B C 1
ATOM 4685 O O . GLU B 1 257 ? -9.688 22.031 -8.078 1 92.38 257 GLU B O 1
ATOM 4690 N N . THR B 1 258 ? -11.18 20.5 -8.594 1 86.25 258 THR B N 1
ATOM 4691 C CA . THR B 1 258 ? -10.367 19.406 -8.055 1 86.25 258 THR B CA 1
ATOM 4692 C C . THR B 1 258 ? -9.609 18.703 -9.164 1 86.25 258 THR B C 1
ATOM 4694 O O . THR B 1 258 ? -10.211 18.266 -10.156 1 86.25 258 THR B O 1
ATOM 4697 N N . ARG B 1 259 ? -8.414 18.625 -9.094 1 82.75 259 ARG B N 1
ATOM 4698 C CA . ARG B 1 259 ? -7.543 17.938 -10.047 1 82.75 259 ARG B CA 1
ATOM 4699 C C . ARG B 1 259 ? -6.457 17.156 -9.32 1 82.75 259 ARG B C 1
ATOM 4701 O O . ARG B 1 259 ? -5.711 17.703 -8.516 1 82.75 259 ARG B O 1
ATOM 4708 N N . ASP B 1 260 ? -6.285 15.859 -9.562 1 71.62 260 ASP B N 1
ATOM 4709 C CA . ASP B 1 260 ? -5.234 15.008 -9.016 1 71.62 260 ASP B CA 1
ATOM 4710 C C . ASP B 1 260 ? -5.242 15.039 -7.488 1 71.62 260 ASP B C 1
ATOM 4712 O O . ASP B 1 260 ? -4.184 15.07 -6.859 1 71.62 260 ASP B O 1
ATOM 4716 N N . GLY B 1 261 ? -6.371 15.25 -6.918 1 74 261 GLY B N 1
ATOM 4717 C CA . GLY B 1 261 ? -6.531 15.195 -5.473 1 74 261 GLY B CA 1
ATOM 4718 C C . GLY B 1 261 ? -6.273 16.516 -4.789 1 74 261 GLY B C 1
ATOM 4719 O O . GLY B 1 261 ? -6.242 16.594 -3.561 1 74 261 GLY B O 1
ATOM 4720 N N . PHE B 1 262 ? -6.094 17.562 -5.625 1 84.5 262 PHE B N 1
ATOM 4721 C CA . PHE B 1 262 ? -5.867 18.906 -5.094 1 84.5 262 PHE B CA 1
ATOM 4722 C C . PHE B 1 262 ? -6.988 19.844 -5.508 1 84.5 262 PHE B C 1
ATOM 4724 O O . PHE B 1 262 ? -7.547 19.703 -6.598 1 84.5 262 PHE B O 1
ATOM 4731 N N . ASN B 1 263 ? -7.258 20.75 -4.641 1 88.75 263 ASN B N 1
ATOM 4732 C CA . ASN B 1 263 ? -8.172 21.844 -4.973 1 88.75 263 ASN B CA 1
ATOM 4733 C C . ASN B 1 263 ? -7.418 23.062 -5.469 1 88.75 263 ASN B C 1
ATOM 4735 O O . ASN B 1 263 ? -6.531 23.578 -4.777 1 88.75 263 ASN B O 1
ATOM 4739 N N . PHE B 1 264 ? -7.789 23.453 -6.699 1 93.44 264 PHE B N 1
ATOM 4740 C CA . PHE B 1 264 ? -7.254 24.672 -7.281 1 93.44 264 PHE B CA 1
ATOM 4741 C C . PHE B 1 264 ? -8.359 25.703 -7.484 1 93.44 264 PHE B C 1
ATOM 4743 O O . PHE B 1 264 ? -9.484 25.359 -7.828 1 93.44 264 PHE B O 1
ATOM 4750 N N . GLY B 1 265 ? -7.918 26.984 -7.32 1 95.75 265 GLY B N 1
ATOM 4751 C CA . GLY B 1 265 ? -8.922 27.984 -7.641 1 95.75 265 GLY B CA 1
ATOM 4752 C C . GLY B 1 265 ? -8.461 29.406 -7.34 1 95.75 265 GLY B C 1
ATOM 4753 O O . GLY B 1 265 ? -7.266 29.641 -7.168 1 95.75 265 GLY B O 1
ATOM 4754 N N . GLU B 1 266 ? -9.547 30.281 -7.41 1 97.56 266 GLU B N 1
ATOM 4755 C CA . GLU B 1 266 ? -9.297 31.703 -7.168 1 97.56 266 GLU B CA 1
ATOM 4756 C C . GLU B 1 266 ? -10.43 32.344 -6.363 1 97.56 266 GLU B C 1
ATOM 4758 O O . GLU B 1 266 ? -11.602 31.984 -6.543 1 97.56 266 GLU B O 1
ATOM 4763 N N . ILE B 1 267 ? -9.984 33.188 -5.523 1 98.12 267 ILE B N 1
ATOM 4764 C CA . ILE B 1 267 ? -10.914 34.031 -4.758 1 98.12 267 ILE B CA 1
ATOM 4765 C C . ILE B 1 267 ? -10.789 35.469 -5.184 1 98.12 267 ILE B C 1
ATOM 4767 O O . ILE B 1 267 ? -9.695 36.031 -5.172 1 98.12 267 ILE B O 1
ATOM 4771 N N . HIS B 1 268 ? -11.914 36.031 -5.52 1 98.56 268 HIS B N 1
ATOM 4772 C CA . HIS B 1 268 ? -11.945 37.438 -5.906 1 98.56 268 HIS B CA 1
ATOM 4773 C C . HIS B 1 268 ? -12.734 38.281 -4.906 1 98.56 268 HIS B C 1
ATOM 4775 O O . HIS B 1 268 ? -13.859 37.906 -4.539 1 98.56 268 HIS B O 1
ATOM 4781 N N . LEU B 1 269 ? -12.172 39.406 -4.52 1 98.56 269 LEU B N 1
ATOM 4782 C CA . LEU B 1 269 ? -12.805 40.312 -3.555 1 98.56 269 LEU B CA 1
ATOM 4783 C C . LEU B 1 269 ? -12.953 41.719 -4.129 1 98.56 269 LEU B C 1
ATOM 4785 O O . LEU B 1 269 ? -12.062 42.188 -4.836 1 98.56 269 LEU B O 1
ATOM 4789 N N . LYS B 1 270 ? -14.047 42.25 -3.818 1 98.44 270 LYS B N 1
ATOM 4790 C CA . LYS B 1 270 ? -14.242 43.688 -4.008 1 98.44 270 LYS B CA 1
ATOM 4791 C C . LYS B 1 270 ? -14.078 44.469 -2.695 1 98.44 270 LYS B C 1
ATOM 4793 O O . LYS B 1 270 ? -14.625 44.062 -1.668 1 98.44 270 LYS B O 1
ATOM 4798 N N . GLY B 1 271 ? -13.359 45.531 -2.775 1 98.12 271 GLY B N 1
ATOM 4799 C CA . GLY B 1 271 ? -12.984 46.25 -1.571 1 98.12 271 GLY B CA 1
ATOM 4800 C C . GLY B 1 271 ? -14.141 47.031 -0.948 1 98.12 271 GLY B C 1
ATOM 4801 O O . GLY B 1 271 ? -15.07 47.438 -1.646 1 98.12 271 GLY B O 1
ATOM 4802 N N . GLU B 1 272 ? -13.992 47.156 0.353 1 96.19 272 GLU B N 1
ATOM 4803 C CA . GLU B 1 272 ? -14.922 47.969 1.135 1 96.19 272 GLU B CA 1
ATOM 4804 C C . GLU B 1 272 ? -14.172 49 1.996 1 96.19 272 GLU B C 1
ATOM 4806 O O . GLU B 1 272 ? -12.961 48.875 2.191 1 96.19 272 GLU B O 1
ATOM 4811 N N . ARG B 1 273 ? -14.867 49.969 2.412 1 90.88 273 ARG B N 1
ATOM 4812 C CA . ARG B 1 273 ? -14.328 51.031 3.287 1 90.88 273 ARG B CA 1
ATOM 4813 C C . ARG B 1 273 ? -13.062 51.625 2.705 1 90.88 273 ARG B C 1
ATOM 4815 O O . ARG B 1 273 ? -13.047 52.062 1.556 1 90.88 273 ARG B O 1
ATOM 4822 N N . ASP B 1 274 ? -11.875 51.406 3.443 1 92.62 274 ASP B N 1
ATOM 4823 C CA . ASP B 1 274 ? -10.609 52 3.047 1 92.62 274 ASP B CA 1
ATOM 4824 C C . ASP B 1 274 ? -10.078 51.375 1.759 1 92.62 274 ASP B C 1
ATOM 4826 O O . ASP B 1 274 ? -9.156 51.938 1.139 1 92.62 274 ASP B O 1
ATOM 4830 N N . TYR B 1 275 ? -10.742 50.375 1.333 1 96.81 275 TYR B N 1
ATOM 4831 C CA . TYR B 1 275 ? -10.297 49.656 0.144 1 96.81 275 TYR B CA 1
ATOM 4832 C C . TYR B 1 275 ? -11.312 49.812 -0.985 1 96.81 275 TYR B C 1
ATOM 4834 O O . TYR B 1 275 ? -11.289 49.031 -1.938 1 96.81 275 TYR B O 1
ATOM 4842 N N . THR B 1 276 ? -12.016 50.875 -0.774 1 93.75 276 THR B N 1
ATOM 4843 C CA . THR B 1 276 ? -13.07 51.094 -1.764 1 93.75 276 THR B CA 1
ATOM 4844 C C . THR B 1 276 ? -12.469 51.25 -3.162 1 93.75 276 THR B C 1
ATOM 4846 O O . THR B 1 276 ? -11.43 51.875 -3.336 1 93.75 276 THR B O 1
ATOM 4849 N N . ASP B 1 277 ? -12.945 50.688 -4.25 1 94.5 277 ASP B N 1
ATOM 4850 C CA . ASP B 1 277 ? -12.578 50.75 -5.664 1 94.5 277 ASP B CA 1
ATOM 4851 C C . ASP B 1 277 ? -11.359 49.875 -5.953 1 94.5 277 ASP B C 1
ATOM 4853 O O . ASP B 1 277 ? -10.711 50.031 -6.988 1 94.5 277 ASP B O 1
ATOM 4857 N N . GLU B 1 278 ? -10.914 49.125 -4.953 1 97.94 278 GLU B N 1
ATOM 4858 C CA . GLU B 1 278 ? -9.812 48.188 -5.152 1 97.94 278 GLU B CA 1
ATOM 4859 C C . GLU B 1 278 ? -10.312 46.75 -5.293 1 97.94 278 GLU B C 1
ATOM 4861 O O . GLU B 1 278 ? -11.469 46.469 -4.973 1 97.94 278 GLU B O 1
ATOM 4866 N N . ALA B 1 279 ? -9.469 45.969 -5.887 1 98.38 279 ALA B N 1
ATOM 4867 C CA . ALA B 1 279 ? -9.773 44.562 -6.066 1 98.38 279 ALA B CA 1
ATOM 4868 C C . ALA B 1 279 ? -8.633 43.688 -5.547 1 98.38 279 ALA B C 1
ATOM 4870 O O . ALA B 1 279 ? -7.465 44.062 -5.598 1 98.38 279 ALA B O 1
ATOM 4871 N N . TYR B 1 280 ? -9.031 42.562 -5.035 1 98.62 280 TYR B N 1
ATOM 4872 C CA . TYR B 1 280 ? -8.055 41.625 -4.504 1 98.62 280 TYR B CA 1
ATOM 4873 C C . TYR B 1 280 ? -8.312 40.219 -5.043 1 98.62 280 TYR B C 1
ATOM 4875 O O . TYR B 1 280 ? -9.469 39.812 -5.195 1 98.62 280 TYR B O 1
ATOM 4883 N N . ARG B 1 281 ? -7.277 39.531 -5.367 1 98.69 281 ARG B N 1
ATOM 4884 C CA . ARG B 1 281 ? -7.371 38.156 -5.891 1 98.69 281 ARG B CA 1
ATOM 4885 C C . ARG B 1 281 ? -6.398 37.219 -5.176 1 98.69 281 ARG B C 1
ATOM 4887 O O . ARG B 1 281 ? -5.254 37.594 -4.906 1 98.69 281 ARG B O 1
ATOM 4894 N N . ILE B 1 282 ? -6.855 36 -4.844 1 98.62 282 ILE B N 1
ATOM 4895 C CA . ILE B 1 282 ? -6.02 34.969 -4.23 1 98.62 282 ILE B CA 1
ATOM 4896 C C . ILE B 1 282 ? -6.062 33.719 -5.07 1 98.62 282 ILE B C 1
ATOM 4898 O O . ILE B 1 282 ? -7.141 33.219 -5.418 1 98.62 282 ILE B O 1
ATOM 4902 N N . TRP B 1 283 ? -4.953 33.25 -5.469 1 98.19 283 TRP B N 1
ATOM 4903 C CA . TRP B 1 283 ? -4.844 31.922 -6.07 1 98.19 283 TRP B CA 1
ATOM 4904 C C . TRP B 1 283 ? -4.414 30.891 -5.035 1 98.19 283 TRP B C 1
ATOM 4906 O O . TRP B 1 283 ? -3.549 31.156 -4.195 1 98.19 283 TRP B O 1
ATOM 4916 N N . PHE B 1 284 ? -5.09 29.703 -5.102 1 97.19 284 PHE B N 1
ATOM 4917 C CA . PHE B 1 284 ? -4.773 28.703 -4.082 1 97.19 284 PHE B CA 1
ATOM 4918 C C . PHE B 1 284 ? -4.629 27.328 -4.695 1 97.19 284 PHE B C 1
ATOM 4920 O O . PHE B 1 284 ? -5.184 27.047 -5.762 1 97.19 284 PHE B O 1
ATOM 4927 N N . LYS B 1 285 ? -3.75 26.562 -4.121 1 95.31 285 LYS B N 1
ATOM 4928 C CA . LYS B 1 285 ? -3.68 25.109 -4.203 1 95.31 285 LYS B CA 1
ATOM 4929 C C . LYS B 1 285 ? -3.895 24.469 -2.83 1 95.31 285 LYS B C 1
ATOM 4931 O O . LYS B 1 285 ? -2.955 24.359 -2.039 1 95.31 285 LYS B O 1
ATOM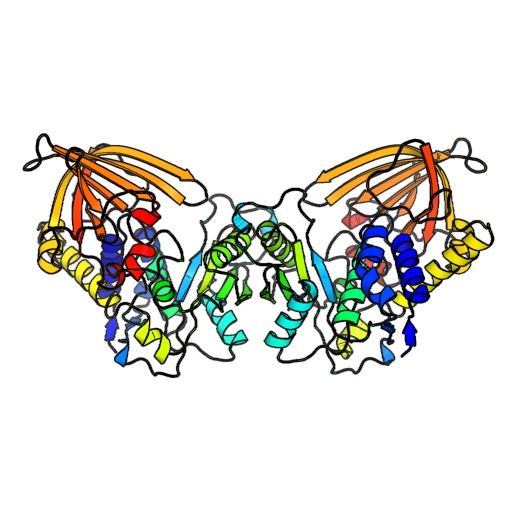 4936 N N . ASN B 1 286 ? -5.027 24.031 -2.512 1 92.69 286 ASN B N 1
ATOM 4937 C CA . ASN B 1 286 ? -5.465 23.672 -1.165 1 92.69 286 ASN B CA 1
ATOM 4938 C C . ASN B 1 286 ? -5.324 24.844 -0.204 1 92.69 286 ASN B C 1
ATOM 4940 O O . ASN B 1 286 ? -6.27 25.188 0.512 1 92.69 286 ASN B O 1
ATOM 4944 N N . GLU B 1 287 ? -4.199 25.406 -0.201 1 97 287 GLU B N 1
ATOM 4945 C CA . GLU B 1 287 ? -3.914 26.578 0.609 1 97 287 GLU B CA 1
ATOM 4946 C C . GLU B 1 287 ? -3.691 27.812 -0.266 1 97 287 GLU B C 1
ATOM 4948 O O . GLU B 1 287 ? -3.344 27.688 -1.442 1 97 287 GLU B O 1
ATOM 4953 N N . ASN B 1 288 ? -3.922 28.969 0.327 1 98 288 ASN B N 1
ATOM 4954 C CA . ASN B 1 288 ? -3.617 30.234 -0.358 1 98 288 ASN B CA 1
ATOM 4955 C C . ASN B 1 288 ? -2.121 30.375 -0.628 1 98 288 ASN B C 1
ATOM 4957 O O . ASN B 1 288 ? -1.309 30.281 0.294 1 98 288 ASN B O 1
ATOM 4961 N N . ILE B 1 289 ? -1.764 30.688 -1.913 1 98.06 289 ILE B N 1
ATOM 4962 C CA . ILE B 1 289 ? -0.353 30.641 -2.281 1 98.06 289 ILE B CA 1
ATOM 4963 C C . ILE B 1 289 ? 0.111 32.031 -2.701 1 98.06 289 ILE B C 1
ATOM 4965 O O . ILE B 1 289 ? 1.204 32.469 -2.332 1 98.06 289 ILE B O 1
ATOM 4969 N N . ILE B 1 290 ? -0.735 32.719 -3.477 1 98.31 290 ILE B N 1
ATOM 4970 C CA . ILE B 1 290 ? -0.329 34 -3.982 1 98.31 290 ILE B CA 1
ATOM 4971 C C . ILE B 1 290 ? -1.542 34.938 -4.059 1 98.31 290 ILE B C 1
ATOM 4973 O O . ILE B 1 290 ? -2.654 34.5 -4.34 1 98.31 290 ILE B O 1
ATOM 4977 N N . SER B 1 291 ? -1.275 36.188 -3.789 1 98.44 291 SER B N 1
ATOM 4978 C CA . SER B 1 291 ? -2.344 37.188 -3.852 1 98.44 291 SER B CA 1
ATOM 4979 C C . SER B 1 291 ? -1.936 38.375 -4.699 1 98.44 291 SER B C 1
ATOM 4981 O O . SER B 1 291 ? -0.745 38.656 -4.883 1 98.44 291 SER B O 1
ATOM 4983 N N . TYR B 1 292 ? -2.957 39.031 -5.195 1 98.31 292 TYR B N 1
ATOM 4984 C CA . TYR B 1 292 ? -2.791 40.188 -6.051 1 98.31 292 TYR B CA 1
ATOM 4985 C C . TYR B 1 292 ? -3.68 41.344 -5.59 1 98.31 292 TYR B C 1
ATOM 4987 O O . TYR B 1 292 ? -4.863 41.125 -5.305 1 98.31 292 TYR B O 1
ATOM 4995 N N . ARG B 1 293 ? -3.092 42.5 -5.453 1 98.06 293 ARG B N 1
ATOM 4996 C CA . ARG B 1 293 ? -3.852 43.719 -5.23 1 98.06 293 ARG B CA 1
ATOM 4997 C C . ARG B 1 293 ? -3.859 44.594 -6.48 1 98.06 293 ARG B C 1
ATOM 4999 O O . ARG B 1 293 ? -2.807 45.062 -6.93 1 98.06 293 ARG B O 1
ATOM 5006 N N . ASN B 1 294 ? -5.02 44.75 -7.059 1 98.06 294 ASN B N 1
ATOM 5007 C CA . ASN B 1 294 ? -5.18 45.531 -8.297 1 98.06 294 ASN B CA 1
ATOM 5008 C C . ASN B 1 294 ? -4.254 45 -9.398 1 98.06 294 ASN B C 1
ATOM 5010 O O . ASN B 1 294 ? -3.602 45.781 -10.086 1 98.06 294 ASN B O 1
ATOM 5014 N N . GLY B 1 295 ? -4.09 43.719 -9.453 1 96.44 295 GLY B N 1
ATOM 5015 C CA . GLY B 1 295 ? -3.369 43.094 -10.539 1 96.44 295 GLY B CA 1
ATOM 5016 C C . GLY B 1 295 ? -1.893 42.906 -10.25 1 96.44 295 GLY B C 1
ATOM 5017 O O . GLY B 1 295 ? -1.193 42.188 -10.984 1 96.44 295 GLY B O 1
ATOM 5018 N N . GLU B 1 296 ? -1.441 43.469 -9.164 1 96.88 296 GLU B N 1
ATOM 5019 C CA . GLU B 1 296 ? -0.036 43.344 -8.789 1 96.88 296 GLU B CA 1
ATOM 5020 C C . GLU B 1 296 ? 0.143 42.375 -7.629 1 96.88 296 GLU B C 1
ATOM 5022 O O . GLU B 1 296 ? -0.652 42.375 -6.688 1 96.88 296 GLU B O 1
ATOM 5027 N N . VAL B 1 297 ? 1.269 41.625 -7.723 1 97.38 297 VAL B N 1
ATOM 5028 C CA . VAL B 1 297 ? 1.533 40.656 -6.668 1 97.38 297 VAL B CA 1
ATOM 5029 C C . VAL B 1 297 ? 1.652 41.375 -5.324 1 97.38 297 VAL B C 1
ATOM 5031 O O . VAL B 1 297 ? 2.381 42.375 -5.203 1 97.38 297 VAL B O 1
ATOM 5034 N N . ASP B 1 298 ? 0.922 40.938 -4.348 1 97.56 298 ASP B N 1
ATOM 5035 C CA . ASP B 1 298 ? 0.956 41.531 -3.016 1 97.56 298 ASP B CA 1
ATOM 5036 C C . ASP B 1 298 ? 1.751 40.688 -2.043 1 97.56 298 ASP B C 1
ATOM 5038 O O . ASP B 1 298 ? 2.822 41.062 -1.581 1 97.56 298 ASP B O 1
ATOM 5042 N N . VAL B 1 299 ? 1.238 39.438 -1.766 1 98.06 299 VAL B N 1
ATOM 5043 C CA . VAL B 1 299 ? 1.916 38.5 -0.886 1 98.06 299 VAL B CA 1
ATOM 5044 C C . VAL B 1 299 ? 1.961 37.125 -1.546 1 98.06 299 VAL B C 1
ATOM 5046 O O . VAL B 1 299 ? 1.034 36.719 -2.264 1 98.06 299 VAL B O 1
ATOM 5049 N N . ILE B 1 300 ? 3.002 36.406 -1.284 1 97.56 300 ILE B N 1
ATOM 5050 C CA . ILE B 1 300 ? 3.158 35.094 -1.881 1 97.56 300 ILE B CA 1
ATOM 5051 C C . ILE B 1 300 ? 3.775 34.125 -0.864 1 97.56 300 ILE B C 1
ATOM 5053 O O . ILE B 1 300 ? 4.496 34.562 0.042 1 97.56 300 ILE B O 1
ATOM 5057 N N . ALA B 1 301 ? 3.457 32.906 -0.961 1 96.69 301 ALA B N 1
ATOM 5058 C CA . ALA B 1 301 ? 4.098 31.891 -0.133 1 96.69 301 ALA B CA 1
ATOM 5059 C C . ALA B 1 301 ? 5.617 31.969 -0.232 1 96.69 301 ALA B C 1
ATOM 5061 O O . ALA B 1 301 ? 6.16 32.281 -1.3 1 96.69 301 ALA B O 1
ATOM 5062 N N . PRO B 1 302 ? 6.336 31.797 0.867 1 97.44 302 PRO B N 1
ATOM 5063 C CA . PRO B 1 302 ? 5.891 31.016 2.021 1 97.44 302 PRO B CA 1
ATOM 5064 C C . PRO B 1 302 ? 5.18 31.859 3.074 1 97.44 302 PRO B C 1
ATOM 5066 O O . PRO B 1 302 ? 4.703 31.328 4.078 1 97.44 302 PRO B O 1
ATOM 5069 N N . ASP B 1 303 ? 5.098 33.188 2.887 1 98.19 303 ASP B N 1
ATOM 5070 C CA . ASP B 1 303 ? 4.305 34 3.812 1 98.19 303 ASP B CA 1
ATOM 5071 C C . ASP B 1 303 ? 2.846 33.531 3.82 1 98.19 303 ASP B C 1
ATOM 5073 O O . ASP B 1 303 ? 2.387 32.875 2.875 1 98.19 303 ASP B O 1
ATOM 5077 N N . LEU B 1 304 ? 2.191 33.781 4.902 1 98.56 304 LEU B N 1
ATOM 5078 C CA . LEU B 1 304 ? 0.844 33.25 5.094 1 98.56 304 LEU B CA 1
ATOM 5079 C C . LEU B 1 304 ? -0.204 34.281 4.66 1 98.56 304 LEU B C 1
ATOM 5081 O O . LEU B 1 304 ? -0.156 35.438 5.078 1 98.56 304 LEU B O 1
ATOM 5085 N N . ILE B 1 305 ? -1.083 33.906 3.793 1 98.62 305 ILE B N 1
ATOM 5086 C CA . ILE B 1 305 ? -2.273 34.656 3.426 1 98.62 305 ILE B CA 1
ATOM 5087 C C . ILE B 1 305 ? -3.494 34.062 4.137 1 98.62 305 ILE B C 1
ATOM 5089 O O . ILE B 1 305 ? -4.051 33.062 3.703 1 98.62 305 ILE B O 1
ATOM 5093 N N . CYS B 1 306 ? -3.926 34.75 5.164 1 98.69 306 CYS B N 1
ATOM 5094 C CA . CYS B 1 306 ? -4.988 34.25 6.023 1 98.69 306 CYS B CA 1
ATOM 5095 C C . CYS B 1 306 ? -6.293 35 5.789 1 98.69 306 CYS B C 1
ATOM 5097 O O . CYS B 1 306 ? -6.277 36.156 5.34 1 98.69 306 CYS B O 1
ATOM 5099 N N . MET B 1 307 ? -7.359 34.344 6.09 1 98.56 307 MET B N 1
ATOM 5100 C CA . MET B 1 307 ? -8.68 34.906 5.816 1 98.56 307 MET B CA 1
ATOM 5101 C C . MET B 1 307 ? -9.547 34.906 7.074 1 98.56 307 MET B C 1
ATOM 5103 O O . MET B 1 307 ? -9.703 33.844 7.723 1 98.56 307 MET B O 1
ATOM 5107 N N . ILE B 1 308 ? -10.086 36 7.406 1 98.06 308 ILE B N 1
ATOM 5108 C CA . ILE B 1 308 ? -10.969 36.156 8.555 1 98.06 308 ILE B CA 1
ATOM 5109 C C . ILE B 1 308 ? -12.32 36.719 8.094 1 98.06 308 ILE B C 1
ATOM 5111 O O . ILE B 1 308 ? -12.375 37.719 7.352 1 98.06 308 ILE B O 1
ATOM 5115 N N . ASN B 1 309 ? -13.391 36.156 8.523 1 97 309 ASN B N 1
ATOM 5116 C CA . ASN B 1 309 ? -14.711 36.625 8.086 1 97 309 ASN B CA 1
ATOM 5117 C C . ASN B 1 309 ? -15.211 37.781 8.938 1 97 309 ASN B C 1
ATOM 5119 O O . ASN B 1 309 ? -14.492 38.281 9.812 1 97 309 ASN B O 1
ATOM 5123 N N . GLY B 1 310 ? -16.438 38.156 8.641 1 93.88 310 GLY B N 1
ATOM 5124 C CA . GLY B 1 310 ? -17 39.312 9.297 1 93.88 310 GLY B CA 1
ATOM 5125 C C . GLY B 1 310 ? -17.219 3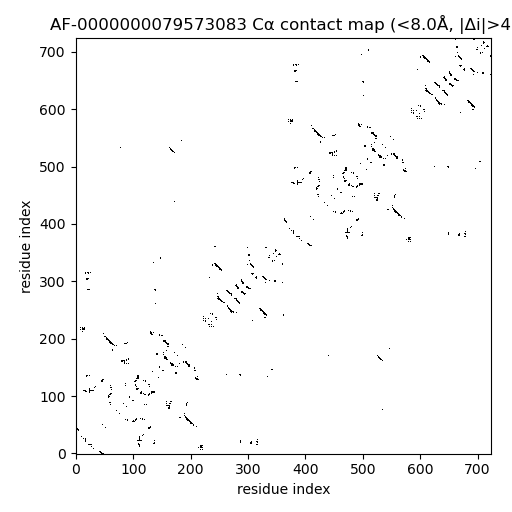9.125 10.789 1 93.88 310 GLY B C 1
ATOM 5126 O O . GLY B 1 310 ? -17.25 40.094 11.555 1 93.88 310 GLY B O 1
ATOM 5127 N N . GLU B 1 311 ? -17.328 37.875 11.172 1 95.12 311 GLU B N 1
ATOM 5128 C CA . GLU B 1 311 ? -17.594 37.562 12.57 1 95.12 311 GLU B CA 1
ATOM 5129 C C . GLU B 1 311 ? -16.297 37.312 13.344 1 95.12 311 GLU B C 1
ATOM 5131 O O . GLU B 1 311 ? -16.312 37.062 14.555 1 95.12 311 GLU B O 1
ATOM 5136 N N . GLY B 1 312 ? -15.227 37.438 12.656 1 96.5 312 GLY B N 1
ATOM 5137 C CA . GLY B 1 312 ? -13.93 37.281 13.305 1 96.5 312 GLY B CA 1
ATOM 5138 C C . GLY B 1 312 ? -13.445 35.844 13.32 1 96.5 312 GLY B C 1
ATOM 5139 O O . GLY B 1 312 ? -12.508 35.5 14.047 1 96.5 312 GLY B O 1
ATOM 5140 N N . ASN B 1 313 ? -14.047 34.969 12.562 1 97.12 313 ASN B N 1
ATOM 5141 C CA . ASN B 1 313 ? -13.641 33.562 12.492 1 97.12 313 ASN B CA 1
ATOM 5142 C C . ASN B 1 313 ? -12.75 33.312 11.281 1 97.12 313 ASN B C 1
ATOM 5144 O O . ASN B 1 313 ? -12.883 33.969 10.25 1 97.12 313 ASN B O 1
ATOM 5148 N N . PRO B 1 314 ? -11.836 32.375 11.461 1 97.56 314 PRO B N 1
ATOM 5149 C CA . PRO B 1 314 ? -11.047 31.984 10.289 1 97.56 314 PRO B CA 1
ATOM 5150 C C . PRO B 1 314 ? -11.891 31.328 9.195 1 97.56 314 PRO B C 1
ATOM 5152 O O . PRO B 1 314 ? -12.859 30.625 9.5 1 97.56 314 PRO B O 1
ATOM 5155 N N . MET B 1 315 ? -11.492 31.516 7.953 1 95.75 315 MET B N 1
ATOM 5156 C CA . MET B 1 315 ? -12.18 30.922 6.809 1 95.75 315 MET B CA 1
ATOM 5157 C C . MET B 1 315 ? -11.312 29.875 6.137 1 95.75 315 MET B C 1
ATOM 5159 O O . MET B 1 315 ? -10.094 30.016 6.062 1 95.75 315 MET B O 1
ATOM 5163 N N . THR B 1 316 ? -11.945 28.797 5.727 1 92.94 316 THR B N 1
ATOM 5164 C CA . THR B 1 316 ? -11.234 27.734 5.035 1 92.94 316 THR B CA 1
ATOM 5165 C C . THR B 1 316 ? -11.891 27.422 3.695 1 92.94 316 THR B C 1
ATOM 5167 O O . THR B 1 316 ? -13.086 27.656 3.52 1 92.94 316 THR B O 1
ATOM 5170 N N . THR B 1 317 ? -11.141 27.031 2.676 1 89 317 THR B N 1
ATOM 5171 C CA . THR B 1 317 ? -11.641 26.547 1.392 1 89 317 THR B CA 1
ATOM 5172 C C . THR B 1 317 ? -12.094 25.094 1.503 1 89 317 THR B C 1
ATOM 5174 O O . THR B 1 317 ? -11.57 24.344 2.314 1 89 317 THR B O 1
ATOM 5177 N N . PRO B 1 318 ? -13.07 24.656 0.871 1 81.56 318 PRO B N 1
ATOM 5178 C CA . PRO B 1 318 ? -13.883 25.344 -0.136 1 81.56 318 PRO B CA 1
ATOM 5179 C C . PRO B 1 318 ? -15.195 25.891 0.43 1 81.56 318 PRO B C 1
ATOM 5181 O O . PRO B 1 318 ? -15.359 25.969 1.649 1 81.56 318 PRO B O 1
ATOM 5184 N N . ASN B 1 319 ? -16.109 26.391 -0.434 1 80.31 319 ASN B N 1
ATOM 5185 C CA . ASN B 1 319 ? -17.531 26.672 -0.224 1 80.31 319 ASN B CA 1
ATOM 5186 C C . ASN B 1 319 ? -17.75 28.109 0.226 1 80.31 319 ASN B C 1
ATOM 5188 O O . ASN B 1 319 ? -18.453 28.344 1.205 1 80.31 319 ASN B O 1
ATOM 5192 N N . PHE B 1 320 ? -17.141 28.953 -0.398 1 91.19 320 PHE B N 1
ATOM 5193 C CA . PHE B 1 320 ? -17.406 30.375 -0.218 1 91.19 320 PHE B CA 1
ATOM 5194 C C . PHE B 1 320 ? -18.688 30.781 -0.951 1 91.19 320 PHE B C 1
ATOM 5196 O O . PHE B 1 320 ? -19.109 30.109 -1.882 1 91.19 320 PHE B O 1
ATOM 5203 N N . GLU B 1 321 ? -19.266 31.75 -0.434 1 93.75 321 GLU B N 1
ATOM 5204 C CA . GLU B 1 321 ? -20.391 32.344 -1.124 1 93.75 321 GLU B CA 1
ATOM 5205 C C . GLU B 1 321 ? -20.094 33.812 -1.528 1 93.75 321 GLU B C 1
ATOM 5207 O O . GLU B 1 321 ? -19.484 34.562 -0.765 1 93.75 321 GLU B O 1
ATOM 5212 N N . VAL B 1 322 ? -20.594 34.062 -2.75 1 96.12 322 VAL B N 1
ATOM 5213 C CA . VAL B 1 322 ? -20.484 35.438 -3.188 1 96.12 322 VAL B CA 1
ATOM 5214 C C . VAL B 1 322 ? -21.203 36.375 -2.193 1 96.12 322 VAL B C 1
ATOM 5216 O O . VAL B 1 322 ? -22.328 36.062 -1.767 1 96.12 322 VAL B O 1
ATOM 5219 N N . GLY B 1 323 ? -20.547 37.406 -1.765 1 97 323 GLY B N 1
ATOM 5220 C CA . GLY B 1 323 ? -21.125 38.312 -0.794 1 97 323 GLY B CA 1
ATOM 5221 C C . GLY B 1 323 ? -20.531 38.156 0.595 1 97 323 GLY B C 1
ATOM 5222 O O . GLY B 1 323 ? -20.672 39.062 1.434 1 97 323 GLY B O 1
ATOM 5223 N N . ASP B 1 324 ? -19.859 37.094 0.826 1 96.75 324 ASP B N 1
ATOM 5224 C CA . ASP B 1 324 ? -19.234 36.875 2.129 1 96.75 324 ASP B CA 1
ATOM 5225 C C . ASP B 1 324 ? -18.203 37.969 2.428 1 96.75 324 ASP B C 1
ATOM 5227 O O . ASP B 1 324 ? -17.391 38.312 1.563 1 96.75 324 ASP B O 1
ATOM 5231 N N . LYS B 1 325 ? -18.297 38.5 3.615 1 97.12 325 LYS B N 1
ATOM 5232 C CA . LYS B 1 325 ? -17.281 39.438 4.035 1 97.12 325 LYS B CA 1
ATOM 5233 C C . LYS B 1 325 ? -15.984 38.75 4.438 1 97.12 325 LYS B C 1
ATOM 5235 O O . LYS B 1 325 ? -16.016 37.688 5.039 1 97.12 325 LYS B O 1
ATOM 5240 N N . MET B 1 326 ? -14.898 39.438 4.09 1 97.5 326 MET B N 1
ATOM 5241 C CA . MET B 1 326 ? -13.602 38.812 4.371 1 97.5 326 MET B CA 1
ATOM 5242 C C . MET B 1 326 ? -12.531 39.875 4.586 1 97.5 326 MET B C 1
ATOM 5244 O O . MET B 1 326 ? -12.484 40.875 3.871 1 97.5 326 MET B O 1
ATOM 5248 N N . THR B 1 327 ? -11.812 39.688 5.574 1 98.25 327 THR B N 1
ATOM 5249 C CA . THR B 1 327 ? -10.562 40.438 5.762 1 98.25 327 THR B CA 1
ATOM 5250 C C . THR B 1 327 ? -9.367 39.531 5.496 1 98.25 327 THR B C 1
ATOM 5252 O O . THR B 1 327 ? -9.258 38.438 6.086 1 98.25 327 THR B O 1
ATOM 5255 N N . VAL B 1 328 ? -8.469 39.938 4.602 1 98.56 328 VAL B N 1
ATOM 5256 C CA . VAL B 1 328 ? -7.266 39.188 4.273 1 98.56 328 VAL B CA 1
ATOM 5257 C C . VAL B 1 328 ? -6.074 39.781 5.047 1 98.56 328 VAL B C 1
ATOM 5259 O O . VAL B 1 328 ? -5.852 40.969 5.047 1 98.56 328 VAL B O 1
ATOM 5262 N N . ILE B 1 329 ? -5.344 38.906 5.734 1 98.62 329 ILE B N 1
ATOM 5263 C CA . ILE B 1 329 ? -4.168 39.375 6.461 1 98.62 329 ILE B CA 1
ATOM 5264 C C . ILE B 1 329 ? -2.947 38.562 6.047 1 98.62 329 ILE B C 1
ATOM 5266 O O . ILE B 1 329 ? -3.084 37.438 5.562 1 98.62 329 ILE B O 1
ATOM 5270 N N . ALA B 1 330 ? -1.788 39.125 6.199 1 98.62 330 ALA B N 1
ATOM 5271 C CA . ALA B 1 330 ? -0.519 38.406 6.012 1 98.62 330 ALA B CA 1
ATOM 5272 C C . ALA B 1 330 ? 0.177 38.188 7.348 1 98.62 330 ALA B C 1
ATOM 5274 O O . ALA B 1 330 ? 0.161 39.031 8.227 1 98.62 330 ALA B O 1
ATOM 5275 N N . LEU B 1 331 ? 0.643 37.062 7.566 1 98.44 331 LEU B N 1
ATOM 5276 C CA . LEU B 1 331 ? 1.562 36.75 8.656 1 98.44 331 LEU B CA 1
ATOM 5277 C C . LEU B 1 331 ? 2.9 36.25 8.109 1 98.44 331 LEU B C 1
ATOM 5279 O O . LEU B 1 331 ? 2.959 35.688 7.023 1 98.44 331 LEU B O 1
ATOM 5283 N N . PRO B 1 332 ? 3.984 36.531 8.859 1 97.75 332 PRO B N 1
ATOM 5284 C CA . PRO B 1 332 ? 5.297 36.094 8.367 1 97.75 332 PRO B CA 1
ATOM 5285 C C . PRO B 1 332 ? 5.484 34.594 8.406 1 97.75 332 PRO B C 1
ATOM 5287 O O . PRO B 1 332 ? 5.02 33.938 9.344 1 97.75 332 PRO B O 1
ATOM 5290 N N . SER B 1 333 ? 6.188 34.094 7.398 1 97 333 SER B N 1
ATOM 5291 C CA . SER B 1 333 ? 6.539 32.688 7.383 1 97 333 SER B CA 1
ATOM 5292 C C . SER B 1 333 ? 7.633 32.375 8.398 1 97 333 SER B C 1
ATOM 5294 O O . SER B 1 333 ? 8.445 33.25 8.727 1 97 333 SER B O 1
ATOM 5296 N N . PRO B 1 334 ? 7.613 31.094 8.883 1 96.94 334 PRO B N 1
ATOM 5297 C CA . PRO B 1 334 ? 8.805 30.688 9.633 1 96.94 334 PRO B CA 1
ATOM 5298 C C . PRO B 1 334 ? 10.102 30.906 8.844 1 96.94 334 PRO B C 1
ATOM 5300 O O . PRO B 1 334 ? 10.117 30.75 7.621 1 96.94 334 PRO B O 1
ATOM 5303 N N . GLU B 1 335 ? 11.164 31.203 9.539 1 96.12 335 GLU B N 1
ATOM 5304 C CA . GLU B 1 335 ? 12.43 31.625 8.945 1 96.12 335 GLU B CA 1
ATOM 5305 C C . GLU B 1 335 ? 12.992 30.562 8.016 1 96.12 335 GLU B C 1
ATOM 5307 O O . GLU B 1 335 ? 13.609 30.891 6.996 1 96.12 335 GLU B O 1
ATOM 5312 N N . ILE B 1 336 ? 12.805 29.344 8.289 1 96.81 336 ILE B N 1
ATOM 5313 C CA . ILE B 1 336 ? 13.406 28.25 7.523 1 96.81 336 ILE B CA 1
ATOM 5314 C C . ILE B 1 336 ? 12.898 28.297 6.086 1 96.81 336 ILE B C 1
ATOM 5316 O O . ILE B 1 336 ? 13.633 27.969 5.152 1 96.81 336 ILE B O 1
ATOM 5320 N N . TRP B 1 337 ? 11.742 28.75 5.84 1 97.62 337 TRP B N 1
ATOM 5321 C CA . TRP B 1 337 ? 11.141 28.734 4.512 1 97.62 337 TRP B CA 1
ATOM 5322 C C . TRP B 1 337 ? 11.727 29.844 3.641 1 97.62 337 TRP B C 1
ATOM 5324 O O . TRP B 1 337 ? 11.586 29.828 2.418 1 97.62 337 TRP B O 1
ATOM 5334 N N . THR B 1 338 ? 12.336 30.812 4.293 1 96.5 338 THR B N 1
ATOM 5335 C CA . THR B 1 338 ? 12.875 31.938 3.535 1 96.5 338 THR B CA 1
ATOM 5336 C C . THR B 1 338 ? 14.344 31.719 3.209 1 96.5 338 THR B C 1
ATOM 5338 O O . THR B 1 338 ? 14.984 32.562 2.582 1 96.5 338 THR B O 1
ATOM 5341 N N . THR B 1 339 ? 14.945 30.594 3.629 1 96.5 339 THR B N 1
ATOM 5342 C CA . THR B 1 339 ? 16.281 30.188 3.189 1 96.5 339 THR B CA 1
ATOM 5343 C C . THR B 1 339 ? 16.25 29.75 1.732 1 96.5 339 THR B C 1
ATOM 5345 O O . THR B 1 339 ? 15.188 29.469 1.181 1 96.5 339 THR B O 1
ATOM 5348 N N . PRO B 1 340 ? 17.469 29.672 1.133 1 95.81 340 PRO B N 1
ATOM 5349 C CA . PRO B 1 340 ? 17.516 29.188 -0.248 1 95.81 340 PRO B CA 1
ATOM 5350 C C . PRO B 1 340 ? 16.891 27.797 -0.401 1 95.81 340 PRO B C 1
ATOM 5352 O O . PRO B 1 340 ? 16.109 27.547 -1.328 1 95.81 340 PRO B O 1
ATOM 5355 N N . GLU B 1 341 ? 17.172 26.906 0.529 1 96.25 341 GLU B N 1
ATOM 5356 C CA . GLU B 1 341 ? 16.641 25.547 0.487 1 96.25 341 GLU B CA 1
ATOM 5357 C C . GLU B 1 341 ? 15.125 25.547 0.713 1 96.25 341 GLU B C 1
ATOM 5359 O O . GLU B 1 341 ? 14.398 24.781 0.07 1 96.25 341 GLU B O 1
ATOM 5364 N N . GLY B 1 342 ? 14.68 26.359 1.6 1 96.94 342 GLY B N 1
ATOM 5365 C CA . GLY B 1 342 ? 13.258 26.484 1.862 1 96.94 342 GLY B CA 1
ATOM 5366 C C . GLY B 1 342 ? 12.469 27 0.67 1 96.94 342 GLY B C 1
ATOM 5367 O O . GLY B 1 342 ? 11.414 26.453 0.334 1 96.94 342 GLY B O 1
ATOM 5368 N N . LEU B 1 343 ? 13.039 27.984 -0.009 1 96.94 343 LEU B N 1
ATOM 5369 C CA . LEU B 1 343 ? 12.375 28.594 -1.152 1 96.94 343 LEU B CA 1
ATOM 5370 C C . LEU B 1 343 ? 12.359 27.656 -2.346 1 96.94 343 LEU B C 1
ATOM 5372 O O . LEU B 1 343 ? 11.414 27.656 -3.137 1 96.94 343 LEU B O 1
ATOM 5376 N N . GLU B 1 344 ? 13.391 26.906 -2.424 1 95.19 344 GLU B N 1
ATOM 5377 C CA . GLU B 1 344 ? 13.406 25.891 -3.473 1 95.19 344 GLU B CA 1
ATOM 5378 C C . GLU B 1 344 ? 12.305 24.859 -3.262 1 95.19 344 GLU B C 1
ATOM 5380 O O . GLU B 1 344 ? 11.695 24.391 -4.223 1 95.19 344 GLU B O 1
ATOM 5385 N N . CYS B 1 345 ? 11.977 24.547 -2.068 1 94.88 345 CYS B N 1
ATOM 5386 C CA . CYS B 1 345 ? 10.992 23.531 -1.686 1 94.88 345 CYS B CA 1
ATOM 5387 C C . CYS B 1 345 ? 9.586 24.109 -1.728 1 94.88 345 CYS B C 1
ATOM 5389 O O . CYS B 1 345 ? 8.672 23.484 -2.281 1 94.88 345 CYS B O 1
ATOM 5391 N N . PHE B 1 346 ? 9.352 25.266 -1.185 1 96.19 346 PHE B N 1
ATOM 5392 C CA . PHE B 1 346 ? 8.023 25.812 -0.958 1 96.19 346 PHE B CA 1
ATOM 5393 C C . PHE B 1 346 ? 7.973 27.281 -1.354 1 96.19 346 PHE B C 1
ATOM 5395 O O . PHE B 1 346 ? 7.332 28.094 -0.68 1 96.19 346 PHE B O 1
ATOM 5402 N N . GLY B 1 347 ? 8.625 27.641 -2.375 1 95.06 347 GLY B N 1
ATOM 5403 C CA . GLY B 1 347 ? 8.617 28.984 -2.916 1 95.06 347 GLY B CA 1
ATOM 5404 C C . GLY B 1 347 ? 7.773 29.125 -4.172 1 95.06 347 GLY B C 1
ATOM 5405 O O . GLY B 1 347 ? 7.164 28.156 -4.621 1 95.06 347 GLY B O 1
ATOM 5406 N N . PRO B 1 348 ? 7.723 30.328 -4.68 1 95.06 348 PRO B N 1
ATOM 5407 C CA . PRO B 1 348 ? 6.867 30.625 -5.832 1 95.06 348 PRO B CA 1
ATOM 5408 C C . PRO B 1 348 ? 7.188 29.75 -7.043 1 95.06 348 PRO B C 1
ATOM 5410 O O . PRO B 1 348 ? 6.277 29.312 -7.754 1 95.06 348 PRO B O 1
ATOM 5413 N N . LYS B 1 349 ? 8.43 29.453 -7.258 1 94.12 349 LYS B N 1
ATOM 5414 C CA . LYS B 1 349 ? 8.844 28.688 -8.43 1 94.12 349 LYS B CA 1
ATOM 5415 C C . LYS B 1 349 ? 8.242 27.297 -8.406 1 94.12 349 LYS B C 1
ATOM 5417 O O . LYS B 1 349 ? 7.934 26.719 -9.461 1 94.12 349 LYS B O 1
ATOM 5422 N N . HIS B 1 350 ? 8.133 26.734 -7.215 1 93.25 350 HIS B N 1
ATOM 5423 C CA . HIS B 1 350 ? 7.562 25.391 -7.07 1 93.25 350 HIS B CA 1
ATOM 5424 C C . HIS B 1 350 ? 6.145 25.344 -7.633 1 93.25 350 HIS B C 1
ATOM 5426 O O . HIS B 1 350 ? 5.723 24.312 -8.172 1 93.25 350 HIS B O 1
ATOM 5432 N N . PHE B 1 351 ? 5.469 26.438 -7.566 1 94.38 351 PHE B N 1
ATOM 5433 C CA . PHE B 1 351 ? 4.066 26.469 -7.969 1 94.38 351 PHE B CA 1
ATOM 5434 C C . PHE B 1 351 ? 3.926 27.016 -9.391 1 94.38 351 PHE B C 1
ATOM 5436 O O . PHE B 1 351 ? 2.814 27.281 -9.844 1 94.38 351 PHE B O 1
ATOM 5443 N N . GLY B 1 352 ? 5.051 27.297 -10.016 1 94.38 352 GLY B N 1
ATOM 5444 C CA . GLY B 1 352 ? 5.047 27.688 -11.414 1 94.38 352 GLY B CA 1
ATOM 5445 C C . GLY B 1 352 ? 5.004 29.188 -11.609 1 94.38 352 GLY B C 1
ATOM 5446 O O . GLY B 1 352 ? 4.785 29.672 -12.719 1 94.38 352 GLY B O 1
ATOM 5447 N N . PHE B 1 353 ? 5.172 29.875 -10.539 1 95.81 353 PHE B N 1
ATOM 5448 C CA . PHE B 1 353 ? 5.148 31.328 -10.648 1 95.81 353 PHE B CA 1
ATOM 5449 C C . PHE B 1 353 ? 6.559 31.875 -10.844 1 95.81 353 PHE B C 1
ATOM 5451 O O . PHE B 1 353 ? 7.473 31.547 -10.094 1 95.81 353 PHE B O 1
ATOM 5458 N N . ASP B 1 354 ? 6.691 32.656 -11.859 1 93.31 354 ASP B N 1
ATOM 5459 C CA . ASP B 1 354 ? 7.969 33.312 -12.102 1 93.31 354 ASP B CA 1
ATOM 5460 C C . ASP B 1 354 ? 8.047 34.656 -11.367 1 93.31 354 ASP B C 1
ATOM 5462 O O . ASP B 1 354 ? 8.125 35.719 -11.992 1 93.31 354 ASP B O 1
ATOM 5466 N N . VAL B 1 355 ? 7.98 34.625 -10.086 1 94.44 355 VAL B N 1
ATOM 5467 C CA . VAL B 1 355 ? 8.023 35.781 -9.195 1 94.44 355 VAL B CA 1
ATOM 5468 C C . VAL B 1 355 ? 9.062 35.562 -8.102 1 94.44 355 VAL B C 1
ATOM 5470 O O . VAL B 1 355 ? 9.156 34.469 -7.543 1 94.44 355 VAL B O 1
ATOM 5473 N N . GLU B 1 356 ? 9.914 36.531 -7.953 1 93.44 356 GLU B N 1
ATOM 5474 C CA . GLU B 1 356 ? 10.875 36.469 -6.855 1 93.44 356 GLU B CA 1
ATOM 5475 C C . GLU B 1 356 ? 10.195 36.688 -5.512 1 93.44 356 GLU B C 1
ATOM 5477 O O . GLU B 1 356 ? 9.375 37.625 -5.375 1 93.44 356 GLU B O 1
ATOM 5482 N N . TYR B 1 357 ? 10.523 35.875 -4.57 1 95.94 357 TYR B N 1
ATOM 5483 C CA . TYR B 1 357 ? 9.969 36.062 -3.232 1 95.94 357 TYR B CA 1
ATOM 5484 C C . TYR B 1 357 ? 10.508 37.312 -2.568 1 95.94 357 TYR B C 1
ATOM 5486 O O . TYR B 1 357 ? 11.727 37.531 -2.533 1 95.94 357 TYR B O 1
ATOM 5494 N N . LYS B 1 358 ? 9.594 38.094 -2.072 1 94.06 358 LYS B N 1
ATOM 5495 C CA . LYS B 1 358 ? 9.891 39.219 -1.206 1 94.06 358 LYS B CA 1
ATOM 5496 C C . LYS B 1 358 ? 8.977 39.219 0.016 1 94.06 358 LYS B C 1
ATOM 5498 O O . LYS B 1 358 ? 7.75 39.219 -0.117 1 94.06 358 LYS B O 1
ATOM 5503 N N . PRO B 1 359 ? 9.68 39.25 1.215 1 93.5 359 PRO B N 1
ATOM 5504 C CA . PRO B 1 359 ? 8.82 39.344 2.398 1 93.5 359 PRO B CA 1
ATOM 5505 C C . PRO B 1 359 ? 7.891 40.531 2.357 1 93.5 359 PRO B C 1
ATOM 5507 O O . PRO B 1 359 ? 8.289 41.625 1.896 1 93.5 359 PRO B O 1
ATOM 5510 N N . PHE B 1 360 ? 6.66 40.344 2.791 1 91.62 360 PHE B N 1
ATOM 5511 C CA . PHE B 1 360 ? 5.754 41.469 2.824 1 91.62 360 PHE B CA 1
ATOM 5512 C C . PHE B 1 360 ? 6.227 42.531 3.838 1 91.62 360 PHE B C 1
ATOM 5514 O O . PHE B 1 360 ? 6.906 42.188 4.809 1 91.62 360 PHE B O 1
ATOM 5521 N N . GLU B 1 361 ? 5.918 43.781 3.521 1 85.31 361 GLU B N 1
ATOM 5522 C CA . GLU B 1 361 ? 6.32 44.875 4.402 1 85.31 361 GLU B CA 1
ATOM 5523 C C . GLU B 1 361 ? 5.289 45.094 5.5 1 85.31 361 GLU B C 1
ATOM 5525 O O . GLU B 1 361 ? 4.098 45.25 5.223 1 85.31 361 GLU B O 1
ATOM 5530 N N . LYS B 1 362 ? 5.824 45 6.777 1 76.75 362 LYS B N 1
ATOM 5531 C CA . LYS B 1 362 ? 4.961 45.188 7.938 1 76.75 362 LYS B CA 1
ATOM 5532 C C . LYS B 1 362 ? 4.602 46.656 8.125 1 76.75 362 LYS B C 1
ATOM 5534 O O . LYS B 1 362 ? 5.422 47.531 7.852 1 76.75 362 LYS B O 1
#